Protein 2FFI (pdb70)

Nearest PDB structures (foldseek):
  2ffi-assembly2_B  TM=1.004E+00  e=1.409E-56  Pseudomonas putida KT2440
  4i6k-assembly1_A  TM=9.325E-01  e=8.563E-26  Acinetobacter baumannii AB0057
  4d8l-assembly1_A  TM=8.115E-01  e=1.414E-17  Sphingomonas paucimobilis
  4mup-assembly3_C  TM=8.128E-01  e=5.860E-13  Agrobacterium fabrum str. C58
  4mup-assembly1_A  TM=8.116E-01  e=2.477E-12  Agrobacterium fabrum str. C58

B-factor: mean 25.35, std 12.21, range [1.0, 67.34]

Secondary structure (DSSP, 8-state):
-----EEB----B-HHHHHHTT--SS--S-B-HHHHHHHHHHTS--EE-PBPPGGGTT--HHHHHHHHHSTTTB--B---SS--HHHHH---SS--EEE--------TTSTTTHHHHHHHHHHT-EEEE-S-TTTHHHHHHHHTTTT--EEESGGGS--TTS-TT-TTHHHHTT----S-EEE--B-GGGSSS-HHHHHHHHHHHHHHHHHHT-GGG--B--TT-TT-TTT--HHHHHHHHHHH---HHHHHIIIIIHHHHHTT----/-----EEBS---B-TTHHHHTT--SS--S-B-HHHHHHHHHHTS--EE-PBPPGGGTT--HHHHHHHHHSTTTB--B---SS--HHHHH---SS--EEE--------TTSSSSHHHHHHHHHHT-EEEE-S-TTTHHHHHHHHTTTT--EEESGGGS--TTS-TT-TTHHHHTT----S-EEE--B-GGGSSS-HHHHHHHHHHHHHHHHHHT-GGG--B--TT-TT-TTT--HHHHHHHHHHH---HHHHHIIIIIHHHHHTT-TT-

Organism: Pseudomonas putida (strain ATCC 47054 / DSM 6125 / CFBP 8728 / NCIMB 11950 / KT2440) (NCBI:txid160488)

Sequence (536 aa):
LHLTAIDSHAHVFSRGLNLASQRRYAPNYDAPLGDYLGQLRAHGFSHGVLVQPSFLGTDNRYLLSALQTVPGQLRGVVLERDVEQATLAEARLGVRGVRLNLGQDPDLTGAQWRPLLERIGEQGWHVELHRQVADIPVLVRALQPYGLDIVIDHFGRPDARRGLGQPGFAELLTLSGRGKVWVKVSGIYRLQGSPEENLAFARQALCALEAHYGAERLWGSDWPHTQHESEVSFGSAVEQFEALGCSAQLRQALLLDTARALFGFELELHLTAIDSHAHVFSRGLNLASQRRYAPNYDAPLGDYLGQLRAHGFSHGVLVQPSFLGTDNRYLLSALQTVPGQLRGVVLERDVEQATLAEARLGVRGVRLNLGQDPDLTGAQWRPLLERIGEQGWHVELHRQVADIPVLVRALQPYGLDIVIDHFGRPDARRGLGQPGFAELLTLSGRGKVWVKVSGIYRLQGSPEENLAFARQALCALEAHYGAERLWGSDWPHTQHESEVSFGSAVEQFEALGCSAQLRQALLLDTARALFGFELE

Foldseek 3Di:
DDQFWEAEAAEFDALVCCVVVPFDDQRDHGGHPVVVCVLQVVVGHQAYAHEYDPSCAQPCPRVLVSLQVDPLRYAYAGHDQADDLVVVVCVCSRHQAYEPEAVHDDQLLDDSRVNPLLSSVVVQHEYEYEDELLCVLVVCVSSVVSPHAYEYEALNLYALPPDCCPNRNVCVLVPDDPLSYAYEHEDLVRNPDDPVSSLVSSLVSVVSNCVRNNLLRYYHHNPVVGPCVVPDHSVVRVVSVVVSVDDPVSCCSHTGNNVCVSSVSPDD/DDQFWEAEAAEFDALVCCVVVPFDDQRDHGGHPVVVCVLQVVVGHQAYAHEYDPSCAQPCPRVLVSLQVDPLRYAYAGHDQADDLVVVVCVCSRHQAYEPEAVHDDQLLDDSRVNPLLSSLVVQHAYEYEDELLCVLVVCVSSVVSPHAYEYEALNLYALPPDCCPNRNVCVLVPDDPLSYAYEHFDLVRNPDDPVSSLVSSLVSVVSNCVRNNLLRYYHHNPPVGPCVVPDHSVVRVVSVVVSVDDPVSCCSHTGNNVCVSSVSPDD

CATH classification: 3.20.20.140

Solvent-accessible surface area: 22593 Å² total

InterPro domains:
  IPR006680 Amidohydrolase-related [PF04909] (15-279)
  IPR032466 Metal-dependent hydrolase [SSF51556] (13-279)
  IPR052358 Aromatic Compound Degradation Hydrolases [PTHR35563] (10-279)

Radius of gyration: 26.21 Å; Cα contacts (8 Å, |Δi|>4): 954; chains: 2; bounding box: 62×63×66 Å

Structure (mmCIF, N/CA/C/O backbone):
data_2FFI
#
_entry.id   2FFI
#
_cell.length_a   43.392
_cell.length_b   46.289
_cell.length_c   64.078
_cell.angle_alpha   80.86
_cell.angle_beta   76.86
_cell.angle_gamma   80.61
#
_symmetry.space_group_name_H-M   'P 1'
#
loop_
_entity.id
_entity.type
_entity.pdbx_description
1 polymer '2-pyrone-4,6-dicarboxylic acid hydrolase, putative'
2 non-polymer 'PHOSPHATE ION'
3 water water
#
loop_
_atom_site.group_PDB
_atom_site.id
_atom_site.type_symbol
_atom_site.label_atom_id
_atom_site.label_alt_id
_atom_site.label_comp_id
_atom_site.label_asym_id
_atom_site.label_entity_id
_atom_site.label_seq_id
_atom_site.pdbx_PDB_ins_code
_atom_site.Cartn_x
_atom_site.Cartn_y
_atom_site.Cartn_z
_atom_site.occupancy
_atom_site.B_iso_or_equiv
_atom_site.auth_seq_id
_atom_site.auth_comp_id
_atom_site.auth_asym_id
_atom_site.auth_atom_id
_atom_site.pdbx_PDB_model_num
ATOM 1 N N . LEU A 1 10 ? 28.647 28.189 1.695 1.00 32.19 10 LEU A N 1
ATOM 2 C CA . LEU A 1 10 ? 29.877 28.066 0.853 1.00 31.48 10 LEU A CA 1
ATOM 3 C C . LEU A 1 10 ? 30.953 29.009 1.392 1.00 31.12 10 LEU A C 1
ATOM 4 O O . LEU A 1 10 ? 31.690 28.644 2.308 1.00 31.09 10 LEU A O 1
ATOM 9 N N . HIS A 1 11 ? 31.030 30.219 0.835 1.00 29.89 11 HIS A N 1
ATOM 10 C CA . HIS A 1 11 ? 32.020 31.218 1.251 1.00 28.45 11 HIS A CA 1
ATOM 11 C C . HIS A 1 11 ? 32.082 31.461 2.769 1.00 26.70 11 HIS A C 1
ATOM 12 O O . HIS A 1 11 ? 31.112 31.907 3.376 1.00 25.47 11 HIS A O 1
ATOM 19 N N . LEU A 1 12 ? 33.243 31.177 3.359 1.00 25.08 12 LEU A N 1
ATOM 20 C CA . LEU A 1 12 ? 33.476 31.352 4.790 1.00 22.18 12 LEU A CA 1
ATOM 21 C C . LEU A 1 12 ? 33.540 32.836 5.111 1.00 21.37 12 LEU A C 1
ATOM 22 O O . LEU A 1 12 ? 34.621 33.434 5.149 1.00 22.12 12 LEU A O 1
ATOM 27 N N . THR A 1 13 ? 32.378 33.429 5.349 1.00 20.03 13 THR A N 1
ATOM 28 C CA . THR A 1 13 ? 32.297 34.852 5.653 1.00 18.70 13 THR A CA 1
ATOM 29 C C . THR A 1 13 ? 32.319 35.128 7.174 1.00 17.76 13 THR A C 1
ATOM 30 O O . THR A 1 13 ? 32.999 36.053 7.626 1.00 17.28 13 THR A O 1
ATOM 34 N N . ALA A 1 14 ? 31.579 34.336 7.956 1.00 15.56 14 ALA A N 1
ATOM 35 C CA . ALA A 1 14 ? 31.565 34.476 9.418 1.00 13.58 14 ALA A CA 1
ATOM 36 C C . ALA A 1 14 ? 31.010 33.212 10.063 1.00 12.78 14 ALA A C 1
ATOM 37 O O . ALA A 1 14 ? 30.132 32.561 9.494 1.00 12.98 14 ALA A O 1
ATOM 39 N N . ILE A 1 15 ? 31.516 32.880 11.255 1.00 12.17 15 ILE A N 1
ATOM 40 C CA . ILE A 1 15 ? 31.105 31.667 11.975 1.00 11.49 15 ILE A CA 1
ATOM 41 C C . ILE A 1 15 ? 30.416 31.851 13.324 1.00 11.04 15 ILE A C 1
ATOM 42 O O . ILE A 1 15 ? 30.979 32.431 14.249 1.00 11.38 15 ILE A O 1
ATOM 47 N N . ASP A 1 16 ? 29.198 31.321 13.425 1.00 10.46 16 ASP A N 1
ATOM 48 C CA . ASP A 1 16 ? 28.399 31.371 14.659 1.00 9.87 16 ASP A CA 1
ATOM 49 C C . ASP A 1 16 ? 28.721 30.152 15.520 1.00 9.43 16 ASP A C 1
ATOM 50 O O . ASP A 1 16 ? 28.429 29.036 15.122 1.00 9.43 16 ASP A O 1
ATOM 55 N N . SER A 1 17 ? 29.316 30.346 16.690 1.00 11.00 17 SER A N 1
ATOM 56 C CA . SER A 1 17 ? 29.597 29.199 17.548 1.00 13.45 17 SER A CA 1
ATOM 57 C C . SER A 1 17 ? 28.452 29.112 18.554 1.00 14.31 17 SER A C 1
ATOM 58 O O . SER A 1 17 ? 27.927 30.126 18.983 1.00 16.51 17 SER A O 1
ATOM 61 N N . HIS A 1 18 ? 28.033 27.907 18.900 1.00 15.39 18 HIS A N 1
ATOM 62 C CA . HIS A 1 18 ? 26.936 27.726 19.861 1.00 16.14 18 HIS A CA 1
ATOM 63 C C . HIS A 1 18 ? 25.529 28.069 19.338 1.00 14.66 18 HIS A C 1
ATOM 64 O O . HIS A 1 18 ? 25.180 29.226 19.141 1.00 13.62 18 HIS A O 1
ATOM 71 N N . ALA A 1 19 ? 24.721 27.037 19.144 1.00 13.75 19 ALA A N 1
ATOM 72 C CA . ALA A 1 19 ? 23.353 27.184 18.662 1.00 12.91 19 ALA A CA 1
ATOM 73 C C . ALA A 1 19 ? 22.661 25.813 18.757 1.00 11.44 19 ALA A C 1
ATOM 74 O O . ALA A 1 19 ? 23.327 24.781 18.742 1.00 11.24 19 ALA A O 1
ATOM 76 N N . HIS A 1 20 ? 21.335 25.803 18.838 1.00 9.65 20 HIS A N 1
ATOM 77 C CA . HIS A 1 20 ? 20.587 24.559 18.955 1.00 10.02 20 HIS A CA 1
ATOM 78 C C . HIS A 1 20 ? 19.527 24.397 17.868 1.00 11.04 20 HIS A C 1
ATOM 79 O O . HIS A 1 20 ? 19.006 25.384 17.361 1.00 12.38 20 HIS A O 1
ATOM 86 N N . VAL A 1 21 ? 19.218 23.152 17.515 1.00 9.72 21 VAL A N 1
ATOM 87 C CA . VAL A 1 21 ? 18.169 22.866 16.546 1.00 10.72 21 VAL A CA 1
ATOM 88 C C . VAL A 1 21 ? 17.427 21.633 17.054 1.00 13.14 21 VAL A C 1
ATOM 89 O O . VAL A 1 21 ? 18.024 20.761 17.679 1.00 12.49 21 VAL A O 1
ATOM 93 N N . PHE A 1 22 ? 16.119 21.585 16.819 1.00 15.24 22 PHE A N 1
ATOM 94 C CA . PHE A 1 22 ? 15.291 20.452 17.243 1.00 18.35 22 PHE A CA 1
ATOM 95 C C . PHE A 1 22 ? 13.905 20.634 16.661 1.00 20.36 22 PHE A C 1
ATOM 96 O O . PHE A 1 22 ? 13.424 21.745 16.588 1.00 19.75 22 PHE A O 1
ATOM 104 N N . SER A 1 23 ? 13.279 19.542 16.230 1.00 26.28 23 SER A N 1
ATOM 105 C CA . SER A 1 23 ? 11.955 19.605 15.621 1.00 31.00 23 SER A CA 1
ATOM 106 C C . SER A 1 23 ? 10.806 19.384 16.607 1.00 34.14 23 SER A C 1
ATOM 107 O O . SER A 1 23 ? 10.846 18.469 17.427 1.00 34.31 23 SER A O 1
ATOM 110 N N . ARG A 1 24 ? 9.787 20.237 16.518 1.00 37.48 24 ARG A N 1
ATOM 111 C CA . ARG A 1 24 ? 8.612 20.160 17.385 1.00 41.14 24 ARG A CA 1
ATOM 112 C C . ARG A 1 24 ? 7.859 18.855 17.125 1.00 42.17 24 ARG A C 1
ATOM 113 O O . ARG A 1 24 ? 7.267 18.268 18.038 1.00 42.03 24 ARG A O 1
ATOM 121 N N . GLY A 1 25 ? 7.885 18.406 15.875 1.00 43.84 25 GLY A N 1
ATOM 122 C CA . GLY A 1 25 ? 7.226 17.158 15.531 1.00 46.96 25 GLY A CA 1
ATOM 123 C C . GLY A 1 25 ? 7.966 15.984 16.158 1.00 47.75 25 GLY A C 1
ATOM 124 O O . GLY A 1 25 ? 7.353 14.973 16.517 1.00 48.27 25 GLY A O 1
ATOM 125 N N . LEU A 1 26 ? 9.286 16.122 16.283 1.00 47.92 26 LEU A N 1
ATOM 126 C CA . LEU A 1 26 ? 10.129 15.094 16.888 1.00 48.67 26 LEU A CA 1
ATOM 127 C C . LEU A 1 26 ? 10.029 15.163 18.412 1.00 48.30 26 LEU A C 1
ATOM 128 O O . LEU A 1 26 ? 10.089 14.142 19.090 1.00 47.94 26 LEU A O 1
ATOM 133 N N . ASN A 1 27 ? 9.877 16.374 18.939 1.00 48.61 27 ASN A N 1
ATOM 134 C CA . ASN A 1 27 ? 9.754 16.578 20.377 1.00 48.87 27 ASN A CA 1
ATOM 135 C C . ASN A 1 27 ? 8.356 16.138 20.832 1.00 49.14 27 ASN A C 1
ATOM 136 O O . ASN A 1 27 ? 8.093 16.050 22.029 1.00 50.17 27 ASN A O 1
ATOM 141 N N . LEU A 1 28 ? 7.471 15.874 19.869 1.00 48.00 28 LEU A N 1
ATOM 142 C CA . LEU A 1 28 ? 6.102 15.428 20.146 1.00 47.75 28 LEU A CA 1
ATOM 143 C C . LEU A 1 28 ? 5.941 13.953 19.775 1.00 47.98 28 LEU A C 1
ATOM 144 O O . LEU A 1 28 ? 5.169 13.224 20.402 1.00 49.00 28 LEU A O 1
ATOM 149 N N . ALA A 1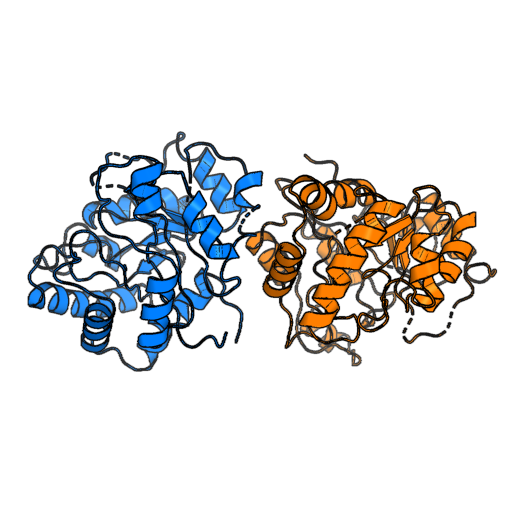 29 ? 6.667 13.515 18.752 1.00 47.55 29 ALA A N 1
ATOM 150 C CA . ALA A 1 29 ? 6.612 12.123 18.326 1.00 47.44 29 ALA A CA 1
ATOM 151 C C . ALA A 1 29 ? 7.417 11.236 19.281 1.00 47.19 29 ALA A C 1
ATOM 152 O O . ALA A 1 29 ? 7.013 10.114 19.569 1.00 47.96 29 ALA A O 1
ATOM 154 N N . SER A 1 30 ? 8.551 11.737 19.771 1.00 47.62 30 SER A N 1
ATOM 155 C CA . SER A 1 30 ? 9.385 10.967 20.698 1.00 47.61 30 SER A CA 1
ATOM 156 C C . SER A 1 30 ? 8.993 11.243 22.160 1.00 47.61 30 SER A C 1
ATOM 157 O O . SER A 1 30 ? 9.512 10.612 23.087 1.00 48.61 30 SER A O 1
ATOM 160 N N . GLN A 1 31 ? 8.063 12.179 22.346 1.00 46.83 31 GLN A N 1
ATOM 161 C CA . GLN A 1 31 ? 7.553 12.561 23.661 1.00 45.93 31 GLN A CA 1
ATOM 162 C C . GLN A 1 31 ? 8.576 13.057 24.683 1.00 45.89 31 GLN A C 1
ATOM 163 O O . GLN A 1 31 ? 9.232 12.272 25.374 1.00 45.54 31 GLN A O 1
ATOM 169 N N . ARG A 1 32 ? 8.696 14.380 24.757 1.00 46.11 32 ARG A N 1
ATOM 170 C CA . ARG A 1 32 ? 9.591 15.060 25.690 1.00 46.99 32 ARG A CA 1
ATOM 171 C C . ARG A 1 32 ? 8.718 16.110 26.387 1.00 48.40 32 ARG A C 1
ATOM 172 O O . ARG A 1 32 ? 7.657 16.489 25.869 1.00 48.76 32 ARG A O 1
ATOM 180 N N . ARG A 1 33 ? 9.156 16.598 27.545 1.00 49.07 33 ARG A N 1
ATOM 181 C CA . ARG A 1 33 ? 8.343 17.569 28.250 1.00 49.39 33 ARG A CA 1
ATOM 182 C C . ARG A 1 33 ? 9.060 18.742 28.905 1.00 49.44 33 ARG A C 1
ATOM 183 O O . ARG A 1 33 ? 8.424 19.761 29.174 1.00 50.06 33 ARG A O 1
ATOM 191 N N . TYR A 1 34 ? 10.366 18.628 29.143 1.00 49.27 34 TYR A N 1
ATOM 192 C CA . TYR A 1 34 ? 11.106 19.716 29.793 1.00 49.20 34 TYR A CA 1
ATOM 193 C C . TYR A 1 34 ? 10.954 21.093 29.140 1.00 48.78 34 TYR A C 1
ATOM 194 O O . TYR A 1 34 ? 10.085 21.865 29.541 1.00 48.79 34 TYR A O 1
ATOM 203 N N . ALA A 1 35 ? 11.788 21.421 28.155 1.00 48.67 35 ALA A N 1
ATOM 204 C CA . ALA A 1 35 ? 11.674 22.727 27.492 1.00 48.30 35 ALA A CA 1
ATOM 205 C C . ALA A 1 35 ? 11.377 22.614 25.986 1.00 47.38 35 ALA A C 1
ATOM 206 O O . ALA A 1 35 ? 11.962 23.330 25.165 1.00 47.71 35 ALA A O 1
ATOM 208 N N . PRO A 1 36 ? 10.458 21.713 25.605 1.00 46.49 36 PRO A N 1
ATOM 209 C CA . PRO A 1 36 ? 10.165 21.585 24.183 1.00 45.85 36 PRO A CA 1
ATOM 210 C C . PRO A 1 36 ? 8.760 22.045 23.812 1.00 45.38 36 PRO A C 1
ATOM 211 O O . PRO A 1 36 ? 7.762 21.441 24.226 1.00 46.92 36 PRO A O 1
ATOM 215 N N . ASN A 1 37 ? 8.669 23.104 23.020 1.00 41.69 37 ASN A N 1
ATOM 216 C CA . ASN A 1 37 ? 7.354 23.579 22.616 1.00 40.52 37 ASN A CA 1
ATOM 217 C C . ASN A 1 37 ? 7.321 24.072 21.176 1.00 39.91 37 ASN A C 1
ATOM 218 O O . ASN A 1 37 ? 6.474 23.646 20.382 1.00 38.93 37 ASN A O 1
ATOM 223 N N . TYR A 1 38 ? 8.230 24.984 20.851 1.00 40.48 38 TYR A N 1
ATOM 224 C CA . TYR A 1 38 ? 8.307 25.511 19.501 1.00 39.71 38 TYR A CA 1
ATOM 225 C C . TYR A 1 38 ? 9.267 24.646 18.698 1.00 39.33 38 TYR A C 1
ATOM 226 O O . TYR A 1 38 ? 9.906 23.733 19.231 1.00 38.58 38 TYR A O 1
ATOM 235 N N . ASP A 1 39 ? 9.367 24.943 17.410 1.00 39.39 39 ASP A N 1
ATOM 236 C CA . ASP A 1 39 ? 10.214 24.174 16.518 1.00 39.15 39 ASP A CA 1
ATOM 237 C C . ASP A 1 39 ? 11.419 24.980 16.053 1.00 37.39 39 ASP A C 1
ATOM 238 O O . ASP A 1 39 ? 11.282 26.131 15.639 1.00 38.76 39 ASP A O 1
ATOM 243 N N . ALA A 1 40 ? 12.600 24.370 16.126 1.00 34.47 40 ALA A N 1
ATOM 244 C CA . ALA A 1 40 ? 13.846 25.026 15.716 1.00 32.16 40 ALA A CA 1
ATOM 245 C C . ALA A 1 40 ? 14.532 24.196 14.638 1.00 29.59 40 ALA A C 1
ATOM 246 O O . ALA A 1 40 ? 15.658 23.738 14.812 1.00 29.67 40 ALA A O 1
ATOM 248 N N . PRO A 1 41 ? 13.859 24.004 13.494 1.00 27.67 41 PRO A N 1
ATOM 249 C CA . PRO A 1 41 ? 14.433 23.214 12.401 1.00 26.06 41 PRO A CA 1
ATOM 250 C C . PRO A 1 41 ? 15.717 23.812 11.811 1.00 23.61 41 PRO A C 1
ATOM 251 O O . PRO A 1 41 ? 15.982 25.008 11.936 1.00 23.85 41 PRO A O 1
ATOM 255 N N . LEU A 1 42 ? 16.506 22.967 11.163 1.00 21.57 42 LEU A N 1
ATOM 256 C CA . LEU A 1 42 ? 17.755 23.409 10.575 1.00 20.74 42 LEU A CA 1
ATOM 257 C C . LEU A 1 42 ? 17.468 24.589 9.641 1.00 19.25 42 LEU A C 1
ATOM 258 O O . LEU A 1 42 ? 18.133 25.621 9.694 1.00 18.05 42 LEU A O 1
ATOM 263 N N . GLY A 1 43 ? 16.460 24.434 8.798 1.00 18.31 43 GLY A N 1
ATOM 264 C CA . GLY A 1 43 ? 16.120 25.491 7.866 1.00 18.98 43 GLY A CA 1
ATOM 265 C C . GLY A 1 43 ? 15.991 26.861 8.511 1.00 20.30 43 GLY A C 1
ATOM 266 O O . GLY A 1 43 ? 16.532 27.860 8.015 1.00 21.12 43 GLY A O 1
ATOM 267 N N . ASP A 1 44 ? 15.270 26.937 9.621 1.00 19.95 44 ASP A N 1
ATOM 268 C CA . ASP A 1 44 ? 15.106 28.234 10.251 1.00 20.40 44 ASP A CA 1
ATOM 269 C C . ASP A 1 44 ? 16.444 28.817 10.659 1.00 20.21 44 ASP A C 1
ATOM 270 O O . ASP A 1 44 ? 16.731 29.980 10.382 1.00 23.52 44 ASP A O 1
ATOM 275 N N . TYR A 1 45 ? 17.263 28.011 11.323 1.00 19.19 45 TYR A N 1
ATOM 276 C CA . TYR A 1 45 ? 18.575 28.459 11.774 1.00 16.80 45 TYR A CA 1
ATOM 277 C C . TYR A 1 45 ? 19.446 28.906 10.608 1.00 15.57 45 TYR A C 1
ATOM 278 O O . TYR A 1 45 ? 20.092 29.951 10.667 1.00 16.83 45 TYR A O 1
ATOM 287 N N . LEU A 1 46 ? 19.465 28.096 9.556 1.00 13.89 46 LEU A N 1
ATOM 288 C CA . LEU A 1 46 ? 20.239 28.408 8.378 1.00 12.40 46 LEU A CA 1
ATOM 289 C C . LEU A 1 46 ? 19.751 29.726 7.804 1.00 13.31 46 LEU A C 1
ATOM 290 O O . LEU A 1 46 ? 20.545 30.536 7.334 1.00 15.05 46 LEU A O 1
ATOM 295 N N . GLY A 1 47 ? 18.443 29.951 7.858 1.00 13.49 47 GLY A N 1
ATOM 296 C CA . GLY A 1 47 ? 17.890 31.194 7.338 1.00 14.19 47 GLY A CA 1
ATOM 297 C C . GLY A 1 47 ? 18.340 32.394 8.154 1.00 14.42 47 GLY A C 1
ATOM 298 O O . GLY A 1 47 ? 18.823 33.390 7.618 1.00 16.41 47 GLY A O 1
ATOM 299 N N . GLN A 1 48 ? 18.163 32.295 9.463 1.00 13.68 48 GLN A N 1
ATOM 300 C CA . GLN A 1 48 ? 18.571 33.331 10.375 1.00 13.12 48 GLN A CA 1
ATOM 301 C C . GLN A 1 48 ? 20.051 33.620 10.229 1.00 13.48 48 GLN A C 1
ATOM 302 O O . GLN A 1 48 ? 20.476 34.747 10.449 1.00 14.84 48 GLN A O 1
ATOM 308 N N . LEU A 1 49 ? 20.842 32.597 9.885 1.00 14.01 49 LEU A N 1
ATOM 309 C CA . LEU A 1 49 ? 22.290 32.776 9.708 1.00 12.97 49 LEU A CA 1
ATOM 310 C C . LEU A 1 49 ? 22.595 33.655 8.492 1.00 13.66 49 LEU A C 1
ATOM 311 O O . LEU A 1 49 ? 23.237 34.693 8.633 1.00 13.75 49 LEU A O 1
ATOM 316 N N . ARG A 1 50 ? 22.137 33.251 7.304 1.00 15.26 50 ARG A N 1
ATOM 317 C CA . ARG A 1 50 ? 22.439 34.022 6.104 1.00 18.42 50 ARG A CA 1
ATOM 318 C C . ARG A 1 50 ? 21.838 35.389 6.167 1.00 18.36 50 ARG A C 1
ATOM 319 O O . ARG A 1 50 ? 22.392 36.343 5.616 1.00 20.08 50 ARG A O 1
ATOM 327 N N . ALA A 1 51 ? 20.718 35.487 6.868 1.00 17.21 51 ALA A N 1
ATOM 328 C CA . ALA A 1 51 ? 20.026 36.745 6.994 1.00 16.31 51 ALA A CA 1
ATOM 329 C C . ALA A 1 51 ? 20.830 37.750 7.788 1.00 15.27 51 ALA A C 1
ATOM 330 O O . ALA A 1 51 ? 20.599 38.950 7.669 1.00 15.45 51 ALA A O 1
ATOM 332 N N . HIS A 1 52 ? 21.780 37.279 8.593 1.00 14.13 52 HIS A N 1
ATOM 333 C CA . HIS A 1 52 ? 22.587 38.212 9.388 1.00 13.88 52 HIS A CA 1
ATOM 334 C C . HIS A 1 52 ? 24.080 38.183 9.085 1.00 13.38 52 HIS A C 1
ATOM 335 O O . HIS A 1 52 ? 24.889 38.689 9.860 1.00 14.74 52 HIS A O 1
ATOM 342 N N . GLY A 1 53 ? 24.445 37.616 7.947 1.00 13.31 53 GLY A N 1
ATOM 343 C CA . GLY A 1 53 ? 25.849 37.539 7.614 1.00 13.47 53 GLY A CA 1
ATOM 344 C C . GLY A 1 53 ? 26.356 36.119 7.752 1.00 14.04 53 GLY A C 1
ATOM 345 O O . GLY A 1 53 ? 26.424 35.387 6.773 1.00 18.42 53 GLY A O 1
ATOM 346 N N . PHE A 1 54 ? 26.698 35.723 8.972 1.00 12.76 54 PHE A N 1
ATOM 347 C CA . PHE A 1 54 ? 27.220 34.381 9.265 1.00 9.13 54 PHE A CA 1
ATOM 348 C C . PHE A 1 54 ? 26.887 33.317 8.229 1.00 9.18 54 PHE A C 1
ATOM 349 O O . PHE A 1 54 ? 25.746 33.175 7.819 1.00 10.42 54 PHE A O 1
ATOM 357 N N . SER A 1 55 ? 27.896 32.547 7.842 1.00 10.43 55 SER A N 1
ATOM 358 C CA . SER A 1 55 ? 27.757 31.506 6.829 1.00 10.53 55 SER A CA 1
ATOM 359 C C . SER A 1 55 ? 27.944 30.090 7.375 1.00 13.13 55 SER A C 1
ATOM 360 O O . SER A 1 55 ? 27.471 29.117 6.786 1.00 14.18 55 SER A O 1
ATOM 363 N N . HIS A 1 56 ? 28.646 29.978 8.495 1.00 13.99 56 HIS A N 1
ATOM 364 C CA . HIS A 1 56 ? 28.918 28.688 9.100 1.00 14.61 56 HIS A CA 1
ATOM 365 C C . HIS A 1 56 ? 28.480 28.760 10.547 1.00 16.47 56 HIS A C 1
ATOM 366 O O . HIS A 1 56 ? 28.451 29.848 11.137 1.00 19.14 56 HIS A O 1
ATOM 373 N N . GLY A 1 57 ? 28.136 27.614 11.124 1.00 16.59 57 GLY A N 1
ATOM 374 C CA . GLY A 1 57 ? 27.688 27.599 12.505 1.00 14.83 57 GLY A CA 1
ATOM 375 C C . GLY A 1 57 ? 28.020 26.299 13.206 1.00 14.69 57 GLY A C 1
ATOM 376 O O . GLY A 1 57 ? 28.384 25.320 12.563 1.00 14.42 57 GLY A O 1
ATOM 377 N N . VAL A 1 58 ? 27.894 26.307 14.530 1.00 14.00 58 VAL A N 1
ATOM 378 C CA . VAL A 1 58 ? 28.166 25.159 15.375 1.00 10.60 58 VAL A CA 1
ATOM 379 C C . VAL A 1 58 ? 26.897 24.720 16.105 1.00 10.19 58 VAL A C 1
ATOM 380 O O . VAL A 1 58 ? 26.347 25.462 16.925 1.00 10.90 58 VAL A O 1
ATOM 384 N N . LEU A 1 59 ? 26.424 23.516 15.810 1.00 7.65 59 LEU A N 1
ATOM 385 C CA . LEU A 1 59 ? 25.227 22.999 16.470 1.00 6.28 59 LEU A CA 1
ATOM 386 C C . LEU A 1 59 ? 25.626 22.375 17.795 1.00 7.05 59 LEU A C 1
ATOM 387 O O . LEU A 1 59 ? 26.394 21.437 17.839 1.00 7.34 59 LEU A O 1
ATOM 392 N N . VAL A 1 60 ? 25.127 22.902 18.892 1.00 9.26 60 VAL A N 1
ATOM 393 C CA . VAL A 1 60 ? 25.462 22.296 20.156 1.00 9.20 60 VAL A CA 1
ATOM 394 C C . VAL A 1 60 ? 24.266 21.458 20.562 1.00 9.70 60 VAL A C 1
ATOM 395 O O . VAL A 1 60 ? 23.117 21.798 20.262 1.00 9.96 60 VAL A O 1
ATOM 399 N N . GLN A 1 61 ? 24.539 20.335 21.203 1.00 11.29 61 GLN A N 1
ATOM 400 C CA . GLN A 1 61 ? 23.470 19.457 21.651 1.00 12.57 61 GLN A CA 1
ATOM 401 C C . GLN A 1 61 ? 22.612 20.190 22.690 1.00 11.82 61 GLN A C 1
ATOM 402 O O . GLN A 1 61 ? 23.136 20.758 23.654 1.00 12.29 61 GLN A O 1
ATOM 408 N N . PRO A 1 62 ? 21.285 20.214 22.488 1.00 10.85 62 PRO A N 1
ATOM 409 C CA . PRO A 1 62 ? 20.403 20.891 23.443 1.00 12.27 62 PRO A CA 1
ATOM 410 C C . PRO A 1 62 ? 20.212 19.995 24.681 1.00 13.77 62 PRO A C 1
ATOM 411 O O . PRO A 1 62 ? 19.960 18.799 24.546 1.00 14.20 62 PRO A O 1
ATOM 415 N N . SER A 1 63 ? 20.332 20.562 25.879 1.00 15.07 63 SER A N 1
ATOM 416 C CA . SER A 1 63 ? 20.191 19.783 27.115 1.00 16.72 63 SER A CA 1
ATOM 417 C C . SER A 1 63 ? 19.021 18.812 27.187 1.00 17.10 63 SER A C 1
ATOM 418 O O . SER A 1 63 ? 19.207 17.645 27.537 1.00 18.26 63 SER A O 1
ATOM 421 N N . PHE A 1 64 ? 17.817 19.273 26.865 1.00 17.21 64 PHE A N 1
ATOM 422 C CA . PHE A 1 64 ? 16.643 18.399 26.954 1.00 18.35 64 PHE A CA 1
ATOM 423 C C . PHE A 1 64 ? 16.657 17.144 26.076 1.00 17.84 64 PHE A C 1
ATOM 424 O O . PHE A 1 64 ? 15.697 16.392 26.074 1.00 18.01 64 PHE A O 1
ATOM 432 N N . LEU A 1 65 ? 17.738 16.928 25.335 1.00 17.65 65 LEU A N 1
ATOM 433 C CA . LEU A 1 65 ? 17.842 15.772 24.461 1.00 17.44 65 LEU A CA 1
ATOM 434 C C . LEU A 1 65 ? 18.855 14.767 25.019 1.00 18.19 65 LEU A C 1
ATOM 435 O O . LEU A 1 65 ? 18.932 13.621 24.567 1.00 18.94 65 LEU A O 1
ATOM 440 N N . GLY A 1 66 ? 19.622 15.210 26.011 1.00 18.84 66 GLY A N 1
ATOM 441 C CA . GLY A 1 66 ? 20.610 14.357 26.636 1.00 19.95 66 GLY A CA 1
ATOM 442 C C . GLY A 1 66 ? 21.606 13.782 25.659 1.00 21.49 66 GLY A C 1
ATOM 443 O O . GLY A 1 66 ? 22.156 14.503 24.836 1.00 23.07 66 GLY A O 1
ATOM 444 N N . THR A 1 67 ? 21.826 12.473 25.735 1.00 22.80 67 THR A N 1
ATOM 445 C CA . THR A 1 67 ? 22.792 11.813 24.864 1.00 24.00 67 THR A CA 1
ATOM 446 C C . THR A 1 67 ? 22.306 11.507 23.451 1.00 24.07 67 THR A C 1
ATOM 447 O O . THR A 1 67 ? 23.099 11.134 22.590 1.00 25.65 67 THR A O 1
ATOM 451 N N . ASP A 1 68 ? 21.011 11.662 23.198 1.00 23.30 68 ASP A N 1
ATOM 452 C CA . ASP A 1 68 ? 20.499 11.404 21.861 1.00 20.92 68 ASP A CA 1
ATOM 453 C C . ASP A 1 68 ? 20.930 12.548 20.941 1.00 19.76 68 ASP A C 1
ATOM 454 O O . ASP A 1 68 ? 20.311 13.615 20.932 1.00 18.40 68 ASP A O 1
ATOM 459 N N . ASN A 1 69 ? 21.999 12.327 20.182 1.00 17.57 69 ASN A N 1
ATOM 460 C CA . ASN A 1 69 ? 22.512 13.337 19.260 1.00 16.00 69 ASN A CA 1
ATOM 461 C C . ASN A 1 69 ? 22.089 13.061 17.817 1.00 15.72 69 ASN A C 1
ATOM 462 O O . ASN A 1 69 ? 22.747 13.513 16.885 1.00 15.80 69 ASN A O 1
ATOM 467 N N . ARG A 1 70 ? 21.005 12.312 17.638 1.00 16.99 70 ARG A N 1
ATOM 468 C CA . ARG A 1 70 ? 20.510 11.956 16.306 1.00 18.34 70 ARG A CA 1
ATOM 469 C C . ARG A 1 70 ? 20.092 13.140 15.418 1.00 18.74 70 ARG A C 1
ATOM 470 O O . ARG A 1 70 ? 20.382 13.149 14.213 1.00 18.39 70 ARG A O 1
ATOM 478 N N . TYR A 1 71 ? 19.403 14.127 15.991 1.00 16.99 71 TYR A N 1
ATOM 479 C CA . TYR A 1 71 ? 18.972 15.262 15.199 1.00 15.93 71 TYR A CA 1
ATOM 480 C C . TYR A 1 71 ? 20.185 16.099 14.813 1.00 16.34 71 TYR A C 1
ATOM 481 O O . TYR A 1 71 ? 20.333 16.498 13.660 1.00 17.06 71 TYR A O 1
ATOM 490 N N . LEU A 1 72 ? 21.061 16.360 15.775 1.00 16.45 72 LEU A N 1
ATOM 491 C CA . LEU A 1 72 ? 22.258 17.138 15.501 1.00 15.59 72 LEU A CA 1
ATOM 492 C C . LEU A 1 72 ? 23.069 16.432 14.409 1.00 18.00 72 LEU A C 1
ATOM 493 O O . LEU A 1 72 ? 23.469 17.058 13.416 1.00 17.77 72 LEU A O 1
ATOM 498 N N . LEU A 1 73 ? 23.298 15.128 14.576 1.00 17.93 73 LEU A N 1
ATOM 499 C CA . LEU A 1 73 ? 24.047 14.361 13.587 1.00 17.90 73 LEU A CA 1
ATOM 500 C C . LEU A 1 73 ? 23.404 14.387 12.199 1.00 19.26 73 LEU A C 1
ATOM 501 O O . LEU A 1 73 ? 24.107 14.491 11.194 1.00 19.39 73 LEU A O 1
ATOM 506 N N . SER A 1 74 ? 22.073 14.296 12.158 1.00 20.72 74 SER A N 1
ATOM 507 C CA . SER A 1 74 ? 21.288 14.302 10.919 1.00 19.57 74 SER A CA 1
ATOM 508 C C . SER A 1 74 ? 21.342 15.677 10.216 1.00 20.67 74 SER A C 1
ATOM 509 O O . SER A 1 74 ? 21.268 15.776 8.984 1.00 19.46 74 SER A O 1
ATOM 512 N N . ALA A 1 75 ? 21.487 16.738 11.002 1.00 21.10 75 ALA A N 1
ATOM 513 C CA . ALA A 1 75 ? 21.539 18.082 10.442 1.00 22.67 75 ALA A CA 1
ATOM 514 C C . ALA A 1 75 ? 22.943 18.418 9.947 1.00 23.61 75 ALA A C 1
ATOM 515 O O . ALA A 1 75 ? 23.112 19.279 9.082 1.00 24.14 75 ALA A O 1
ATOM 517 N N . LEU A 1 76 ? 23.947 17.756 10.518 1.00 23.07 76 LEU A N 1
ATOM 518 C CA . LEU A 1 76 ? 25.328 17.987 10.121 1.00 22.41 76 LEU A CA 1
ATOM 519 C C . LEU A 1 76 ? 25.537 17.462 8.700 1.00 23.90 76 LEU A C 1
ATOM 520 O O . LEU A 1 76 ? 26.161 18.121 7.864 1.00 23.26 76 LEU A O 1
ATOM 525 N N . GLN A 1 77 ? 24.994 16.280 8.426 1.00 24.95 77 GLN A N 1
ATOM 526 C CA . GLN A 1 77 ? 25.124 15.666 7.111 1.00 25.94 77 GLN A CA 1
ATOM 527 C C . GLN A 1 77 ? 24.258 16.399 6.075 1.00 26.59 77 GLN A C 1
ATOM 528 O O . GLN A 1 77 ? 24.594 16.429 4.883 1.00 25.62 77 GLN A O 1
ATOM 534 N N . THR A 1 78 ? 23.149 16.977 6.540 1.00 26.67 78 THR A N 1
ATOM 535 C CA . THR A 1 78 ? 22.215 17.707 5.686 1.00 27.08 78 THR A CA 1
ATOM 536 C C . THR A 1 78 ? 22.912 18.879 4.992 1.00 27.64 78 THR A C 1
ATOM 537 O O . THR A 1 78 ? 22.692 19.144 3.812 1.00 26.93 78 THR A O 1
ATOM 541 N N . VAL A 1 79 ? 23.764 19.570 5.731 1.00 28.33 79 VAL A N 1
ATOM 542 C CA . VAL A 1 79 ? 24.514 20.679 5.177 1.00 28.84 79 VAL A CA 1
ATOM 543 C C . VAL A 1 79 ? 25.973 20.423 5.503 1.00 29.89 79 VAL A C 1
ATOM 544 O O . VAL A 1 79 ? 26.529 20.988 6.454 1.00 30.15 79 VAL A O 1
ATOM 548 N N . PRO A 1 80 ? 26.614 19.548 4.713 1.00 30.16 80 PRO A N 1
ATOM 549 C CA . PRO A 1 80 ? 28.026 19.200 4.912 1.00 29.02 80 PRO A CA 1
ATOM 550 C C . PRO A 1 80 ? 29.005 20.378 4.822 1.00 27.61 80 PRO A C 1
ATOM 551 O O . PRO A 1 80 ? 28.901 21.223 3.937 1.00 26.76 80 PRO A O 1
ATOM 555 N N . GLY A 1 81 ? 29.955 20.414 5.751 1.00 25.97 81 GLY A N 1
ATOM 556 C CA . GLY A 1 81 ? 30.945 21.467 5.761 1.00 23.02 81 GLY A CA 1
ATOM 557 C C . GLY A 1 81 ? 30.468 22.738 6.424 1.00 21.64 81 GLY A C 1
ATOM 558 O O . GLY A 1 81 ? 31.227 23.385 7.146 1.00 23.14 81 GLY A O 1
ATOM 559 N N . GLN A 1 82 ? 29.205 23.089 6.206 1.00 19.65 82 GLN A N 1
ATOM 560 C CA . GLN A 1 82 ? 28.639 24.318 6.770 1.00 17.31 82 GLN A CA 1
ATOM 561 C C . GLN A 1 82 ? 28.541 24.371 8.293 1.00 15.59 82 GLN A C 1
ATOM 562 O O . GLN A 1 82 ? 28.579 25.447 8.879 1.00 15.75 82 GLN A O 1
ATOM 568 N N . LEU A 1 83 ? 28.444 23.216 8.937 1.00 13.33 83 LEU A N 1
ATOM 569 C CA . LEU A 1 83 ? 28.313 23.191 10.381 1.00 13.30 83 LEU A CA 1
ATOM 570 C C . LEU A 1 83 ? 29.265 22.220 11.038 1.00 14.26 83 LEU A C 1
ATOM 571 O O . LEU A 1 83 ? 29.808 21.340 10.373 1.00 14.09 83 LEU A O 1
ATOM 576 N N . ARG A 1 84 ? 29.460 22.371 12.347 1.00 14.24 84 ARG A N 1
ATOM 577 C CA . ARG A 1 84 ? 30.323 21.451 13.076 1.00 18.15 84 ARG A CA 1
ATOM 578 C C . ARG A 1 84 ? 29.581 20.859 14.260 1.00 19.83 84 ARG A C 1
ATOM 579 O O . ARG A 1 84 ? 29.412 19.645 14.359 1.00 20.39 84 ARG A O 1
ATOM 587 N N . GLY A 1 85 ? 29.124 21.708 15.163 1.00 21.00 85 GLY A N 1
ATOM 588 C CA . GLY A 1 85 ? 28.394 21.189 16.305 1.00 22.32 85 GLY A CA 1
ATOM 589 C C . GLY A 1 85 ? 29.104 20.266 17.294 1.00 21.97 85 GLY A C 1
ATOM 590 O O . GLY A 1 85 ? 29.972 19.468 16.928 1.00 19.08 85 GLY A O 1
ATOM 591 N N . VAL A 1 86 ? 28.698 20.388 18.562 1.00 22.55 86 VAL A N 1
ATOM 592 C CA . VAL A 1 86 ? 29.230 19.612 19.674 1.00 21.76 86 VAL A CA 1
ATOM 593 C C . VAL A 1 86 ? 28.114 18.730 20.233 1.00 21.93 86 VAL A C 1
ATOM 594 O O . VAL A 1 86 ? 26.938 19.088 20.141 1.00 21.19 86 VAL A O 1
ATOM 598 N N . VAL A 1 87 ? 28.477 17.579 20.796 1.00 22.26 87 VAL A N 1
ATOM 599 C CA . VAL A 1 87 ? 27.483 16.658 21.347 1.00 23.56 87 VAL A CA 1
ATOM 600 C C . VAL A 1 87 ? 27.626 16.388 22.856 1.00 24.25 87 VAL A C 1
ATOM 601 O O . VAL A 1 87 ? 28.493 16.957 23.531 1.00 22.95 87 VAL A O 1
ATOM 613 N N . LEU A 1 89 ? 27.903 13.088 25.417 1.00 27.57 89 LEU A N 1
ATOM 614 C CA . LEU A 1 89 ? 28.132 11.650 25.436 1.00 28.89 89 LEU A CA 1
ATOM 615 C C . LEU A 1 89 ? 27.857 10.987 26.776 1.00 30.02 89 LEU A C 1
ATOM 616 O O . LEU A 1 89 ? 28.036 11.586 27.837 1.00 29.86 89 LEU A O 1
ATOM 621 N N . GLU A 1 90 ? 27.437 9.729 26.719 1.00 31.65 90 GLU A N 1
ATOM 622 C CA . GLU A 1 90 ? 27.147 8.980 27.932 1.00 33.96 90 GLU A CA 1
ATOM 623 C C . GLU A 1 90 ? 28.476 8.706 28.639 1.00 34.48 90 GLU A C 1
ATOM 624 O O . GLU A 1 90 ? 29.538 8.785 28.026 1.00 34.12 90 GLU A O 1
ATOM 630 N N . ARG A 1 91 ? 28.412 8.392 29.928 1.00 35.67 91 ARG A N 1
ATOM 631 C CA . ARG A 1 91 ? 29.609 8.133 30.722 1.00 37.59 91 ARG A CA 1
ATOM 632 C C . ARG A 1 91 ? 30.690 7.368 29.960 1.00 37.36 91 ARG A C 1
ATOM 633 O O . ARG A 1 91 ? 31.714 7.934 29.616 1.00 38.14 91 ARG A O 1
ATOM 641 N N . ASP A 1 92 ? 30.469 6.083 29.703 1.00 37.46 92 ASP A N 1
ATOM 642 C CA . ASP A 1 92 ? 31.453 5.281 28.986 1.00 37.17 92 ASP A CA 1
ATOM 643 C C . ASP A 1 92 ? 31.102 5.062 27.512 1.00 36.37 92 ASP A C 1
ATOM 644 O O . ASP A 1 92 ? 30.136 4.375 27.175 1.00 35.34 92 ASP A O 1
ATOM 649 N N . VAL A 1 93 ? 31.903 5.658 26.634 1.00 35.32 93 VAL A N 1
ATOM 650 C CA . VAL A 1 93 ? 31.685 5.555 25.196 1.00 33.97 93 VAL A CA 1
ATOM 651 C C . VAL A 1 93 ? 32.962 5.105 24.501 1.00 31.81 93 VAL A C 1
ATOM 652 O O . VAL A 1 93 ? 34.060 5.501 24.889 1.00 32.19 93 VAL A O 1
ATOM 656 N N . GLU A 1 94 ? 32.820 4.300 23.457 1.00 29.38 94 GLU A N 1
ATOM 657 C CA . GLU A 1 94 ? 33.990 3.801 22.753 1.00 28.89 94 GLU A CA 1
ATOM 658 C C . GLU A 1 94 ? 34.506 4.713 21.636 1.00 26.37 94 GLU A C 1
ATOM 659 O O . GLU A 1 94 ? 33.730 5.405 20.980 1.00 25.73 94 GLU A O 1
ATOM 665 N N . GLN A 1 95 ? 35.823 4.716 21.431 1.00 23.85 95 GLN A N 1
ATOM 666 C CA . GLN A 1 95 ? 36.430 5.545 20.393 1.00 22.04 95 GLN A CA 1
ATOM 667 C C . GLN A 1 95 ? 35.749 5.367 19.045 1.00 20.82 95 GLN A C 1
ATOM 668 O O . GLN A 1 95 ? 35.637 6.313 18.264 1.00 19.76 95 GLN A O 1
ATOM 674 N N . ALA A 1 96 ? 35.302 4.153 18.761 1.00 19.25 96 ALA A N 1
ATOM 675 C CA . ALA A 1 96 ? 34.641 3.914 17.494 1.00 19.36 96 ALA A CA 1
ATOM 676 C C . ALA A 1 96 ? 33.561 4.963 17.202 1.00 19.64 96 ALA A C 1
ATOM 677 O O . ALA A 1 96 ? 33.570 5.568 16.135 1.00 19.51 96 ALA A O 1
ATOM 679 N N . THR A 1 97 ? 32.640 5.201 18.134 1.00 19.89 97 THR A N 1
ATOM 680 C CA . THR A 1 97 ? 31.596 6.169 17.840 1.00 20.96 97 THR A CA 1
ATOM 681 C C . THR A 1 97 ? 32.106 7.608 17.799 1.00 21.83 97 THR A C 1
ATOM 682 O O . THR A 1 97 ? 31.563 8.420 17.051 1.00 22.62 97 THR A O 1
ATOM 686 N N . LEU A 1 98 ? 33.141 7.929 18.582 1.00 21.00 98 LEU A N 1
ATOM 687 C CA . LEU A 1 98 ? 33.687 9.288 18.580 1.00 21.35 98 LEU A CA 1
ATOM 688 C C . LEU A 1 98 ? 34.314 9.622 17.222 1.00 21.55 98 LEU A C 1
ATOM 689 O O . LEU A 1 98 ? 34.177 10.735 16.716 1.00 22.97 98 LEU A O 1
ATOM 694 N N . ALA A 1 99 ? 34.996 8.649 16.632 1.00 21.20 99 ALA A N 1
ATOM 695 C CA . ALA A 1 99 ? 35.629 8.845 15.345 1.00 19.28 99 ALA A CA 1
ATOM 696 C C . ALA A 1 99 ? 34.562 9.088 14.313 1.00 19.48 99 ALA A C 1
ATOM 697 O O . ALA A 1 99 ? 34.636 10.058 13.566 1.00 20.14 99 ALA A O 1
ATOM 699 N N . GLU A 1 100 ? 33.566 8.206 14.277 1.00 21.10 100 GLU A N 1
ATOM 700 C CA . GLU A 1 100 ? 32.466 8.326 13.321 1.00 22.93 100 GLU A CA 1
ATOM 701 C C . GLU A 1 100 ? 31.715 9.645 13.484 1.00 23.27 100 GLU A C 1
ATOM 702 O O . GLU A 1 100 ? 31.095 10.117 12.537 1.00 24.09 100 GLU A O 1
ATOM 716 N N . ALA A 1 102 ? 33.288 12.557 14.633 1.00 22.10 102 ALA A N 1
ATOM 717 C CA . ALA A 1 102 ? 34.225 13.572 14.156 1.00 20.49 102 ALA A CA 1
ATOM 718 C C . ALA A 1 102 ? 34.208 13.529 12.648 1.00 19.83 102 ALA A C 1
ATOM 719 O O . ALA A 1 102 ? 34.433 14.529 11.970 1.00 21.25 102 ALA A O 1
ATOM 721 N N . ARG A 1 103 ? 33.934 12.355 12.119 1.00 18.20 103 ARG A N 1
ATOM 722 C CA . ARG A 1 103 ? 33.887 12.225 10.690 1.00 17.22 103 ARG A CA 1
ATOM 723 C C . ARG A 1 103 ? 32.634 12.945 10.202 1.00 15.52 103 ARG A C 1
ATOM 724 O O . ARG A 1 103 ? 32.563 13.375 9.048 1.00 17.27 103 ARG A O 1
ATOM 732 N N . LEU A 1 104 ? 31.650 13.094 11.084 1.00 12.97 104 LEU A N 1
ATOM 733 C CA . LEU A 1 104 ? 30.402 13.765 10.718 1.00 9.71 104 LEU A CA 1
ATOM 734 C C . LEU A 1 104 ? 30.496 15.261 10.901 1.00 7.08 104 LEU A C 1
ATOM 735 O O . LEU A 1 104 ? 29.705 16.008 10.330 1.00 8.40 104 LEU A O 1
ATOM 740 N N . GLY A 1 105 ? 31.455 15.696 11.705 1.00 4.79 105 GLY A N 1
ATOM 741 C CA . GLY A 1 105 ? 31.607 17.114 11.927 1.00 4.59 105 GLY A CA 1
ATOM 742 C C . GLY A 1 105 ? 31.597 17.583 13.370 1.00 5.32 105 GLY A C 1
ATOM 743 O O . GLY A 1 105 ? 31.774 18.782 13.620 1.00 6.31 105 GLY A O 1
ATOM 744 N N . VAL A 1 106 ? 31.401 16.681 14.332 1.00 6.42 106 VAL A N 1
ATOM 745 C CA . VAL A 1 106 ? 31.417 17.131 15.723 1.00 6.45 106 VAL A CA 1
ATOM 746 C C . VAL A 1 106 ? 32.851 17.234 16.225 1.00 7.04 106 VAL A C 1
ATOM 747 O O . VAL A 1 106 ? 33.666 16.313 16.045 1.00 8.94 106 VAL A O 1
ATOM 751 N N . ARG A 1 107 ? 33.156 18.381 16.822 1.00 3.80 107 ARG A N 1
ATOM 752 C CA . ARG A 1 107 ? 34.500 18.647 17.299 1.00 5.15 107 ARG A CA 1
ATOM 753 C C . ARG A 1 107 ? 34.662 18.866 18.808 1.00 5.81 107 ARG A C 1
ATOM 754 O O . ARG A 1 107 ? 35.708 19.330 19.273 1.00 3.52 107 ARG A O 1
ATOM 762 N N . GLY A 1 108 ? 33.633 18.542 19.579 1.00 7.81 108 GLY A N 1
ATOM 763 C CA . GLY A 1 108 ? 33.732 18.740 21.012 1.00 8.93 108 GLY A CA 1
ATOM 764 C C . GLY A 1 108 ? 32.626 18.040 21.753 1.00 9.64 108 GLY A C 1
ATOM 765 O O . GLY A 1 108 ? 31.722 17.485 21.126 1.00 10.78 108 GLY A O 1
ATOM 766 N N . VAL A 1 109 ? 32.720 18.031 23.081 1.00 9.47 109 VAL A N 1
ATOM 767 C CA . VAL A 1 109 ? 31.695 17.420 23.925 1.00 10.72 109 VAL A CA 1
ATOM 768 C C . VAL A 1 109 ? 31.339 18.444 24.977 1.00 10.76 109 VAL A C 1
ATOM 769 O O . VAL A 1 109 ? 32.213 19.162 25.472 1.00 10.92 109 VAL A O 1
ATOM 773 N N . ARG A 1 110 ? 30.053 18.515 25.306 1.00 11.55 110 ARG A N 1
ATOM 774 C CA . ARG A 1 110 ? 29.556 19.451 26.305 1.00 12.15 110 ARG A CA 1
ATOM 775 C C . ARG A 1 110 ? 29.010 18.651 27.472 1.00 13.56 110 ARG A C 1
ATOM 776 O O . ARG A 1 110 ? 28.138 17.805 27.306 1.00 14.89 110 ARG A O 1
ATOM 784 N N . LEU A 1 111 ? 29.534 18.911 28.656 1.00 16.59 111 LEU A N 1
ATOM 785 C CA . LEU A 1 111 ? 29.075 18.221 29.851 1.00 19.92 111 LEU A CA 1
ATOM 786 C C . LEU A 1 111 ? 27.722 18.834 30.221 1.00 23.53 111 LEU A C 1
ATOM 787 O O . LEU A 1 111 ? 26.758 18.111 30.536 1.00 22.63 111 LEU A O 1
ATOM 792 N N . ASN A 1 112 ? 27.679 20.173 30.170 1.00 25.47 112 ASN A N 1
ATOM 793 C CA . ASN A 1 112 ? 26.493 20.987 30.475 1.00 27.95 112 ASN A CA 1
ATOM 794 C C . ASN A 1 112 ? 25.840 20.677 31.823 1.00 29.72 112 ASN A C 1
ATOM 795 O O . ASN A 1 112 ? 24.888 19.902 31.893 1.00 30.21 112 ASN A O 1
ATOM 800 N N . LEU A 1 113 ? 26.346 21.293 32.890 1.00 31.14 113 LEU A N 1
ATOM 801 C CA . LEU A 1 113 ? 25.808 21.060 34.230 1.00 32.78 113 LEU A CA 1
ATOM 802 C C . LEU A 1 113 ? 24.641 22.010 34.535 1.00 33.96 113 LEU A C 1
ATOM 803 O O . LEU A 1 113 ? 23.489 21.578 34.619 1.00 35.17 113 LEU A O 1
ATOM 816 N N . GLY A 1 115 ? 22.509 23.857 36.832 1.00 38.79 115 GLY A N 1
ATOM 817 C CA . GLY A 1 115 ? 21.282 23.375 37.444 1.00 40.50 115 GLY A CA 1
ATOM 818 C C . GLY A 1 115 ? 21.348 21.873 37.670 1.00 41.71 115 GLY A C 1
ATOM 819 O O . GLY A 1 115 ? 20.334 21.223 37.913 1.00 40.54 115 GLY A O 1
ATOM 820 N N . GLN A 1 116 ? 22.560 21.333 37.572 1.00 43.74 116 GLN A N 1
ATOM 821 C CA . GLN A 1 116 ? 22.821 19.916 37.776 1.00 45.72 116 GLN A CA 1
ATOM 822 C C . GLN A 1 116 ? 23.807 19.760 38.924 1.00 46.43 116 GLN A C 1
ATOM 823 O O . GLN A 1 116 ? 24.448 20.728 39.345 1.00 45.38 116 GLN A O 1
ATOM 829 N N . ASP A 1 117 ? 23.929 18.532 39.414 1.00 48.02 117 ASP A N 1
ATOM 830 C CA . ASP A 1 117 ? 24.835 18.234 40.510 1.00 49.96 117 ASP A CA 1
ATOM 831 C C . ASP A 1 117 ? 26.300 18.303 40.087 1.00 50.20 117 ASP A C 1
ATOM 832 O O . ASP A 1 117 ? 26.691 17.754 39.057 1.00 50.97 117 ASP A O 1
ATOM 845 N N . PRO A 1 119 ? 29.802 17.628 39.212 1.00 49.26 119 PRO A N 1
ATOM 846 C CA . PRO A 1 119 ? 30.542 16.402 38.914 1.00 47.70 119 PRO A CA 1
ATOM 847 C C . PRO A 1 119 ? 32.010 16.538 39.321 1.00 46.67 119 PRO A C 1
ATOM 848 O O . PRO A 1 119 ? 32.565 17.636 39.335 1.00 45.85 119 PRO A O 1
ATOM 852 N N . ASP A 1 120 ? 32.640 15.422 39.662 1.00 46.68 120 ASP A N 1
ATOM 853 C CA . ASP A 1 120 ? 34.046 15.457 40.039 1.00 47.06 120 ASP A CA 1
ATOM 854 C C . ASP A 1 120 ? 34.880 14.997 38.850 1.00 45.93 120 ASP A C 1
ATOM 855 O O . ASP A 1 120 ? 35.218 13.827 38.750 1.00 46.34 120 ASP A O 1
ATOM 860 N N . LEU A 1 121 ? 35.211 15.923 37.955 1.00 45.30 121 LEU A N 1
ATOM 861 C CA . LEU A 1 121 ? 35.987 15.587 36.766 1.00 44.87 121 LEU A CA 1
ATOM 862 C C . LEU A 1 121 ? 37.340 14.936 37.063 1.00 44.83 121 LEU A C 1
ATOM 863 O O . LEU A 1 121 ? 37.801 14.081 36.314 1.00 44.75 121 LEU A O 1
ATOM 868 N N . THR A 1 122 ? 37.973 15.330 38.159 1.00 45.24 122 THR A N 1
ATOM 869 C CA . THR A 1 122 ? 39.265 14.769 38.506 1.00 45.39 122 THR A CA 1
ATOM 870 C C . THR A 1 122 ? 39.056 13.346 39.030 1.00 44.62 122 THR A C 1
ATOM 871 O O . THR A 1 122 ? 40.009 12.595 39.229 1.00 43.57 122 THR A O 1
ATOM 875 N N . GLY A 1 123 ? 37.792 12.986 39.231 1.00 44.48 123 GLY A N 1
ATOM 876 C CA . GLY A 1 123 ? 37.455 11.662 39.728 1.00 44.63 123 GLY A CA 1
ATOM 877 C C . GLY A 1 123 ? 37.787 10.552 38.750 1.00 44.70 123 GLY A C 1
ATOM 878 O O . GLY A 1 123 ? 38.400 10.811 37.716 1.00 46.10 123 GLY A O 1
ATOM 879 N N . ALA A 1 124 ? 37.383 9.322 39.061 1.00 43.47 124 ALA A N 1
ATOM 880 C CA . ALA A 1 124 ? 37.674 8.191 38.190 1.00 42.69 124 ALA A CA 1
ATOM 881 C C . ALA A 1 124 ? 36.452 7.743 37.418 1.00 42.79 124 ALA A C 1
ATOM 882 O O . ALA A 1 124 ? 36.544 6.887 36.535 1.00 42.40 124 ALA A O 1
ATOM 884 N N . GLN A 1 125 ? 35.300 8.318 37.745 1.00 43.18 125 GLN A N 1
ATOM 885 C CA . GLN A 1 125 ? 34.068 7.954 37.049 1.00 42.77 125 GLN A CA 1
ATOM 886 C C . GLN A 1 125 ? 33.864 8.813 35.802 1.00 41.41 125 GLN A C 1
ATOM 887 O O . GLN A 1 125 ? 32.875 8.665 35.096 1.00 41.75 125 GLN A O 1
ATOM 893 N N . TRP A 1 126 ? 34.811 9.706 35.537 1.00 39.86 126 TRP A N 1
ATOM 894 C CA . TRP A 1 126 ? 34.741 10.575 34.377 1.00 38.05 126 TRP A CA 1
ATOM 895 C C . TRP A 1 126 ? 35.963 10.414 33.469 1.00 37.79 126 TRP A C 1
ATOM 896 O O . TRP A 1 126 ? 35.877 10.642 32.261 1.00 37.76 126 TRP A O 1
ATOM 907 N N . ARG A 1 127 ? 37.095 10.028 34.054 1.00 37.12 127 ARG A N 1
ATOM 908 C CA . ARG A 1 127 ? 38.339 9.836 33.308 1.00 36.75 127 ARG A CA 1
ATOM 909 C C . ARG A 1 127 ? 38.161 8.960 32.066 1.00 35.70 127 ARG A C 1
ATOM 910 O O . ARG A 1 127 ? 38.684 9.280 30.998 1.00 35.20 127 ARG A O 1
ATOM 918 N N . PRO A 1 128 ? 37.426 7.840 32.189 1.00 34.48 128 PRO A N 1
ATOM 919 C CA . PRO A 1 128 ? 37.204 6.945 31.049 1.00 33.87 128 PRO A CA 1
ATOM 920 C C . PRO A 1 128 ? 36.744 7.674 29.782 1.00 32.63 128 PRO A C 1
ATOM 921 O O . PRO A 1 128 ? 37.119 7.289 28.672 1.00 31.28 128 PRO A O 1
ATOM 925 N N . LEU A 1 129 ? 35.939 8.723 29.972 1.00 31.10 129 LEU A N 1
ATOM 926 C CA . LEU A 1 129 ? 35.400 9.534 28.884 1.00 30.18 129 LEU A CA 1
ATOM 927 C C . LEU A 1 129 ? 36.345 10.669 28.518 1.00 30.82 129 LEU A C 1
ATOM 928 O O . LEU A 1 129 ? 36.556 10.964 27.338 1.00 31.57 129 LEU A O 1
ATOM 933 N N . LEU A 1 130 ? 36.916 11.307 29.531 1.00 31.29 130 LEU A N 1
ATOM 934 C CA . LEU A 1 130 ? 37.853 12.403 29.309 1.00 31.81 130 LEU A CA 1
ATOM 935 C C . LEU A 1 130 ? 39.050 11.948 28.472 1.00 33.01 130 LEU A C 1
ATOM 936 O O . LEU A 1 130 ? 39.605 12.733 27.704 1.00 32.79 130 LEU A O 1
ATOM 941 N N . GLU A 1 131 ? 39.456 10.690 28.627 1.00 34.32 131 GLU A N 1
ATOM 942 C CA . GLU A 1 131 ? 40.572 10.177 27.843 1.00 35.09 131 GLU A CA 1
ATOM 943 C C . GLU A 1 131 ? 40.099 9.936 26.411 1.00 34.14 131 GLU A C 1
ATOM 944 O O . GLU A 1 131 ? 40.822 10.227 25.464 1.00 33.89 131 GLU A O 1
ATOM 950 N N . ARG A 1 132 ? 38.888 9.404 26.256 1.00 32.86 132 ARG A N 1
ATOM 951 C CA . ARG A 1 132 ? 38.348 9.136 24.924 1.00 31.94 132 ARG A CA 1
ATOM 952 C C . ARG A 1 132 ? 38.320 10.401 24.070 1.00 31.59 132 ARG A C 1
ATOM 953 O O . ARG A 1 132 ? 38.747 10.368 22.910 1.00 30.83 132 ARG A O 1
ATOM 961 N N . ILE A 1 133 ? 37.830 11.516 24.628 1.00 30.17 133 ILE A N 1
ATOM 962 C CA . ILE A 1 133 ? 37.756 12.757 23.850 1.00 28.65 133 ILE A CA 1
ATOM 963 C C . ILE A 1 133 ? 39.123 13.365 23.619 1.00 27.53 133 ILE A C 1
ATOM 964 O O . ILE A 1 133 ? 39.320 14.084 22.651 1.00 28.45 133 ILE A O 1
ATOM 969 N N . GLY A 1 134 ? 40.061 13.082 24.517 1.00 27.03 134 GLY A N 1
ATOM 970 C CA . GLY A 1 134 ? 41.405 13.606 24.369 1.00 24.86 134 GLY A CA 1
ATOM 971 C C . GLY A 1 134 ? 42.113 13.005 23.167 1.00 23.77 134 GLY A C 1
ATOM 972 O O . GLY A 1 134 ? 42.742 13.730 22.398 1.00 22.26 134 GLY A O 1
ATOM 973 N N . GLU A 1 135 ? 42.005 11.683 23.008 1.00 23.76 135 GLU A N 1
ATOM 974 C CA . GLU A 1 135 ? 42.643 10.960 21.910 1.00 23.75 135 GLU A CA 1
ATOM 975 C C . GLU A 1 135 ? 42.022 11.374 20.583 1.00 23.37 135 GLU A C 1
ATOM 976 O O . GLU A 1 135 ? 42.619 11.160 19.527 1.00 22.80 135 GLU A O 1
ATOM 982 N N . GLN A 1 136 ? 40.829 11.969 20.632 1.00 22.93 136 GLN A N 1
ATOM 983 C CA . GLN A 1 136 ? 40.163 12.428 19.409 1.00 20.35 136 GLN A CA 1
ATOM 984 C C . GLN A 1 136 ? 40.489 13.896 19.158 1.00 17.72 136 GLN A C 1
ATOM 985 O O . GLN A 1 136 ? 40.262 14.410 18.068 1.00 17.80 136 GLN A O 1
ATOM 991 N N . GLY A 1 137 ? 41.019 14.564 20.174 1.00 16.33 137 GLY A N 1
ATOM 992 C CA . GLY A 1 137 ? 41.383 15.959 20.023 1.00 15.54 137 GLY A CA 1
ATOM 993 C C . GLY A 1 137 ? 40.241 16.907 20.294 1.00 14.33 137 GLY A C 1
ATOM 994 O O . GLY A 1 137 ? 40.419 18.113 20.217 1.00 15.38 137 GLY A O 1
ATOM 995 N N . TRP A 1 138 ? 39.073 16.351 20.610 1.00 13.85 138 TRP A N 1
ATOM 996 C CA . TRP A 1 138 ? 37.862 17.120 20.903 1.00 10.52 138 TRP A CA 1
ATOM 997 C C . TRP A 1 138 ? 38.006 17.996 22.136 1.00 11.16 138 TRP A C 1
ATOM 998 O O . TRP A 1 138 ? 38.689 17.637 23.086 1.00 12.59 138 TRP A O 1
ATOM 1009 N N . HIS A 1 139 ? 37.356 19.150 22.129 1.00 11.14 139 HIS A N 1
ATOM 1010 C CA . HIS A 1 139 ? 37.436 20.018 23.291 1.00 11.17 139 HIS A CA 1
ATOM 1011 C C . HIS A 1 139 ? 36.253 19.733 24.200 1.00 10.89 139 HIS A C 1
ATOM 1012 O O . HIS A 1 139 ? 35.315 19.035 23.803 1.00 11.41 139 HIS A O 1
ATOM 1019 N N . VAL A 1 140 ? 36.310 20.259 25.420 1.00 11.04 140 VAL A N 1
ATOM 1020 C CA . VAL A 1 140 ? 35.242 20.069 26.398 1.00 12.34 140 VAL A CA 1
ATOM 1021 C C . VAL A 1 140 ? 34.584 21.402 26.7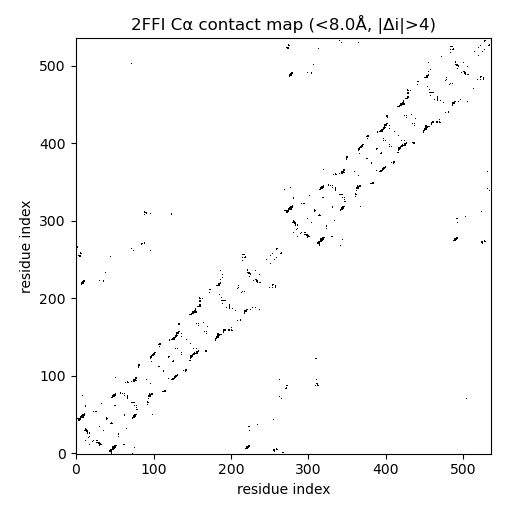30 1.00 13.07 140 VAL A C 1
ATOM 1022 O O . VAL A 1 140 ? 35.241 22.337 27.202 1.00 11.03 140 VAL A O 1
ATOM 1026 N N . GLU A 1 141 ? 33.278 21.477 26.472 1.00 13.74 141 GLU A N 1
ATOM 1027 C CA . GLU A 1 141 ? 32.504 22.693 26.724 1.00 15.75 141 GLU A CA 1
ATOM 1028 C C . GLU A 1 141 ? 31.902 22.719 28.115 1.00 14.63 141 GLU A C 1
ATOM 1029 O O . GLU A 1 141 ? 31.279 21.753 28.549 1.00 14.86 141 GLU A O 1
ATOM 1035 N N . LEU A 1 142 ? 32.083 23.837 28.801 1.00 14.59 142 LEU A N 1
ATOM 1036 C CA . LEU A 1 142 ? 31.552 23.999 30.144 1.00 15.14 142 LEU A CA 1
ATOM 1037 C C . LEU A 1 142 ? 30.417 25.018 30.176 1.00 17.04 142 LEU A C 1
ATOM 1038 O O . LEU A 1 142 ? 30.384 25.960 29.387 1.00 18.41 142 LEU A O 1
ATOM 1043 N N . HIS A 1 143 ? 29.480 24.805 31.088 1.00 17.79 143 HIS A N 1
ATOM 1044 C CA . HIS A 1 143 ? 28.353 25.692 31.247 1.00 16.90 143 HIS A CA 1
ATOM 1045 C C . HIS A 1 143 ? 27.885 25.633 32.700 1.00 18.24 143 HIS A C 1
ATOM 1046 O O . HIS A 1 143 ? 27.169 24.713 33.083 1.00 17.18 143 HIS A O 1
ATOM 1053 N N . ARG A 1 144 ? 28.309 26.599 33.511 1.00 19.25 144 ARG A N 1
ATOM 1054 C CA . ARG A 1 144 ? 27.914 26.628 34.915 1.00 22.39 144 ARG A CA 1
ATOM 1055 C C . ARG A 1 144 ? 28.264 27.972 35.549 1.00 22.52 144 ARG A C 1
ATOM 1056 O O . ARG A 1 144 ? 28.999 28.753 34.950 1.00 23.06 144 ARG A O 1
ATOM 1064 N N . GLN A 1 145 ? 27.751 28.251 36.750 1.00 22.47 145 GLN A N 1
ATOM 1065 C CA . GLN A 1 145 ? 28.037 29.541 37.394 1.00 24.10 145 GLN A CA 1
ATOM 1066 C C . GLN A 1 145 ? 29.526 29.805 37.382 1.00 23.28 145 GLN A C 1
ATOM 1067 O O . GLN A 1 145 ? 30.303 28.887 37.617 1.00 23.86 145 GLN A O 1
ATOM 1073 N N 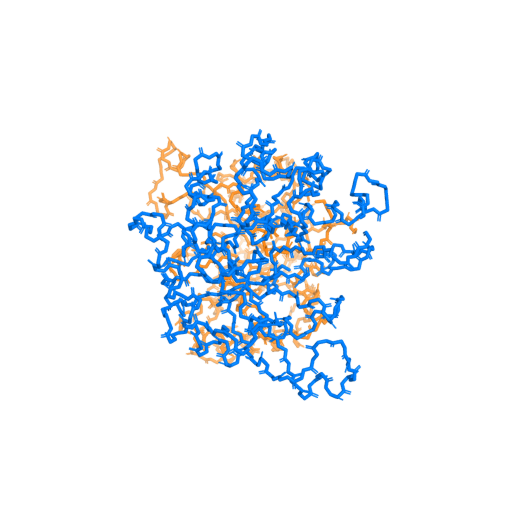. VAL A 1 146 ? 29.927 31.053 37.161 1.00 22.78 146 VAL A N 1
ATOM 1074 C CA . VAL A 1 146 ? 31.351 31.368 37.131 1.00 22.55 146 VAL A CA 1
ATOM 1075 C C . VAL A 1 146 ? 32.043 30.875 38.386 1.00 22.60 146 VAL A C 1
ATOM 1076 O O . VAL A 1 146 ? 33.231 30.558 38.354 1.00 20.88 146 VAL A O 1
ATOM 1080 N N . ALA A 1 147 ? 31.292 30.811 39.485 1.00 23.13 147 ALA A N 1
ATOM 1081 C CA . ALA A 1 147 ? 31.833 30.381 40.769 1.00 22.21 147 ALA A CA 1
ATOM 1082 C C . ALA A 1 147 ? 32.461 28.999 40.707 1.00 22.04 147 ALA A C 1
ATOM 1083 O O . ALA A 1 147 ? 33.465 28.749 41.374 1.00 21.02 147 ALA A O 1
ATOM 1085 N N . ASP A 1 148 ? 31.892 28.117 39.888 1.00 21.77 148 ASP A N 1
ATOM 1086 C CA . ASP A 1 148 ? 32.399 26.752 39.758 1.00 21.83 148 ASP A CA 1
ATOM 1087 C C . ASP A 1 148 ? 33.322 26.506 38.558 1.00 22.78 148 ASP A C 1
ATOM 1088 O O . ASP A 1 148 ? 33.991 25.467 38.478 1.00 22.80 148 ASP A O 1
ATOM 1093 N N . ILE A 1 149 ? 33.380 27.465 37.639 1.00 22.07 149 ILE A N 1
ATOM 1094 C CA . ILE A 1 149 ? 34.220 27.329 36.458 1.00 20.69 149 ILE A CA 1
ATOM 1095 C C . ILE A 1 149 ? 35.689 27.037 36.765 1.00 20.60 149 ILE A C 1
ATOM 1096 O O . ILE A 1 149 ? 36.213 26.014 36.336 1.00 20.10 149 ILE A O 1
ATOM 1101 N N . PRO A 1 150 ? 36.373 27.921 37.513 1.00 21.11 150 PRO A N 1
ATOM 1102 C CA . PRO A 1 150 ? 37.787 27.659 37.819 1.00 22.96 150 PRO A CA 1
ATOM 1103 C C . PRO A 1 150 ? 38.088 26.282 38.429 1.00 24.69 150 PRO A C 1
ATOM 1104 O O . PRO A 1 150 ? 39.213 25.790 38.327 1.00 24.79 150 PRO A O 1
ATOM 1108 N N . VAL A 1 151 ? 37.094 25.663 39.064 1.00 26.58 151 VAL A N 1
ATOM 1109 C CA . VAL A 1 151 ? 37.295 24.349 39.674 1.00 26.41 151 VAL A CA 1
ATOM 1110 C C . VAL A 1 151 ? 37.164 23.260 38.626 1.00 26.14 151 VAL A C 1
ATOM 1111 O O . VAL A 1 151 ? 37.903 22.289 38.656 1.00 28.14 151 VAL A O 1
ATOM 1115 N N . LEU A 1 152 ? 36.225 23.436 37.702 1.00 26.41 152 LEU A N 1
ATOM 1116 C CA . LEU A 1 152 ? 36.002 22.477 36.628 1.00 26.08 152 LEU A CA 1
ATOM 1117 C C . LEU A 1 152 ? 37.133 22.573 35.603 1.00 25.92 152 LEU A C 1
ATOM 1118 O O . LEU A 1 152 ? 37.535 21.570 35.020 1.00 26.04 152 LEU A O 1
ATOM 1120 N N . VAL A 1 153 ? 37.646 23.784 35.396 1.00 26.94 153 VAL A N 1
ATOM 1121 C CA . VAL A 1 153 ? 38.736 24.019 34.449 1.00 28.03 153 VAL A CA 1
ATOM 1122 C C . VAL A 1 153 ? 40.036 23.396 34.941 1.00 29.36 153 VAL A C 1
ATOM 1123 O O . VAL A 1 153 ? 40.766 22.786 34.161 1.00 30.14 153 VAL A O 1
ATOM 1127 N N . ARG A 1 154 ? 40.314 23.564 36.235 1.00 30.53 154 ARG A N 1
ATOM 1128 C CA . ARG A 1 154 ? 41.523 23.030 36.854 1.00 32.18 154 ARG A CA 1
ATOM 1129 C C . ARG A 1 154 ? 41.485 21.515 36.991 1.00 31.44 154 ARG A C 1
ATOM 1130 O O . ARG A 1 154 ? 42.519 20.866 37.172 1.00 31.33 154 ARG A O 1
ATOM 1138 N N . ALA A 1 155 ? 40.287 20.955 36.898 1.00 30.92 155 ALA A N 1
ATOM 1139 C CA . ALA A 1 155 ? 40.113 19.514 36.993 1.00 31.06 155 ALA A CA 1
ATOM 1140 C C . ALA A 1 155 ? 40.398 18.892 35.625 1.00 31.34 155 ALA A C 1
ATOM 1141 O O . ALA A 1 155 ? 40.985 17.818 35.536 1.00 30.57 155 ALA A O 1
ATOM 1143 N N . LEU A 1 156 ? 39.985 19.575 34.562 1.00 31.80 156 LEU A N 1
ATOM 1144 C CA . LEU A 1 156 ? 40.205 19.089 33.201 1.00 33.88 156 LEU A CA 1
ATOM 1145 C C . LEU A 1 156 ? 41.568 19.542 32.693 1.00 34.93 156 LEU A C 1
ATOM 1146 O O . LEU A 1 156 ? 42.020 19.126 31.625 1.00 36.15 156 LEU A O 1
ATOM 1151 N N . GLN A 1 157 ? 42.203 20.410 33.470 1.00 35.40 157 GLN A N 1
ATOM 1152 C CA . GLN A 1 157 ? 43.504 20.972 33.152 1.00 35.61 157 GLN A CA 1
ATOM 1153 C C . GLN A 1 157 ? 44.565 19.892 32.866 1.00 35.08 157 GLN A C 1
ATOM 1154 O O . GLN A 1 157 ? 45.227 19.925 31.831 1.00 36.02 157 GLN A O 1
ATOM 1160 N N . PRO A 1 158 ? 44.722 18.907 33.768 1.00 34.28 158 PRO A N 1
ATOM 1161 C CA . PRO A 1 158 ? 45.712 17.838 33.592 1.00 33.05 158 PRO A CA 1
ATOM 1162 C C . PRO A 1 158 ? 45.571 17.020 32.322 1.00 31.87 158 PRO A C 1
ATOM 1163 O O . PRO A 1 158 ? 46.572 16.639 31.711 1.00 32.38 158 PRO A O 1
ATOM 1167 N N . TYR A 1 159 ? 44.329 16.750 31.929 1.00 30.76 159 TYR A N 1
ATOM 1168 C CA . TYR A 1 159 ? 44.037 15.954 30.736 1.00 29.30 159 TYR A CA 1
ATOM 1169 C C . TYR A 1 159 ? 44.581 16.563 29.454 1.00 28.75 159 TYR A C 1
ATOM 1170 O O . TYR A 1 159 ? 44.511 15.942 28.388 1.00 28.33 159 TYR A O 1
ATOM 1179 N N . GLY A 1 160 ? 45.109 17.782 29.570 1.00 28.22 160 GLY A N 1
ATOM 1180 C CA . GLY A 1 160 ? 45.701 18.481 28.435 1.00 26.76 160 GLY A CA 1
ATOM 1181 C C . GLY A 1 160 ? 44.812 18.651 27.220 1.00 26.20 160 GLY A C 1
ATOM 1182 O O . GLY A 1 160 ? 45.189 18.302 26.095 1.00 27.22 160 GLY A O 1
ATOM 1183 N N . LEU A 1 161 ? 43.626 19.195 27.433 1.00 23.90 161 LEU A N 1
ATOM 1184 C CA . LEU A 1 161 ? 42.727 19.389 26.326 1.00 23.33 161 LEU A CA 1
ATOM 1185 C C . LEU A 1 161 ? 42.121 20.784 26.341 1.00 23.17 161 LEU A C 1
ATOM 1186 O O . LEU A 1 161 ? 42.196 21.505 27.343 1.00 23.86 161 LEU A O 1
ATOM 1191 N N . ASP A 1 162 ? 41.548 21.167 25.207 1.00 21.15 162 ASP A N 1
ATOM 1192 C CA . ASP A 1 162 ? 40.925 22.465 25.061 1.00 19.12 162 ASP A CA 1
ATOM 1193 C C . ASP A 1 162 ? 39.680 22.550 25.929 1.00 18.77 162 ASP A C 1
ATOM 1194 O O . ASP A 1 162 ? 38.879 21.612 26.001 1.00 18.64 162 ASP A O 1
ATOM 1199 N N . ILE A 1 163 ? 39.531 23.685 26.599 1.00 17.68 163 ILE A N 1
ATOM 1200 C CA . ILE A 1 163 ? 38.392 23.911 27.461 1.00 16.42 163 ILE A CA 1
ATOM 1201 C C . ILE A 1 163 ? 37.670 25.180 26.999 1.00 15.89 163 ILE A C 1
ATOM 1202 O O . ILE A 1 163 ? 38.250 26.280 27.008 1.00 14.32 163 ILE A O 1
ATOM 1207 N N . VAL A 1 164 ? 36.409 25.005 26.600 1.00 14.08 164 VAL A N 1
ATOM 1208 C CA . VAL A 1 164 ? 35.549 26.089 26.150 1.00 13.20 164 VAL A CA 1
ATOM 1209 C C . VAL A 1 164 ? 34.514 26.452 27.213 1.00 13.33 164 VAL A C 1
ATOM 1210 O O . VAL A 1 164 ? 33.689 25.612 27.575 1.00 12.53 164 VAL A O 1
ATOM 1214 N N . ILE A 1 165 ? 34.551 27.704 27.680 1.00 12.82 165 ILE A N 1
ATOM 1215 C CA . ILE A 1 165 ? 33.631 28.206 28.702 1.00 14.23 165 ILE A CA 1
ATOM 1216 C C . ILE A 1 165 ? 32.457 28.960 28.076 1.00 14.72 165 ILE A C 1
ATOM 1217 O O . ILE A 1 165 ? 32.663 29.885 27.296 1.00 15.15 165 ILE A O 1
ATOM 1222 N N . ASP A 1 166 ? 31.231 28.565 28.432 1.00 15.33 166 ASP A N 1
ATOM 1223 C CA . ASP A 1 166 ? 30.013 29.173 27.885 1.00 15.71 166 ASP A CA 1
ATOM 1224 C C . ASP A 1 166 ? 29.545 30.471 28.527 1.00 16.68 166 ASP A C 1
ATOM 1225 O O . ASP A 1 166 ? 29.625 30.645 29.740 1.00 18.71 166 ASP A O 1
ATOM 1230 N N . HIS A 1 167 ? 29.036 31.368 27.687 1.00 16.40 167 HIS A N 1
ATOM 1231 C CA . HIS A 1 167 ? 28.500 32.656 28.103 1.00 13.55 167 HIS A CA 1
ATOM 1232 C C . HIS A 1 167 ? 29.306 33.408 29.138 1.00 12.89 167 HIS A C 1
ATOM 1233 O O . HIS A 1 167 ? 28.875 33.547 30.273 1.00 14.36 167 HIS A O 1
ATOM 1240 N N . PHE A 1 168 ? 30.472 33.899 28.755 1.00 12.39 168 PHE A N 1
ATOM 1241 C CA . PHE A 1 168 ? 31.292 34.681 29.679 1.00 11.73 168 PHE A CA 1
ATOM 1242 C C . PHE A 1 168 ? 31.598 33.939 30.973 1.00 12.12 168 PHE A C 1
ATOM 1243 O O . PHE A 1 168 ? 32.196 34.494 31.900 1.00 10.95 168 PHE A O 1
ATOM 1251 N N . GLY A 1 169 ? 31.204 32.680 31.040 1.00 11.31 169 GLY A N 1
ATOM 1252 C CA . GLY A 1 169 ? 31.447 31.939 32.254 1.00 14.61 169 GLY A CA 1
ATOM 1253 C C . GLY A 1 169 ? 30.211 32.009 33.124 1.00 16.86 169 GLY A C 1
ATOM 1254 O O . GLY A 1 169 ? 30.227 31.576 34.277 1.00 17.72 169 GLY A O 1
ATOM 1255 N N . ARG A 1 170 ? 29.135 32.554 32.561 1.00 18.66 170 ARG A N 1
ATOM 1256 C CA . ARG A 1 170 ? 27.867 32.677 33.265 1.00 19.99 170 ARG A CA 1
ATOM 1257 C C . ARG A 1 170 ? 28.064 33.375 34.608 1.00 21.24 170 ARG A C 1
ATOM 1258 O O . ARG A 1 170 ? 27.713 32.845 35.656 1.00 22.30 170 ARG A O 1
ATOM 1266 N N . PRO A 1 171 ? 28.663 34.568 34.597 1.00 22.27 171 PRO A N 1
ATOM 1267 C CA . PRO A 1 171 ? 28.881 35.304 35.839 1.00 23.83 171 PRO A CA 1
ATOM 1268 C C . PRO A 1 171 ? 27.609 36.092 36.136 1.00 25.46 171 PRO A C 1
ATOM 1269 O O . PRO A 1 171 ? 26.610 35.960 35.418 1.00 24.94 171 PRO A O 1
ATOM 1273 N N . ASP A 1 172 ? 27.661 36.917 37.176 1.00 27.45 172 ASP A N 1
ATOM 1274 C CA . ASP A 1 172 ? 26.529 37.745 37.600 1.00 30.42 172 ASP A CA 1
ATOM 1275 C C . ASP A 1 172 ? 26.732 39.189 37.124 1.00 31.46 172 ASP A C 1
ATOM 1276 O O . ASP A 1 172 ? 27.548 39.912 37.693 1.00 31.89 172 ASP A O 1
ATOM 1281 N N . ALA A 1 173 ? 25.987 39.614 36.105 1.00 31.97 173 ALA A N 1
ATOM 1282 C CA . ALA A 1 173 ? 26.110 40.977 35.571 1.00 32.53 173 ALA A CA 1
ATOM 1283 C C . ALA A 1 173 ? 26.034 42.058 36.648 1.00 33.57 173 ALA A C 1
ATOM 1284 O O . ALA A 1 173 ? 26.667 43.111 36.529 1.00 33.82 173 ALA A O 1
ATOM 1286 N N . ARG A 1 174 ? 25.250 41.811 37.690 1.00 33.46 174 ARG A N 1
ATOM 1287 C CA . ARG A 1 174 ? 25.129 42.783 38.767 1.00 34.12 174 ARG A CA 1
ATOM 1288 C C . ARG A 1 174 ? 25.995 42.357 39.949 1.00 34.97 174 ARG A C 1
ATOM 1289 O O . ARG A 1 174 ? 25.485 42.122 41.043 1.00 35.90 174 ARG A O 1
ATOM 1297 N N . ARG A 1 175 ? 27.304 42.259 39.724 1.00 35.17 175 ARG A N 1
ATOM 1298 C CA . ARG A 1 175 ? 28.232 41.831 40.770 1.00 35.19 175 ARG A CA 1
ATOM 1299 C C . ARG A 1 175 ? 29.662 42.312 40.554 1.00 34.04 175 ARG A C 1
ATOM 1300 O O . ARG A 1 175 ? 30.474 42.312 41.480 1.00 33.00 175 ARG A O 1
ATOM 1308 N N . GLY A 1 176 ? 29.971 42.715 39.326 1.00 33.83 176 GLY A N 1
ATOM 1309 C CA . GLY A 1 176 ? 31.309 43.199 39.035 1.00 32.79 176 GLY A CA 1
ATOM 1310 C C . GLY A 1 176 ? 32.253 42.138 38.501 1.00 31.28 176 GLY A C 1
ATOM 1311 O O . GLY A 1 176 ? 31.884 40.974 38.359 1.00 30.53 176 GLY A O 1
ATOM 1312 N N . LEU A 1 177 ? 33.480 42.553 38.210 1.00 30.64 177 LEU A N 1
ATOM 1313 C CA . LEU A 1 177 ? 34.498 41.666 37.675 1.00 30.74 177 LEU A CA 1
ATOM 1314 C C . LEU A 1 177 ? 35.236 40.925 38.779 1.00 30.69 177 LEU A C 1
ATOM 1315 O O . LEU A 1 177 ? 35.893 39.927 38.521 1.00 31.20 177 LEU A O 1
ATOM 1320 N N . GLY A 1 178 ? 35.127 41.417 40.007 1.00 30.93 178 GLY A N 1
ATOM 1321 C CA . GLY A 1 178 ? 35.792 40.778 41.125 1.00 29.88 178 GLY A CA 1
ATOM 1322 C C . GLY A 1 178 ? 34.934 39.695 41.735 1.00 31.06 178 GLY A C 1
ATOM 1323 O O . GLY A 1 178 ? 35.228 39.214 42.827 1.00 31.06 178 GLY A O 1
ATOM 1324 N N . GLN A 1 179 ? 33.865 39.322 41.035 1.00 31.31 179 GLN A N 1
ATOM 1325 C CA . GLN A 1 179 ? 32.965 38.271 41.495 1.00 32.59 179 GLN A CA 1
ATOM 1326 C C . GLN A 1 179 ? 33.765 37.097 42.015 1.00 34.82 179 GLN A C 1
ATOM 1327 O O . GLN A 1 179 ? 34.931 36.922 41.659 1.00 36.07 179 GLN A O 1
ATOM 1333 N N . PRO A 1 180 ? 33.135 36.255 42.843 1.00 35.79 180 PRO A N 1
ATOM 1334 C CA . PRO A 1 180 ? 33.801 35.086 43.411 1.00 36.24 180 PRO A CA 1
ATOM 1335 C C . PRO A 1 180 ? 34.372 34.121 42.374 1.00 35.88 180 PRO A C 1
ATOM 1336 O O . PRO A 1 180 ? 35.379 33.461 42.626 1.00 37.67 180 PRO A O 1
ATOM 1340 N N . GLY A 1 181 ? 33.746 34.023 41.209 1.00 34.53 181 GLY A N 1
ATOM 1341 C CA . GLY A 1 181 ? 34.275 33.108 40.209 1.00 34.24 181 GLY A CA 1
ATOM 1342 C C . GLY A 1 181 ? 34.973 33.774 39.029 1.00 33.99 181 GLY A C 1
ATOM 1343 O O . GLY A 1 181 ? 35.943 33.255 38.468 1.00 31.76 181 GLY A O 1
ATOM 1344 N N . PHE A 1 182 ? 34.474 34.940 38.646 1.00 33.76 182 PHE A N 1
ATOM 1345 C CA . PHE A 1 182 ? 35.037 35.656 37.522 1.00 33.35 182 PHE A CA 1
ATOM 1346 C C . PHE A 1 182 ? 36.431 36.179 37.793 1.00 33.37 182 PHE A C 1
ATOM 1347 O O . PHE A 1 182 ? 37.236 36.328 36.878 1.00 32.37 182 PHE A O 1
ATOM 1355 N N . ALA A 1 183 ? 36.704 36.487 39.052 1.00 34.50 183 ALA A N 1
ATOM 1356 C CA . ALA A 1 183 ? 38.008 36.996 39.430 1.00 35.66 183 ALA A CA 1
ATOM 1357 C C . ALA A 1 183 ? 39.070 35.956 39.122 1.00 36.59 183 ALA A C 1
ATOM 1358 O O . ALA A 1 183 ? 40.051 36.248 38.437 1.00 36.80 183 ALA A O 1
ATOM 1360 N N . GLU A 1 184 ? 38.878 34.741 39.627 1.00 38.15 184 GLU A N 1
ATOM 1361 C CA . GLU A 1 184 ? 39.839 33.659 39.392 1.00 39.07 184 GLU A CA 1
ATOM 1362 C C . GLU A 1 184 ? 39.985 33.410 37.898 1.00 38.10 184 GLU A C 1
ATOM 1363 O O . GLU A 1 184 ? 41.027 32.976 37.435 1.00 37.63 184 GLU A O 1
ATOM 1369 N N . LEU A 1 185 ? 38.925 33.694 37.152 1.00 38.81 185 LEU A N 1
ATOM 1370 C CA . LEU A 1 185 ? 38.921 33.502 35.710 1.00 39.48 185 LEU A CA 1
ATOM 1371 C C . LEU A 1 185 ? 39.899 34.467 35.009 1.00 40.13 185 LEU A C 1
ATOM 1372 O O . LEU A 1 185 ? 40.624 34.061 34.098 1.00 41.06 185 LEU A O 1
ATOM 1377 N N . LEU A 1 186 ? 39.936 35.727 35.447 1.00 39.42 186 LEU A N 1
ATOM 1378 C CA . LEU A 1 186 ? 40.824 36.727 34.850 1.00 38.82 186 LEU A CA 1
ATOM 1379 C C . LEU A 1 186 ? 42.248 36.559 35.329 1.00 39.31 186 LEU A C 1
ATOM 1380 O O . LEU A 1 186 ? 43.118 37.357 34.993 1.00 38.62 186 LEU A O 1
ATOM 1385 N N . THR A 1 187 ? 42.479 35.524 36.123 1.00 40.97 187 THR A N 1
ATOM 1386 C CA . THR A 1 187 ? 43.800 35.274 36.673 1.00 42.91 187 THR A CA 1
ATOM 1387 C C . THR A 1 187 ? 44.129 33.801 36.531 1.00 43.56 187 THR A C 1
ATOM 1388 O O . THR A 1 187 ? 45.195 33.353 36.943 1.00 43.94 187 THR A O 1
ATOM 1392 N N . LEU A 1 188 ? 43.211 33.047 35.938 1.00 44.69 188 LEU A N 1
ATOM 1393 C CA . LEU A 1 188 ? 43.404 31.608 35.770 1.00 45.72 188 LEU A CA 1
ATOM 1394 C C . LEU A 1 188 ? 44.720 31.257 35.085 1.00 46.04 188 LEU A C 1
ATOM 1395 O O . LEU A 1 188 ? 45.315 32.080 34.392 1.00 45.82 188 LEU A O 1
ATOM 1400 N N . SER A 1 189 ? 45.169 30.024 35.299 1.00 46.69 189 SER A N 1
ATOM 1401 C CA . SER A 1 189 ? 46.404 29.528 34.710 1.00 46.52 189 SER A CA 1
ATOM 1402 C C . SER A 1 189 ? 46.073 28.644 33.511 1.00 46.23 189 SER A C 1
ATOM 1403 O O . SER A 1 189 ? 46.155 27.418 33.589 1.00 46.97 189 SER A O 1
ATOM 1406 N N . GLY A 1 190 ? 45.685 29.273 32.406 1.00 45.98 190 GLY A N 1
ATOM 1407 C CA . GLY A 1 190 ? 45.345 28.529 31.203 1.00 44.83 190 GLY A CA 1
ATOM 1408 C C . GLY A 1 190 ? 46.444 28.617 30.163 1.00 43.73 190 GLY A C 1
ATOM 1409 O O . GLY A 1 190 ? 46.692 29.688 29.609 1.00 45.03 190 GLY A O 1
ATOM 1410 N N . ARG A 1 191 ? 47.099 27.493 29.896 1.00 41.83 191 ARG A N 1
ATOM 1411 C CA . ARG A 1 191 ? 48.184 27.448 28.924 1.00 39.98 191 ARG A CA 1
ATOM 1412 C C . ARG A 1 191 ? 47.649 27.544 27.501 1.00 37.13 191 ARG A C 1
ATOM 1413 O O . ARG A 1 191 ? 47.907 26.666 26.671 1.00 35.93 191 ARG A O 1
ATOM 1421 N N . GLY A 1 192 ? 46.896 28.609 27.238 1.00 34.12 192 GLY A N 1
ATOM 1422 C CA . GLY A 1 192 ? 46.326 28.839 25.923 1.00 30.10 192 GLY A CA 1
ATOM 1423 C C . GLY A 1 192 ? 45.364 27.760 25.481 1.00 27.88 192 GLY A C 1
ATOM 1424 O O . GLY A 1 192 ? 44.902 27.760 24.338 1.00 27.37 192 GLY A O 1
ATOM 1425 N N . LYS A 1 193 ? 45.064 26.835 26.386 1.00 25.87 193 LYS A N 1
ATOM 1426 C CA . LYS A 1 193 ? 44.160 25.742 26.078 1.00 23.22 193 LYS A CA 1
ATOM 1427 C C . LYS A 1 193 ? 42.751 26.072 26.581 1.00 22.53 193 LYS A C 1
ATOM 1428 O O . LYS A 1 193 ? 41.852 25.236 26.543 1.00 23.83 193 LYS A O 1
ATOM 1434 N N . VAL A 1 194 ? 42.550 27.304 27.033 1.00 21.64 194 VAL A N 1
ATOM 1435 C CA . VAL A 1 194 ? 41.235 27.707 27.516 1.00 21.00 194 VAL A CA 1
ATOM 1436 C C . VAL A 1 194 ? 40.544 28.769 26.655 1.00 21.96 194 VAL A C 1
ATOM 1437 O O . VAL A 1 194 ? 41.071 29.863 26.413 1.00 20.74 194 VAL A O 1
ATOM 1441 N N . TRP A 1 195 ? 39.352 28.408 26.186 1.00 22.21 195 TRP A N 1
ATOM 1442 C CA . TRP A 1 195 ? 38.535 29.270 25.346 1.00 20.54 195 TRP A CA 1
ATOM 1443 C C . TRP A 1 195 ? 37.333 29.727 26.132 1.00 20.37 195 TRP A C 1
ATOM 1444 O O . TRP A 1 195 ? 36.816 29.018 27.000 1.00 20.38 195 TRP A O 1
ATOM 1455 N N . VAL A 1 196 ? 36.880 30.925 25.811 1.00 18.13 196 VAL A N 1
ATOM 1456 C CA . VAL A 1 196 ? 35.727 31.475 26.468 1.00 17.05 196 VAL A CA 1
ATOM 1457 C C . VAL A 1 196 ? 34.793 32.050 25.412 1.00 16.47 196 VAL A C 1
ATOM 1458 O O . VAL A 1 196 ? 35.211 32.812 24.534 1.00 15.71 196 VAL A O 1
ATOM 1462 N N . LYS A 1 197 ? 33.526 31.659 25.495 1.00 14.80 197 LYS A N 1
ATOM 1463 C CA . LYS A 1 197 ? 32.516 32.123 24.557 1.00 13.71 197 LYS A CA 1
ATOM 1464 C C . LYS A 1 197 ? 31.777 33.350 25.063 1.00 13.87 197 LYS A C 1
ATOM 1465 O O . LYS A 1 197 ? 31.301 33.389 26.200 1.00 13.61 197 LYS A O 1
ATOM 1471 N N . VAL A 1 198 ? 31.710 34.362 24.206 1.00 14.23 198 VAL A N 1
ATOM 1472 C CA . VAL A 1 198 ? 31.004 35.594 24.515 1.00 13.12 198 VAL A CA 1
ATOM 1473 C C . VAL A 1 198 ? 29.655 35.475 23.788 1.00 11.90 198 VAL A C 1
ATOM 1474 O O . VAL A 1 198 ? 29.532 35.743 22.597 1.00 12.26 198 VAL A O 1
ATOM 1478 N N . SER A 1 199 ? 28.652 35.028 24.529 1.00 11.73 199 SER A N 1
ATOM 1479 C CA . SER A 1 199 ? 27.320 34.809 23.988 1.00 11.62 199 SER A CA 1
ATOM 1480 C C . SER A 1 199 ? 26.229 34.838 25.053 1.00 10.84 199 SER A C 1
ATOM 1481 O O . SER A 1 199 ? 26.486 34.680 26.249 1.00 9.87 199 SER A O 1
ATOM 1484 N N . GLY A 1 200 ? 25.001 35.026 24.593 1.00 11.93 200 GLY A N 1
ATOM 1485 C CA . GLY A 1 200 ? 23.867 35.065 25.494 1.00 12.80 200 GLY A CA 1
ATOM 1486 C C . GLY A 1 200 ? 24.067 35.989 26.663 1.00 12.49 200 GLY A C 1
ATOM 1487 O O . GLY A 1 200 ? 24.000 35.555 27.808 1.00 11.91 200 GLY A O 1
ATOM 1488 N N . ILE A 1 201 ? 24.305 37.267 26.402 1.00 13.47 201 ILE A N 1
ATOM 1489 C CA . ILE A 1 201 ? 24.495 38.156 27.536 1.00 14.30 201 ILE A CA 1
ATOM 1490 C C . ILE A 1 201 ? 23.167 38.238 28.291 1.00 13.99 201 ILE A C 1
ATOM 1491 O O . ILE A 1 201 ? 23.150 38.514 29.484 1.00 13.86 201 ILE A O 1
ATOM 1496 N N . TYR A 1 202 ? 22.061 37.979 27.601 1.00 14.76 202 TYR A N 1
ATOM 1497 C CA . TYR A 1 202 ? 20.752 38.047 28.245 1.00 15.55 202 TYR A CA 1
ATOM 1498 C C . TYR A 1 202 ? 20.560 36.984 29.323 1.00 17.28 202 TYR A C 1
ATOM 1499 O O . TYR A 1 202 ? 19.453 36.806 29.839 1.00 19.18 202 TYR A O 1
ATOM 1508 N N . ARG A 1 203 ? 21.638 36.287 29.671 1.00 17.15 203 ARG A N 1
ATOM 1509 C CA . ARG A 1 203 ? 21.590 35.246 30.695 1.00 15.99 203 ARG A CA 1
ATOM 1510 C C . ARG A 1 203 ? 22.295 35.669 31.982 1.00 17.04 203 ARG A C 1
ATOM 1511 O O . ARG A 1 203 ? 22.263 34.956 32.981 1.00 17.49 203 ARG A O 1
ATOM 1519 N N . LEU A 1 204 ? 22.921 36.839 31.957 1.00 17.59 204 LEU A N 1
ATOM 1520 C CA . LEU A 1 204 ? 23.649 37.334 33.112 1.00 19.01 204 LEU A CA 1
ATOM 1521 C C . LEU A 1 204 ? 22.835 37.758 34.332 1.00 20.14 204 LEU A C 1
ATOM 1522 O O . LEU A 1 204 ? 23.304 38.570 35.128 1.00 19.50 204 LEU A O 1
ATOM 1527 N N . GLN A 1 205 ? 21.632 37.202 34.486 1.00 21.85 205 GLN A N 1
ATOM 1528 C CA . GLN A 1 205 ? 20.770 37.501 35.637 1.00 24.29 205 GLN A CA 1
ATOM 1529 C C . GLN A 1 205 ? 20.514 38.975 35.874 1.00 24.97 205 GLN A C 1
ATOM 1530 O O . GLN A 1 205 ? 20.224 39.386 36.996 1.00 24.34 205 GLN A O 1
ATOM 1536 N N . GLY A 1 206 ? 20.618 39.779 34.833 1.00 25.98 206 GLY A N 1
ATOM 1537 C CA . GLY A 1 206 ? 20.390 41.194 35.027 1.00 27.28 206 GLY A CA 1
ATOM 1538 C C . GLY A 1 206 ? 19.453 41.800 34.012 1.00 28.43 206 GLY A C 1
ATOM 1539 O O . GLY A 1 206 ? 18.780 41.093 33.246 1.00 27.73 206 GLY A O 1
ATOM 1540 N N . SER A 1 207 ? 19.410 43.128 34.019 1.00 28.48 207 SER A N 1
ATOM 1541 C CA . SER A 1 207 ? 18.569 43.882 33.099 1.00 29.23 207 SER A CA 1
ATOM 1542 C C . SER A 1 207 ? 19.319 44.006 31.781 1.00 28.83 207 SER A C 1
ATOM 1543 O O . SER A 1 207 ? 20.541 44.136 31.772 1.00 28.15 207 SER A O 1
ATOM 1546 N N . PRO A 1 208 ? 18.597 43.991 30.653 1.00 28.77 208 PRO A N 1
ATOM 1547 C CA . PRO A 1 208 ? 19.255 44.101 29.348 1.00 28.93 208 PRO A CA 1
ATOM 1548 C C . PRO A 1 208 ? 20.304 45.203 29.232 1.00 29.29 208 PRO A C 1
ATOM 1549 O O . PRO A 1 208 ? 21.188 45.131 28.376 1.00 29.21 208 PRO A O 1
ATOM 1553 N N . GLU A 1 209 ? 20.207 46.202 30.107 1.00 29.46 209 GLU A N 1
ATOM 1554 C CA . GLU A 1 209 ? 21.129 47.336 30.119 1.00 30.42 209 GLU A CA 1
ATOM 1555 C C . GLU A 1 209 ? 22.298 47.103 31.072 1.00 30.35 209 GLU A C 1
ATOM 1556 O O . GLU A 1 209 ? 23.364 47.697 30.920 1.00 29.44 209 GLU A O 1
ATOM 1562 N N . GLU A 1 210 ? 22.090 46.246 32.064 1.00 30.84 210 GLU A N 1
ATOM 1563 C CA . GLU A 1 210 ? 23.138 45.942 33.028 1.00 30.50 210 GLU A CA 1
ATOM 1564 C C . GLU A 1 210 ? 24.052 44.852 32.494 1.00 30.44 210 GLU A C 1
ATOM 1565 O O . GLU A 1 210 ? 25.270 44.946 32.623 1.00 31.05 210 GLU A O 1
ATOM 1571 N N . ASN A 1 211 ? 23.456 43.821 31.896 1.00 29.54 211 ASN A N 1
ATOM 1572 C CA . ASN A 1 211 ? 24.210 42.711 31.334 1.00 27.77 211 ASN A CA 1
ATOM 1573 C C . ASN A 1 211 ? 25.088 43.264 30.233 1.00 28.35 211 ASN A C 1
ATOM 1574 O O . ASN A 1 211 ? 26.254 42.890 30.092 1.00 28.36 211 ASN A O 1
ATOM 1579 N N . LEU A 1 212 ? 24.509 44.168 29.452 1.00 28.36 212 LEU A N 1
ATOM 1580 C CA . LEU A 1 212 ? 25.211 44.772 28.339 1.00 26.90 212 LEU A CA 1
ATOM 1581 C C . LEU A 1 212 ? 26.383 45.599 28.842 1.00 25.83 212 LEU A C 1
ATOM 1582 O O . LEU A 1 212 ? 27.443 45.608 28.227 1.00 26.86 212 LEU A O 1
ATOM 1587 N N . ALA A 1 213 ? 26.213 46.288 29.963 1.00 24.24 213 ALA A N 1
ATOM 1588 C CA . ALA A 1 213 ? 27.313 47.090 30.498 1.00 23.04 213 ALA A CA 1
ATOM 1589 C C . ALA A 1 213 ? 28.414 46.162 31.007 1.00 23.80 213 ALA A C 1
ATOM 1590 O O . ALA A 1 213 ? 29.597 46.439 30.850 1.00 24.19 213 ALA A O 1
ATOM 1592 N N . PHE A 1 214 ? 28.011 45.051 31.617 1.00 24.02 214 PHE A N 1
ATOM 1593 C CA . PHE A 1 214 ? 28.956 44.090 32.158 1.00 23.72 214 PHE A CA 1
ATOM 1594 C C . PHE A 1 214 ? 29.586 43.251 31.057 1.00 22.40 214 PHE A C 1
ATOM 1595 O O . PHE A 1 214 ? 30.732 42.863 31.151 1.00 21.68 214 PHE A O 1
ATOM 1603 N N . ALA A 1 215 ? 28.820 42.963 30.019 1.00 22.76 215 ALA A N 1
ATOM 1604 C CA . ALA A 1 215 ? 29.340 42.195 28.905 1.00 24.44 215 ALA A CA 1
ATOM 1605 C C . ALA A 1 215 ? 30.483 42.993 28.283 1.00 24.89 215 ALA A C 1
ATOM 1606 O O . ALA A 1 215 ? 31.467 42.433 27.800 1.00 24.87 215 ALA A O 1
ATOM 1608 N N . ARG A 1 216 ? 30.350 44.313 28.316 1.00 26.94 216 ARG A N 1
ATOM 1609 C CA . ARG A 1 216 ? 31.353 45.218 27.763 1.00 28.95 216 ARG A CA 1
ATOM 1610 C C . ARG A 1 216 ? 32.649 45.170 28.556 1.00 27.68 216 ARG A C 1
ATOM 1611 O O . ARG A 1 216 ? 33.734 45.062 27.996 1.00 27.11 216 ARG A O 1
ATOM 1619 N N . GLN A 1 217 ? 32.522 45.262 29.869 1.00 27.75 217 GLN A N 1
ATOM 1620 C CA . GLN A 1 217 ? 33.675 45.222 30.754 1.00 27.53 217 GLN A CA 1
ATOM 1621 C C . GLN A 1 217 ? 34.324 43.839 30.702 1.00 25.96 217 GLN A C 1
ATOM 1622 O O . GLN A 1 217 ? 35.542 43.713 30.589 1.00 25.21 217 GLN A O 1
ATOM 1628 N N . ALA A 1 218 ? 33.487 42.809 30.781 1.00 24.89 218 ALA A N 1
ATOM 1629 C CA . ALA A 1 218 ? 33.932 41.419 30.760 1.00 24.30 218 ALA A CA 1
ATOM 1630 C C . ALA A 1 218 ? 34.796 41.105 29.547 1.00 24.28 218 ALA A C 1
ATOM 1631 O O . ALA A 1 218 ? 35.837 40.462 29.673 1.00 23.66 218 ALA A O 1
ATOM 1633 N N . LEU A 1 219 ? 34.359 41.565 28.377 1.00 24.41 219 LEU A N 1
ATOM 1634 C CA . LEU A 1 219 ? 35.091 41.340 27.140 1.00 23.84 219 LEU A CA 1
ATOM 1635 C C . LEU A 1 219 ? 36.481 41.930 27.242 1.00 24.09 219 LEU A C 1
ATOM 1636 O O . LEU A 1 219 ? 37.474 41.236 27.058 1.00 24.53 219 LEU A O 1
ATOM 1641 N N . CYS A 1 220 ? 36.561 43.219 27.531 1.00 24.19 220 CYS A N 1
ATOM 1642 C CA . CYS A 1 220 ? 37.860 43.852 27.635 1.00 25.92 220 CYS A CA 1
ATOM 1643 C C . CYS A 1 220 ? 38.774 43.145 28.621 1.00 26.12 220 CYS A C 1
ATOM 1644 O O . CYS A 1 220 ? 39.955 42.995 28.346 1.00 27.62 220 CYS A O 1
ATOM 1647 N N . ALA A 1 221 ? 38.245 42.702 29.758 1.00 26.13 221 ALA A N 1
ATOM 1648 C CA . ALA A 1 221 ? 39.083 42.023 30.755 1.00 27.38 221 ALA A CA 1
ATOM 1649 C C . ALA A 1 221 ? 39.453 40.615 30.293 1.00 27.26 221 ALA A C 1
ATOM 1650 O O . ALA A 1 221 ? 40.590 40.166 30.440 1.00 25.42 221 ALA A O 1
ATOM 1652 N N . LEU A 1 222 ? 38.465 39.923 29.742 1.00 28.49 222 LEU A N 1
ATOM 1653 C CA . LEU A 1 222 ? 38.657 38.578 29.237 1.00 29.18 222 LEU A CA 1
ATOM 1654 C C . LEU A 1 222 ? 39.748 38.561 28.168 1.00 30.29 222 LEU A C 1
ATOM 1655 O O . LEU A 1 222 ? 40.743 37.865 28.315 1.00 31.65 222 LEU A O 1
ATOM 1660 N N . GLU A 1 223 ? 39.576 39.335 27.102 1.00 31.91 223 GLU A N 1
ATOM 1661 C CA . GLU A 1 223 ? 40.571 39.361 26.032 1.00 33.03 223 GLU A CA 1
ATOM 1662 C C . GLU A 1 223 ? 41.939 39.787 26.512 1.00 32.93 223 GLU A C 1
ATOM 1663 O O . GLU A 1 223 ? 42.951 39.413 25.931 1.00 33.89 223 GLU A O 1
ATOM 1669 N N . ALA A 1 224 ? 41.972 40.589 27.566 1.00 33.50 224 ALA A N 1
ATOM 1670 C CA . ALA A 1 224 ? 43.242 41.074 28.100 1.00 33.70 224 ALA A CA 1
ATOM 1671 C C . ALA A 1 224 ? 44.047 39.947 28.753 1.00 33.44 224 ALA A C 1
ATOM 1672 O O . ALA A 1 224 ? 45.271 40.026 28.832 1.00 34.11 224 ALA A O 1
ATOM 1674 N N . HIS A 1 225 ? 43.354 38.903 29.206 1.00 33.34 225 HIS A N 1
ATOM 1675 C CA . HIS A 1 225 ? 43.992 37.772 29.864 1.00 32.39 225 HIS A CA 1
ATOM 1676 C C . HIS A 1 225 ? 44.083 36.535 28.980 1.00 31.47 225 HIS A C 1
ATOM 1677 O O . HIS A 1 225 ? 45.008 35.739 29.103 1.00 30.02 225 HIS A O 1
ATOM 1684 N N . TYR A 1 226 ? 43.116 36.361 28.092 1.00 31.46 226 TYR A N 1
ATOM 1685 C CA . TYR A 1 226 ? 43.130 35.203 27.211 1.00 32.07 226 TYR A CA 1
ATOM 1686 C C . TYR A 1 226 ? 43.551 35.542 25.791 1.00 32.19 226 TYR A C 1
ATOM 1687 O O . TYR A 1 226 ? 44.265 34.764 25.151 1.00 33.13 226 TYR A O 1
ATOM 1696 N N . GLY A 1 227 ? 43.102 36.700 25.307 1.00 30.72 227 GLY A N 1
ATOM 1697 C CA . GLY A 1 227 ? 43.437 37.133 23.963 1.00 29.25 227 GLY A CA 1
ATOM 1698 C C . GLY A 1 227 ? 42.298 36.916 22.987 1.00 29.09 227 GLY A C 1
ATOM 1699 O O . GLY A 1 227 ? 41.434 36.072 23.217 1.00 28.26 227 GLY A O 1
ATOM 1700 N N . ALA A 1 228 ? 42.301 37.678 21.896 1.00 29.62 228 ALA A N 1
ATOM 1701 C CA . ALA A 1 228 ? 41.270 37.585 20.862 1.00 29.73 228 ALA A CA 1
ATOM 1702 C C . ALA A 1 228 ? 41.189 36.195 20.232 1.00 30.32 228 ALA A C 1
ATOM 1703 O O . ALA A 1 228 ? 40.109 35.745 19.833 1.00 29.71 228 ALA A O 1
ATOM 1705 N N . GLU A 1 229 ? 42.336 35.521 20.135 1.00 31.16 229 GLU A N 1
ATOM 1706 C CA . GLU A 1 229 ? 42.395 34.179 19.551 1.00 31.50 229 GLU A CA 1
ATOM 1707 C C . GLU A 1 229 ? 41.773 33.129 20.473 1.00 29.19 229 GLU A C 1
ATOM 1708 O O . GLU A 1 229 ? 41.859 31.930 20.214 1.00 29.22 229 GLU A O 1
ATOM 1714 N N . ARG A 1 230 ? 41.138 33.588 21.546 1.00 26.97 230 ARG A N 1
ATOM 1715 C CA . ARG A 1 230 ? 40.521 32.681 22.495 1.00 24.94 230 ARG A CA 1
ATOM 1716 C C . ARG A 1 230 ? 39.093 33.050 22.828 1.00 23.66 230 ARG A C 1
ATOM 1717 O O . ARG A 1 230 ? 38.454 32.381 23.632 1.00 23.57 230 ARG A O 1
ATOM 1725 N N . LEU A 1 231 ? 38.592 34.111 22.206 1.00 22.35 231 LEU A N 1
ATOM 1726 C CA . LEU A 1 231 ? 37.221 34.541 22.425 1.00 19.49 231 LEU A CA 1
ATOM 1727 C C . LEU A 1 231 ? 36.419 34.443 21.127 1.00 20.06 231 LEU A C 1
ATOM 1728 O O . LEU A 1 231 ? 36.871 34.894 20.076 1.00 20.38 231 LEU A O 1
ATOM 1741 N N . TRP A 1 233 ? 32.239 34.603 19.361 1.00 15.09 233 TRP A N 1
ATOM 1742 C CA . TRP A 1 233 ? 30.841 34.971 19.555 1.00 13.29 233 TRP A CA 1
ATOM 1743 C C . TRP A 1 233 ? 29.841 33.875 19.233 1.00 10.81 233 TRP A C 1
ATOM 1744 O O . TRP A 1 233 ? 29.991 33.148 18.254 1.00 10.92 233 TRP A O 1
ATOM 1755 N N . GLY A 1 234 ? 28.803 33.784 20.055 1.00 9.78 234 GLY A N 1
ATOM 1756 C CA . GLY A 1 234 ? 27.753 32.807 19.823 1.00 9.77 234 GLY A CA 1
ATOM 1757 C C . GLY A 1 234 ? 26.385 33.472 19.791 1.00 9.64 234 GLY A C 1
ATOM 1758 O O . GLY A 1 234 ? 26.191 34.499 20.420 1.00 10.89 234 GLY A O 1
ATOM 1759 N N . SER A 1 235 ? 25.434 32.922 19.052 1.00 10.07 235 SER A N 1
ATOM 1760 C CA . SER A 1 235 ? 24.120 33.535 19.021 1.00 12.87 235 SER A CA 1
ATOM 1761 C C . SER A 1 235 ? 23.268 32.905 20.124 1.00 14.65 235 SER A C 1
ATOM 1762 O O . SER A 1 235 ? 22.430 33.569 20.746 1.00 16.46 235 SER A O 1
ATOM 1765 N N . ASP A 1 236 ? 23.482 31.614 20.354 1.00 13.67 236 ASP A N 1
ATOM 1766 C CA . ASP A 1 236 ? 22.747 30.874 21.372 1.00 13.62 236 ASP A CA 1
ATOM 1767 C C . ASP A 1 236 ? 21.306 30.627 20.960 1.00 12.27 236 ASP A C 1
ATOM 1768 O O . ASP A 1 236 ? 20.454 30.313 21.790 1.00 13.31 236 ASP A O 1
ATOM 1773 N N . TRP A 1 237 ? 21.046 30.795 19.670 1.00 11.87 237 TRP A N 1
ATOM 1774 C CA . TRP A 1 237 ? 19.721 30.608 19.093 1.00 10.45 237 TRP A CA 1
ATOM 1775 C C . TRP A 1 237 ? 19.279 29.171 19.392 1.00 11.39 237 TRP A C 1
ATOM 1776 O O . TRP A 1 237 ? 20.113 28.272 19.485 1.00 10.71 237 TRP A O 1
ATOM 1787 N N . PRO A 1 238 ? 17.965 28.929 19.534 1.00 11.04 238 PRO A N 1
ATOM 1788 C CA . PRO A 1 238 ? 16.880 29.902 19.417 1.00 11.62 238 PRO A CA 1
ATOM 1789 C C . PRO A 1 238 ? 16.671 30.721 20.691 1.00 12.72 238 PRO A C 1
ATOM 1790 O O . PRO A 1 238 ? 15.616 31.330 20.880 1.00 11.56 238 PRO A O 1
ATOM 1794 N N . HIS A 1 239 ? 17.694 30.743 21.542 1.00 13.90 239 HIS A N 1
ATOM 1795 C CA . HIS A 1 239 ? 17.645 31.466 22.807 1.00 15.39 239 HIS A CA 1
ATOM 1796 C C . HIS A 1 239 ? 16.538 30.851 23.668 1.00 16.00 239 HIS A C 1
ATOM 1797 O O . HIS A 1 239 ? 15.441 31.394 23.752 1.00 16.95 239 HIS A O 1
ATOM 1804 N N . THR A 1 240 ? 16.823 29.715 24.301 1.00 16.93 240 THR A N 1
ATOM 1805 C CA . THR A 1 240 ? 15.823 29.047 25.139 1.00 18.21 240 THR A CA 1
ATOM 1806 C C . THR A 1 240 ? 15.590 29.795 26.455 1.00 18.71 240 THR A C 1
ATOM 1807 O O . THR A 1 240 ? 16.534 30.302 27.058 1.00 19.50 240 THR A O 1
ATOM 1811 N N . GLN A 1 241 ? 14.322 29.862 26.872 1.00 19.70 241 GLN A N 1
ATOM 1812 C CA . GLN A 1 241 ? 13.881 30.553 28.099 1.00 20.41 241 GLN A CA 1
ATOM 1813 C C . GLN A 1 241 ? 13.931 32.074 27.948 1.00 19.27 241 GLN A C 1
ATOM 1814 O O . GLN A 1 241 ? 13.776 32.820 28.910 1.00 17.47 241 GLN A O 1
ATOM 1820 N N . HIS A 1 242 ? 14.133 32.518 26.715 1.00 20.64 242 HIS A N 1
ATOM 1821 C CA . HIS A 1 242 ? 14.222 33.937 26.398 1.00 21.12 242 HIS A CA 1
ATOM 1822 C C . HIS A 1 242 ? 13.756 34.151 24.962 1.00 21.62 242 HIS A C 1
ATOM 1823 O O . HIS A 1 242 ? 14.178 35.094 24.316 1.00 24.16 242 HIS A O 1
ATOM 1830 N N . GLU A 1 243 ? 12.884 33.280 24.468 1.00 21.74 243 GLU A N 1
ATOM 1831 C CA . GLU A 1 243 ? 12.395 33.389 23.100 1.00 22.45 243 GLU A CA 1
ATOM 1832 C C . GLU A 1 243 ? 11.611 34.675 22.896 1.00 24.79 243 GLU A C 1
ATOM 1833 O O . GLU A 1 243 ? 11.689 35.323 21.837 1.00 25.78 243 GLU A O 1
ATOM 1839 N N . SER A 1 244 ? 10.864 35.047 23.927 1.00 25.48 244 SER A N 1
ATOM 1840 C CA . SER A 1 244 ? 10.018 36.234 23.888 1.00 25.97 244 SER A CA 1
ATOM 1841 C C . SER A 1 244 ? 10.794 37.533 23.828 1.00 26.16 244 SER A C 1
ATOM 1842 O O . SER A 1 244 ? 10.343 38.511 23.239 1.00 26.22 244 SER A O 1
ATOM 1845 N N . GLU A 1 245 ? 11.968 37.531 24.442 1.00 26.28 245 GLU A N 1
ATOM 1846 C CA . GLU A 1 245 ? 12.791 38.727 24.505 1.00 26.70 245 GLU A CA 1
ATOM 1847 C C . GLU A 1 245 ? 13.921 38.812 23.466 1.00 25.80 245 GLU A C 1
ATOM 1848 O O . GLU A 1 245 ? 14.278 39.913 23.020 1.00 25.52 245 GLU A O 1
ATOM 1854 N N . VAL A 1 246 ? 14.464 37.653 23.087 1.00 22.60 246 VAL A N 1
ATOM 1855 C CA . VAL A 1 246 ? 15.585 37.583 22.163 1.00 19.01 246 VAL A CA 1
ATOM 1856 C C . VAL A 1 246 ? 15.357 36.869 20.847 1.00 17.19 246 VAL A C 1
ATOM 1857 O O . VAL A 1 246 ? 14.589 35.903 20.762 1.00 19.29 246 VAL A O 1
ATOM 1861 N N . SER A 1 247 ? 16.050 37.360 19.823 1.00 14.18 247 SER A N 1
ATOM 1862 C CA . SER A 1 247 ? 16.006 36.796 18.471 1.00 11.57 247 SER A CA 1
ATOM 1863 C C . SER A 1 247 ? 17.417 36.906 17.898 1.00 8.94 247 SER A C 1
ATOM 1864 O O . SER A 1 247 ? 18.257 37.635 18.422 1.00 4.87 247 SER A O 1
ATOM 1867 N N . PHE A 1 248 ? 17.681 36.175 16.825 1.00 8.01 248 PHE A N 1
ATOM 1868 C CA . PHE A 1 248 ? 18.997 36.219 16.209 1.00 7.58 248 PHE A CA 1
ATOM 1869 C C . PHE A 1 248 ? 19.409 37.676 15.977 1.00 7.30 248 PHE A C 1
ATOM 1870 O O . PHE A 1 248 ? 20.532 38.078 16.293 1.00 8.95 248 PHE A O 1
ATOM 1878 N N . GLY A 1 249 ? 18.501 38.473 15.431 1.00 6.46 249 GLY A N 1
ATOM 1879 C CA . GLY A 1 249 ? 18.818 39.872 15.212 1.00 7.27 249 GLY A CA 1
ATOM 1880 C C . GLY A 1 249 ? 19.114 40.658 16.479 1.00 9.06 249 GLY A C 1
ATOM 1881 O O . GLY A 1 249 ? 20.070 41.436 16.509 1.00 9.72 249 GLY A O 1
ATOM 1882 N N . SER A 1 250 ? 18.302 40.478 17.527 1.00 10.87 250 SER A N 1
ATOM 1883 C CA . SER A 1 250 ? 18.518 41.202 18.778 1.00 9.80 250 SER A CA 1
ATOM 1884 C C . SER A 1 250 ? 19.823 40.742 19.410 1.00 12.25 250 SER A C 1
ATOM 1885 O O . SER A 1 250 ? 20.428 41.472 20.190 1.00 14.78 250 SER A O 1
ATOM 1888 N N . ALA A 1 251 ? 20.273 39.537 19.065 1.00 12.20 251 ALA A N 1
ATOM 1889 C CA . ALA A 1 251 ? 21.523 39.031 19.601 1.00 11.18 251 ALA A CA 1
ATOM 1890 C C . ALA A 1 251 ? 22.701 39.706 18.884 1.00 12.69 251 ALA A C 1
ATOM 1891 O O . ALA A 1 251 ? 23.675 40.104 19.526 1.00 11.98 251 ALA A O 1
ATOM 1893 N N . VAL A 1 252 ? 22.613 39.838 17.558 1.00 13.30 252 VAL A N 1
ATOM 1894 C CA . VAL A 1 252 ? 23.679 40.483 16.767 1.00 13.15 252 VAL A CA 1
ATOM 1895 C C . VAL A 1 252 ? 23.795 41.966 17.170 1.00 13.95 252 VAL A C 1
ATOM 1896 O O . VAL A 1 252 ? 24.885 42.509 17.344 1.00 11.36 252 VAL A O 1
ATOM 1900 N N . GLU A 1 253 ? 22.638 42.603 17.315 1.00 15.98 253 GLU A N 1
ATOM 1901 C CA . GLU A 1 253 ? 22.537 43.997 17.725 1.00 18.12 253 GLU A CA 1
ATOM 1902 C C . GLU A 1 253 ? 23.258 44.232 19.051 1.00 18.71 253 GLU A C 1
ATOM 1903 O O . GLU A 1 253 ? 23.812 45.307 19.274 1.00 18.13 253 GLU A O 1
ATOM 1909 N N . GLN A 1 254 ? 23.235 43.233 19.934 1.00 19.70 254 GLN A N 1
ATOM 1910 C CA . GLN A 1 254 ? 23.929 43.338 21.213 1.00 20.31 254 GLN A CA 1
ATOM 1911 C C . GLN A 1 254 ? 25.416 43.162 20.960 1.00 21.86 254 GLN A C 1
ATOM 1912 O O . GLN A 1 254 ? 26.253 43.657 21.715 1.00 22.13 254 GLN A O 1
ATOM 1918 N N . PHE A 1 255 ? 25.754 42.416 19.919 1.00 23.35 255 PHE A N 1
ATOM 1919 C CA . PHE A 1 255 ? 27.161 42.218 19.609 1.00 24.50 255 PHE A CA 1
ATOM 1920 C C . PHE A 1 255 ? 27.691 43.547 19.106 1.00 25.05 255 PHE A C 1
ATOM 1921 O O . PHE A 1 255 ? 28.694 44.055 19.607 1.00 26.07 255 PHE A O 1
ATOM 1929 N N . GLU A 1 256 ? 26.987 44.119 18.135 1.00 25.28 256 GLU A N 1
ATOM 1930 C CA . GLU A 1 256 ? 27.364 45.403 17.562 1.00 25.50 256 GLU A CA 1
ATOM 1931 C C . GLU A 1 256 ? 27.484 46.437 18.683 1.00 25.39 256 GLU A C 1
ATOM 1932 O O . GLU A 1 256 ? 28.317 47.334 18.627 1.00 25.99 256 GLU A O 1
ATOM 1938 N N . ALA A 1 257 ? 26.656 46.293 19.709 1.00 24.78 257 ALA A N 1
ATOM 1939 C CA . ALA A 1 257 ? 26.669 47.232 20.824 1.00 25.93 257 ALA A CA 1
ATOM 1940 C C . ALA A 1 257 ? 27.939 47.184 21.665 1.00 26.69 257 ALA A C 1
ATOM 1941 O O . ALA A 1 257 ? 28.364 48.212 22.192 1.00 28.26 257 ALA A O 1
ATOM 1943 N N . LEU A 1 258 ? 28.533 46.003 21.813 1.00 26.29 258 LEU A N 1
ATOM 1944 C CA . LEU A 1 258 ? 29.752 45.865 22.602 1.00 26.02 258 LEU A CA 1
ATOM 1945 C C . LEU A 1 258 ? 30.773 46.896 22.159 1.00 26.58 258 LEU A C 1
ATOM 1946 O O . LEU A 1 258 ? 31.582 47.356 22.959 1.00 25.70 258 LEU A O 1
ATOM 1951 N N . GLY A 1 259 ? 30.731 47.250 20.876 1.00 27.58 259 GLY A N 1
ATOM 1952 C CA . GLY A 1 259 ? 31.658 48.231 20.347 1.00 28.78 259 GLY A CA 1
ATOM 1953 C C . GLY A 1 259 ? 33.055 47.684 20.197 1.00 30.12 259 GLY A C 1
ATOM 1954 O O . GLY A 1 259 ? 34.017 48.277 20.685 1.00 29.39 259 GLY A O 1
ATOM 1955 N N . CYS A 1 260 ? 33.157 46.545 19.518 1.00 31.81 260 CYS A N 1
ATOM 1956 C CA . CYS A 1 260 ? 34.438 45.888 19.292 1.00 33.75 260 CYS A CA 1
ATOM 1957 C C . CYS A 1 260 ? 35.095 46.430 18.037 1.00 34.13 260 CYS A C 1
ATOM 1958 O O . CYS A 1 260 ? 34.434 46.601 17.009 1.00 35.40 260 CYS A O 1
ATOM 1961 N N . SER A 1 261 ? 36.396 46.703 18.122 1.00 33.69 261 SER A N 1
ATOM 1962 C CA . SER A 1 261 ? 37.141 47.207 16.973 1.00 32.55 261 SER A CA 1
ATOM 1963 C C . SER A 1 261 ? 37.076 46.178 15.845 1.00 31.29 261 SER A C 1
ATOM 1964 O O . SER A 1 261 ? 36.845 44.999 16.088 1.00 30.13 261 SER A O 1
ATOM 1967 N N . ALA A 1 262 ? 37.285 46.621 14.613 1.00 31.80 262 ALA A N 1
ATOM 1968 C CA . ALA A 1 262 ? 37.231 45.708 13.478 1.00 32.09 262 ALA A CA 1
ATOM 1969 C C . ALA A 1 262 ? 38.074 44.439 13.677 1.00 31.34 262 ALA A C 1
ATOM 1970 O O . ALA A 1 262 ? 37.677 43.358 13.236 1.00 31.59 262 ALA A O 1
ATOM 1972 N N . GLN A 1 263 ? 39.220 44.562 14.347 1.00 30.28 263 GLN A N 1
ATOM 1973 C CA . GLN A 1 263 ? 40.096 43.409 14.594 1.00 29.52 263 GLN A CA 1
ATOM 1974 C C . GLN A 1 263 ? 39.452 42.307 15.425 1.00 28.89 263 GLN A C 1
ATOM 1975 O O . GLN A 1 263 ? 39.421 41.146 15.016 1.00 28.56 263 GLN A O 1
ATOM 1981 N N . LEU A 1 264 ? 38.962 42.684 16.603 1.00 27.79 264 LEU A N 1
ATOM 1982 C CA . LEU A 1 264 ? 38.327 41.753 17.527 1.00 25.84 264 LEU A CA 1
ATOM 1983 C C . LEU A 1 264 ? 37.112 41.088 16.908 1.00 26.21 264 LEU A C 1
ATOM 1984 O O . LEU A 1 264 ? 36.893 39.885 17.091 1.00 26.82 264 LEU A O 1
ATOM 1989 N N . ARG A 1 265 ? 36.321 41.868 16.176 1.00 25.41 265 ARG A N 1
ATOM 1990 C CA . ARG A 1 265 ? 35.125 41.339 15.527 1.00 25.48 265 ARG A CA 1
ATOM 1991 C C . ARG A 1 265 ? 35.468 40.213 14.563 1.00 23.69 265 ARG A C 1
ATOM 1992 O O . ARG A 1 265 ? 34.703 39.266 14.418 1.00 23.19 265 ARG A O 1
ATOM 2000 N N . GLN A 1 266 ? 36.611 40.325 13.896 1.00 22.73 266 GLN A N 1
ATOM 2001 C CA . GLN A 1 266 ? 37.019 39.293 12.960 1.00 23.65 266 GLN A CA 1
ATOM 2002 C C . GLN A 1 266 ? 37.452 38.058 13.726 1.00 20.93 266 GLN A C 1
ATOM 2003 O O . GLN A 1 266 ? 37.346 36.939 13.230 1.00 21.79 266 GLN A O 1
ATOM 2009 N N . ALA A 1 267 ? 37.926 38.266 14.948 1.00 18.30 267 ALA A N 1
ATOM 2010 C CA . ALA A 1 267 ? 38.342 37.162 15.800 1.00 17.17 267 ALA A CA 1
ATOM 2011 C C . ALA A 1 267 ? 37.099 36.507 16.408 1.00 16.22 267 ALA A C 1
ATOM 2012 O O . ALA A 1 267 ? 36.960 35.293 16.389 1.00 16.66 267 ALA A O 1
ATOM 2014 N N . LEU A 1 268 ? 36.187 37.321 16.928 1.00 13.82 268 LEU A N 1
ATOM 2015 C CA . LEU A 1 268 ? 34.998 36.791 17.553 1.00 11.34 268 LEU A CA 1
ATOM 2016 C C . LEU A 1 268 ? 33.995 36.210 16.579 1.00 10.80 268 LEU A C 1
ATOM 2017 O O . LEU A 1 268 ? 33.189 35.342 16.956 1.00 11.26 268 LEU A O 1
ATOM 2022 N N . LEU A 1 269 ? 34.031 36.660 15.329 1.00 7.89 269 LEU A N 1
ATOM 2023 C CA . LEU A 1 269 ? 33.061 36.177 14.359 1.00 6.18 269 LEU A CA 1
ATOM 2024 C C . LEU A 1 269 ? 33.616 35.205 13.339 1.00 7.36 269 LEU A C 1
ATOM 2025 O O . LEU A 1 269 ? 32.862 34.610 12.578 1.00 9.20 269 LEU A O 1
ATOM 2030 N N . LEU A 1 270 ? 34.926 35.009 13.337 1.00 8.02 270 LEU A N 1
ATOM 2031 C CA . LEU A 1 270 ? 35.504 34.103 12.371 1.00 8.82 270 LEU A CA 1
ATOM 2032 C C . LEU A 1 270 ? 36.807 33.408 12.787 1.00 10.67 270 LEU A C 1
ATOM 2033 O O . LEU A 1 270 ? 36.820 32.209 13.064 1.00 12.50 270 LEU A O 1
ATOM 2038 N N . ASP A 1 271 ? 37.902 34.166 12.800 1.00 11.30 271 ASP A N 1
ATOM 2039 C CA . ASP A 1 271 ? 39.224 33.644 13.133 1.00 11.63 271 ASP A CA 1
ATOM 2040 C C . ASP A 1 271 ? 39.254 32.614 14.244 1.00 10.11 271 ASP A C 1
ATOM 2041 O O . ASP A 1 271 ? 39.577 31.456 13.991 1.00 9.93 271 ASP A O 1
ATOM 2046 N N . THR A 1 272 ? 38.922 33.024 15.462 1.00 7.20 272 THR A N 1
ATOM 2047 C CA . THR A 1 272 ? 38.908 32.094 16.577 1.00 7.06 272 THR A CA 1
ATOM 2048 C C . THR A 1 272 ? 38.070 30.847 16.323 1.00 7.92 272 THR A C 1
ATOM 2049 O O . THR A 1 272 ? 38.598 29.746 16.299 1.00 7.91 272 THR A O 1
ATOM 2053 N N . ALA A 1 273 ? 36.769 30.999 16.130 1.00 8.42 273 ALA A N 1
ATOM 2054 C CA . ALA A 1 273 ? 35.956 29.819 15.915 1.00 10.14 273 ALA A CA 1
ATOM 2055 C C . ALA A 1 273 ? 36.478 28.983 14.760 1.00 12.51 273 ALA A C 1
ATOM 2056 O O . ALA A 1 273 ? 36.388 27.757 14.793 1.00 14.24 273 ALA A O 1
ATOM 2058 N N . ARG A 1 274 ? 37.028 29.633 13.736 1.00 14.56 274 ARG A N 1
ATOM 2059 C CA . ARG A 1 274 ? 37.556 28.912 12.568 1.00 15.20 274 ARG A CA 1
ATOM 2060 C C . ARG A 1 274 ? 38.719 27.977 12.913 1.00 15.01 274 ARG A C 1
ATOM 2061 O O . ARG A 1 274 ? 38.932 26.964 12.252 1.00 15.99 274 ARG A O 1
ATOM 2069 N N . ALA A 1 275 ? 39.477 28.327 13.943 1.00 14.30 275 ALA A N 1
ATOM 2070 C CA . ALA A 1 275 ? 40.593 27.497 14.359 1.00 14.41 275 ALA A CA 1
ATOM 2071 C C . ALA A 1 275 ? 40.091 26.319 15.199 1.00 15.07 275 ALA A C 1
ATOM 2072 O O . ALA A 1 275 ? 40.259 25.163 14.814 1.00 17.24 275 ALA A O 1
ATOM 2074 N N . LEU A 1 276 ? 39.457 26.617 16.330 1.00 14.44 276 LEU A N 1
ATOM 2075 C CA . LEU A 1 276 ? 38.941 25.587 17.233 1.00 13.66 276 LEU A CA 1
ATOM 2076 C C . LEU A 1 276 ? 38.088 24.522 16.555 1.00 14.00 276 LEU A C 1
ATOM 2077 O O . LEU A 1 276 ? 38.185 23.340 16.881 1.00 15.64 276 LEU A O 1
ATOM 2082 N N . PHE A 1 277 ? 37.241 24.934 15.621 1.00 15.46 277 PHE A N 1
ATOM 2083 C CA . PHE A 1 277 ? 36.374 23.976 14.938 1.00 18.19 277 PHE A CA 1
ATOM 2084 C C . PHE A 1 277 ? 36.901 23.582 13.578 1.00 18.72 277 PHE A C 1
ATOM 2085 O O . PHE A 1 277 ? 36.214 22.913 12.821 1.00 20.58 277 PHE A O 1
ATOM 2093 N N . GLY A 1 278 ? 38.118 23.997 13.266 1.00 20.04 278 GLY A N 1
ATOM 2094 C CA . GLY A 1 278 ? 38.679 23.648 11.977 1.00 23.76 278 GLY A CA 1
ATOM 2095 C C . GLY A 1 278 ? 37.766 23.895 10.784 1.00 25.31 278 GLY A C 1
ATOM 2096 O O . GLY A 1 278 ? 37.236 22.949 10.189 1.00 24.79 278 GLY A O 1
ATOM 2097 N N . PHE A 1 279 ? 37.576 25.166 10.439 1.00 26.38 279 PHE A N 1
ATOM 2098 C CA . PHE A 1 279 ? 36.754 25.535 9.301 1.00 28.80 279 PHE A CA 1
ATOM 2099 C C . PHE A 1 279 ? 37.665 25.881 8.136 1.00 32.63 279 PHE A C 1
ATOM 2100 O O . PHE A 1 279 ? 37.393 26.786 7.359 1.00 34.86 279 PHE A O 1
ATOM 2108 N N . GLU A 1 280 ? 38.751 25.131 8.027 1.00 37.43 280 GLU A N 1
ATOM 2109 C CA . GLU A 1 280 ? 39.743 25.309 6.973 1.00 41.53 280 GLU A CA 1
ATOM 2110 C C . GLU A 1 280 ? 39.137 25.351 5.571 1.00 42.82 280 GLU A C 1
ATOM 2111 O O . GLU A 1 280 ? 39.182 24.352 4.848 1.00 43.07 280 GLU A O 1
ATOM 2117 N N . LEU A 1 281 ? 38.566 26.495 5.193 1.00 44.09 281 LEU A N 1
ATOM 2118 C CA . LEU A 1 281 ? 37.985 26.641 3.855 1.00 46.90 281 LEU A CA 1
ATOM 2119 C C . LEU A 1 281 ? 38.712 27.716 3.049 1.00 48.39 281 LEU A C 1
ATOM 2120 O O . LEU A 1 281 ? 39.323 27.428 2.016 1.00 48.55 281 LEU A O 1
ATOM 2125 N N . GLU A 1 282 ? 38.646 28.954 3.527 1.00 49.17 282 GLU A N 1
ATOM 2126 C CA . GLU A 1 282 ? 39.298 30.056 2.848 1.00 49.15 282 GLU A CA 1
ATOM 2127 C C . GLU A 1 282 ? 38.757 30.187 1.423 1.00 49.16 282 GLU A C 1
ATOM 2128 O O . GLU A 1 282 ? 38.138 31.235 1.123 1.00 49.51 282 GLU A O 1
ATOM 2134 N N . LEU B 1 10 ? 46.654 5.331 18.546 1.00 31.54 10 LEU B N 1
ATOM 2135 C CA . LEU B 1 10 ? 46.527 4.132 19.425 1.00 30.95 10 LEU B CA 1
ATOM 2136 C C . LEU B 1 10 ? 45.332 3.305 18.948 1.00 30.85 10 LEU B C 1
ATOM 2137 O O . LEU B 1 10 ? 45.469 2.467 18.055 1.00 31.06 10 LEU B O 1
ATOM 2142 N N . HIS B 1 11 ? 44.157 3.558 19.524 1.00 30.05 11 HIS B N 1
ATOM 2143 C CA . HIS B 1 11 ? 42.933 2.831 19.159 1.00 28.89 11 HIS B CA 1
ATOM 2144 C C . HIS B 1 11 ? 42.637 2.789 17.652 1.00 26.67 11 HIS B C 1
ATOM 2145 O O . HIS B 1 11 ? 42.392 3.820 17.027 1.00 24.88 11 HIS B O 1
ATOM 2152 N N . LEU B 1 12 ? 42.644 1.583 17.088 1.00 25.14 12 LEU B N 1
ATOM 2153 C CA . LEU B 1 12 ? 42.369 1.360 15.667 1.00 23.40 12 LEU B CA 1
ATOM 2154 C C . LEU B 1 12 ? 40.899 1.652 15.374 1.00 22.02 12 LEU B C 1
ATOM 2155 O O . LEU B 1 12 ? 40.062 0.757 15.386 1.00 21.85 12 LEU B O 1
ATOM 2160 N N . THR B 1 13 ? 40.597 2.915 15.105 1.00 22.10 13 THR B N 1
ATOM 2161 C CA . THR B 1 13 ? 39.234 3.338 14.829 1.00 20.31 13 THR B CA 1
ATOM 2162 C C . THR B 1 13 ? 38.921 3.362 13.328 1.00 19.28 13 THR B C 1
ATOM 2163 O O . THR B 1 13 ? 37.837 2.941 12.911 1.00 20.01 13 THR B O 1
ATOM 2167 N N . ALA B 1 14 ? 39.856 3.859 12.517 1.00 17.47 14 ALA B N 1
ATOM 2168 C CA . ALA B 1 14 ? 39.687 3.876 11.058 1.00 15.72 14 ALA B CA 1
ATOM 2169 C C . ALA B 1 14 ? 41.037 4.083 10.360 1.00 15.22 14 ALA B C 1
ATOM 2170 O O . ALA B 1 14 ? 41.919 4.780 10.882 1.00 12.91 14 ALA B O 1
ATOM 2172 N N . ILE B 1 15 ? 41.193 3.466 9.184 1.00 13.92 15 ILE B N 1
ATOM 2173 C CA . ILE B 1 15 ? 42.441 3.562 8.419 1.00 13.69 15 ILE B CA 1
ATOM 2174 C C . ILE B 1 15 ? 42.384 4.260 7.050 1.00 13.40 15 ILE B C 1
ATOM 2175 O O . ILE B 1 15 ? 41.642 3.846 6.145 1.00 14.10 15 ILE B O 1
ATOM 2180 N N . ASP B 1 16 ? 43.195 5.307 6.905 1.00 13.05 16 ASP B N 1
ATOM 2181 C CA . ASP B 1 16 ? 43.314 6.071 5.647 1.00 12.21 16 ASP B CA 1
ATOM 2182 C C . ASP B 1 16 ? 44.398 5.441 4.767 1.00 11.04 16 ASP B C 1
ATOM 2183 O O . ASP B 1 16 ? 45.568 5.472 5.129 1.00 11.23 16 ASP B O 1
ATOM 2188 N N . SER B 1 17 ? 44.032 4.867 3.629 1.00 11.78 17 SER B N 1
ATOM 2189 C CA . SER B 1 17 ? 45.053 4.292 2.758 1.00 14.04 17 SER B CA 1
ATOM 2190 C C . SER B 1 17 ? 45.382 5.349 1.698 1.00 15.31 17 SER B C 1
ATOM 2191 O O . SER B 1 17 ? 44.509 6.079 1.251 1.00 17.48 17 SER B O 1
ATOM 2194 N N . HIS B 1 18 ? 46.648 5.469 1.330 1.00 16.18 18 HIS B N 1
ATOM 2195 C CA . HIS B 1 18 ? 47.070 6.457 0.327 1.00 16.92 18 HIS B CA 1
ATOM 2196 C C . HIS B 1 18 ? 47.106 7.904 0.819 1.00 16.24 18 HIS B C 1
ATOM 2197 O O . HIS B 1 18 ? 46.074 8.511 1.058 1.00 16.11 18 HIS B O 1
ATOM 2204 N N . ALA B 1 19 ? 48.311 8.447 0.947 1.00 14.89 19 ALA B N 1
ATOM 2205 C CA . ALA B 1 19 ? 48.518 9.813 1.407 1.00 14.16 19 ALA B CA 1
ATOM 2206 C C . ALA B 1 19 ? 50.010 10.143 1.277 1.00 13.40 19 ALA B C 1
ATOM 2207 O O . ALA B 1 19 ? 50.854 9.243 1.292 1.00 13.36 19 ALA B O 1
ATOM 2209 N N . HIS B 1 20 ? 50.336 11.427 1.175 1.00 12.01 20 HIS B N 1
ATOM 2210 C CA . HIS B 1 20 ? 51.724 11.833 1.019 1.00 13.05 20 HIS B CA 1
ATOM 2211 C C . HIS B 1 20 ? 52.171 12.833 2.079 1.00 13.06 20 HIS B C 1
ATOM 2212 O O . HIS B 1 20 ? 51.346 13.561 2.620 1.00 15.60 20 HIS B O 1
ATOM 2219 N N . VAL B 1 21 ? 53.470 12.857 2.377 1.00 12.19 21 VAL B N 1
ATOM 2220 C CA . VAL B 1 21 ? 54.046 13.826 3.308 1.00 11.93 21 VAL B CA 1
ATOM 2221 C C . VAL B 1 21 ? 55.420 14.215 2.738 1.00 14.49 21 VAL B C 1
ATOM 2222 O O . VAL B 1 21 ? 56.093 13.405 2.099 1.00 14.88 21 VAL B O 1
ATOM 2226 N N . PHE B 1 22 ? 55.813 15.466 2.933 1.00 16.53 22 PHE B N 1
ATOM 2227 C CA . PHE B 1 22 ? 57.086 15.979 2.440 1.00 19.12 22 PHE B CA 1
ATOM 2228 C C . PHE B 1 22 ? 57.270 17.394 2.966 1.00 22.85 22 PHE B C 1
ATOM 2229 O O . PHE B 1 22 ? 56.316 18.160 3.028 1.00 22.84 22 PHE B O 1
ATOM 2237 N N . SER B 1 23 ? 58.493 17.733 3.362 1.00 28.69 23 SER B N 1
ATOM 2238 C CA . SER B 1 23 ? 58.757 19.048 3.937 1.00 34.77 23 SER B CA 1
ATOM 2239 C C . SER B 1 23 ? 59.209 20.080 2.915 1.00 37.60 23 SER B C 1
ATOM 2240 O O . SER B 1 23 ? 60.042 19.788 2.054 1.00 37.71 23 SER B O 1
ATOM 2243 N N . ARG B 1 24 ? 58.644 21.285 3.015 1.00 41.46 24 ARG B N 1
ATOM 2244 C CA . ARG B 1 24 ? 58.984 22.391 2.112 1.00 45.41 24 ARG B CA 1
ATOM 2245 C C . ARG B 1 24 ? 60.445 22.817 2.316 1.00 47.16 24 ARG B C 1
ATOM 2246 O O . ARG B 1 24 ? 61.122 23.231 1.367 1.00 46.43 24 ARG B O 1
ATOM 2254 N N . GLY B 1 25 ? 60.912 22.719 3.562 1.00 48.83 25 GLY B N 1
ATOM 2255 C CA . GLY B 1 25 ? 62.285 23.057 3.873 1.00 50.11 25 GLY B CA 1
ATOM 2256 C C . GLY B 1 25 ? 63.201 22.022 3.231 1.00 51.89 25 GLY B C 1
ATOM 2257 O O . GLY B 1 25 ? 64.322 22.348 2.824 1.00 53.07 25 GLY B O 1
ATOM 2258 N N . LEU B 1 26 ? 62.727 20.776 3.134 1.00 51.91 26 LEU B N 1
ATOM 2259 C CA . LEU B 1 26 ? 63.505 19.684 2.530 1.00 52.28 26 LEU B CA 1
ATOM 2260 C C . LEU B 1 26 ? 63.432 19.766 1.019 1.00 51.62 26 LEU B C 1
ATOM 2261 O O . LEU B 1 26 ? 64.395 19.435 0.324 1.00 51.34 26 LEU B O 1
ATOM 2266 N N . ASN B 1 27 ? 62.280 20.204 0.517 1.00 51.11 27 ASN B N 1
ATOM 2267 C CA . ASN B 1 27 ? 62.074 20.342 -0.922 1.00 51.57 27 ASN B CA 1
ATOM 2268 C C . ASN B 1 27 ? 62.831 21.578 -1.426 1.00 52.20 27 ASN B C 1
ATOM 2269 O O . ASN B 1 27 ? 62.942 21.793 -2.638 1.00 53.34 27 ASN B O 1
ATOM 2274 N N . LEU B 1 28 ? 63.346 22.382 -0.490 1.00 51.45 28 LEU B N 1
ATOM 2275 C CA . LEU B 1 28 ? 64.112 23.594 -0.816 1.00 51.34 28 LEU B CA 1
ATOM 2276 C C . LEU B 1 28 ? 65.596 23.395 -0.486 1.00 50.66 28 LEU B C 1
ATOM 2277 O O . LEU B 1 28 ? 66.475 23.957 -1.149 1.00 50.44 28 LEU B O 1
ATOM 2282 N N . ALA B 1 29 ? 65.872 22.596 0.540 1.00 49.92 29 ALA B N 1
ATOM 2283 C CA . ALA B 1 29 ? 67.249 22.324 0.939 1.00 49.46 29 ALA B CA 1
ATOM 2284 C C . ALA B 1 29 ? 67.884 21.304 -0.006 1.00 49.34 29 ALA B C 1
ATOM 2285 O O . ALA B 1 29 ? 69.071 21.412 -0.329 1.00 49.40 29 ALA B O 1
ATOM 2287 N N . SER B 1 30 ? 67.100 20.316 -0.442 1.00 49.00 30 SER B N 1
ATOM 2288 C CA . SER B 1 30 ? 67.610 19.298 -1.361 1.00 49.17 30 SER B CA 1
ATOM 2289 C C . SER B 1 30 ? 67.403 19.714 -2.826 1.00 48.92 30 SER B C 1
ATOM 2290 O O . SER B 1 30 ? 67.872 19.039 -3.750 1.00 49.03 30 SER B O 1
ATOM 2293 N N . GLN B 1 31 ? 66.704 20.832 -3.020 1.00 48.75 31 GLN B N 1
ATOM 2294 C CA . GLN B 1 31 ? 66.430 21.393 -4.342 1.00 48.45 31 GLN B CA 1
ATOM 2295 C C . GLN B 1 31 ? 65.668 20.499 -5.330 1.00 48.78 31 GLN B C 1
ATOM 2296 O O . GLN B 1 31 ? 66.250 19.651 -6.025 1.00 48.50 31 GLN B O 1
ATOM 2302 N N . ARG B 1 32 ? 64.353 20.709 -5.375 1.00 48.97 32 ARG B N 1
ATOM 2303 C CA . ARG B 1 32 ? 63.446 19.989 -6.273 1.00 48.49 32 ARG B CA 1
ATOM 2304 C C . ARG B 1 32 ? 62.631 21.075 -6.971 1.00 48.93 32 ARG B C 1
ATOM 2305 O O . ARG B 1 32 ? 62.540 22.206 -6.475 1.00 49.50 32 ARG B O 1
ATOM 2313 N N . ARG B 1 33 ? 62.026 20.745 -8.107 1.00 49.37 33 ARG B N 1
ATOM 2314 C CA . ARG B 1 33 ? 61.266 21.756 -8.820 1.00 49.41 33 ARG B CA 1
ATOM 2315 C C . ARG B 1 33 ? 59.938 21.338 -9.442 1.00 49.38 33 ARG B C 1
ATOM 2316 O O . ARG B 1 33 ? 59.111 22.199 -9.727 1.00 49.80 33 ARG B O 1
ATOM 2324 N N . TYR B 1 34 ? 59.712 20.039 -9.638 1.00 50.13 34 TYR B N 1
ATOM 2325 C CA . TYR B 1 34 ? 58.447 19.574 -10.241 1.00 50.58 34 TYR B CA 1
ATOM 2326 C C . TYR B 1 34 ? 57.167 20.076 -9.554 1.00 50.29 34 TYR B C 1
ATOM 2327 O O . TYR B 1 34 ? 56.623 21.107 -9.959 1.00 51.24 34 TYR B O 1
ATOM 2336 N N . ALA B 1 35 ? 56.674 19.370 -8.538 1.00 49.40 35 ALA B N 1
ATOM 2337 C CA . ALA B 1 35 ? 55.461 19.826 -7.848 1.00 48.75 35 ALA B CA 1
ATOM 2338 C C . ALA B 1 35 ? 55.675 20.122 -6.355 1.00 47.11 35 ALA B C 1
ATOM 2339 O O . ALA B 1 35 ? 54.848 19.756 -5.511 1.00 47.12 35 ALA B O 1
ATOM 2341 N N . PRO B 1 36 ? 56.792 20.787 -6.012 1.00 46.80 36 PRO B N 1
ATOM 2342 C CA . PRO B 1 36 ? 57.032 21.083 -4.600 1.00 46.06 36 PRO B CA 1
ATOM 2343 C C . PRO B 1 36 ? 56.945 22.568 -4.266 1.00 44.99 36 PRO B C 1
ATOM 2344 O O . PRO B 1 36 ? 57.748 23.381 -4.746 1.00 46.32 36 PRO B O 1
ATOM 2348 N N . ASN B 1 37 ? 55.983 22.933 -3.435 1.00 40.86 37 ASN B N 1
ATOM 2349 C CA . ASN B 1 37 ? 55.859 24.331 -3.074 1.00 39.73 37 ASN B CA 1
ATOM 2350 C C . ASN B 1 37 ? 55.441 24.503 -1.627 1.00 39.45 37 ASN B C 1
ATOM 2351 O O . ASN B 1 37 ? 56.105 25.202 -0.863 1.00 38.02 37 ASN B O 1
ATOM 2356 N N . TYR B 1 38 ? 54.331 23.870 -1.260 1.00 40.96 38 TYR B N 1
ATOM 2357 C CA . TYR B 1 38 ? 53.838 23.950 0.098 1.00 39.68 38 TYR B CA 1
ATOM 2358 C C . TYR B 1 38 ? 54.471 22.829 0.899 1.00 39.80 38 TYR B C 1
ATOM 2359 O O . TYR B 1 38 ? 55.198 21.987 0.361 1.00 38.31 38 TYR B O 1
ATOM 2368 N N . ASP B 1 39 ? 54.191 22.828 2.194 1.00 40.58 39 ASP B N 1
ATOM 2369 C CA . ASP B 1 39 ? 54.749 21.840 3.095 1.00 38.82 39 ASP B CA 1
ATOM 2370 C C . ASP B 1 39 ? 53.671 20.890 3.626 1.00 36.37 39 ASP B C 1
ATOM 2371 O O . ASP B 1 39 ? 52.602 21.319 4.068 1.00 37.62 39 ASP B O 1
ATOM 2376 N N . ALA B 1 40 ? 53.960 19.594 3.564 1.00 33.35 40 ALA B N 1
ATOM 2377 C CA . ALA B 1 40 ? 53.035 18.558 4.029 1.00 30.67 40 ALA B CA 1
ATOM 2378 C C . ALA B 1 40 ? 53.698 17.718 5.113 1.00 27.95 40 ALA B C 1
ATOM 2379 O O . ALA B 1 40 ? 53.874 16.522 4.955 1.00 27.63 40 ALA B O 1
ATOM 2381 N N . PRO B 1 41 ? 54.061 18.341 6.240 1.00 26.32 41 PRO B N 1
ATOM 2382 C CA . PRO B 1 41 ? 54.712 17.610 7.327 1.00 25.73 41 PRO B CA 1
ATOM 2383 C C . PRO B 1 41 ? 53.840 16.523 7.962 1.00 24.00 41 PRO B C 1
ATOM 2384 O O . PRO B 1 41 ? 52.615 16.558 7.876 1.00 23.44 41 PRO B O 1
ATOM 2388 N N . LEU B 1 42 ? 54.487 15.551 8.590 1.00 22.18 42 LEU B N 1
ATOM 2389 C CA . LEU B 1 42 ? 53.766 14.468 9.238 1.00 20.67 42 LEU B CA 1
ATOM 2390 C C . LEU B 1 42 ? 52.729 15.060 10.186 1.00 18.89 42 LEU B C 1
ATOM 2391 O O . LEU B 1 42 ? 51.573 14.661 10.169 1.00 18.03 42 LEU B O 1
ATOM 2396 N N . GLY B 1 43 ? 53.150 16.008 11.017 1.00 17.62 43 GLY B N 1
ATOM 2397 C CA . GLY B 1 43 ? 52.231 16.630 11.955 1.00 18.67 43 GLY B CA 1
ATOM 2398 C C . GLY B 1 43 ? 50.919 17.095 11.342 1.00 18.52 43 GLY B C 1
ATOM 2399 O O . GLY B 1 43 ? 49.849 16.821 11.886 1.00 18.56 43 GLY B O 1
ATOM 2400 N N . ASP B 1 44 ? 50.979 17.793 10.214 1.00 18.37 44 ASP B N 1
ATOM 2401 C CA . ASP B 1 44 ? 49.750 18.255 9.604 1.00 18.64 44 ASP B CA 1
ATOM 2402 C C . ASP B 1 44 ? 48.848 17.095 9.239 1.00 17.22 44 ASP B C 1
ATOM 2403 O O . ASP B 1 44 ? 47.655 17.115 9.530 1.00 19.55 44 ASP B O 1
ATOM 2408 N N . TYR B 1 45 ? 49.419 16.082 8.608 1.00 15.36 45 TYR B N 1
ATOM 2409 C CA . TYR B 1 45 ? 48.649 14.915 8.201 1.00 13.93 45 TYR B CA 1
ATOM 2410 C C . TYR B 1 45 ? 48.022 14.208 9.393 1.00 12.70 45 TYR B C 1
ATOM 2411 O O . TYR B 1 45 ? 46.845 13.854 9.377 1.00 12.70 45 TYR B O 1
ATOM 2420 N N . LEU B 1 46 ? 48.827 14.005 10.423 1.00 11.85 46 LEU B N 1
ATOM 2421 C CA . LEU B 1 46 ? 48.365 13.362 11.628 1.00 10.61 46 LEU B CA 1
ATOM 2422 C C . LEU B 1 46 ? 47.233 14.169 12.228 1.00 11.53 46 LEU B C 1
ATOM 2423 O O . LEU B 1 46 ? 46.293 13.600 12.773 1.00 11.62 46 LEU B O 1
ATOM 2428 N N . GLY B 1 47 ? 47.328 15.498 12.125 1.00 12.23 47 GLY B N 1
ATOM 2429 C CA . GLY B 1 47 ? 46.289 16.367 12.656 1.00 11.27 47 GLY B CA 1
ATOM 2430 C C . GLY B 1 47 ? 44.988 16.189 11.889 1.00 12.49 47 GLY B C 1
ATOM 2431 O O . GLY B 1 47 ? 43.934 15.939 12.469 1.00 12.31 47 GLY B O 1
ATOM 2432 N N . GLN B 1 48 ? 45.075 16.329 10.571 1.00 12.97 48 GLN B N 1
ATOM 2433 C CA . GLN B 1 48 ? 43.937 16.161 9.699 1.00 12.80 48 GLN B CA 1
ATOM 2434 C C . GLN B 1 48 ? 43.314 14.784 9.907 1.00 14.21 48 GLN B C 1
ATOM 2435 O O . GLN B 1 48 ? 42.099 14.626 9.776 1.00 16.13 48 GLN B O 1
ATOM 2441 N N . LEU B 1 49 ? 44.137 13.779 10.219 1.00 13.70 49 LEU B N 1
ATOM 2442 C CA . LEU B 1 49 ? 43.614 12.427 10.459 1.00 12.89 49 LEU B CA 1
ATOM 2443 C C . LEU B 1 49 ? 42.720 12.376 11.703 1.00 13.20 49 LEU B C 1
ATOM 2444 O O . LEU B 1 49 ? 41.559 12.012 11.602 1.00 12.15 49 LEU B O 1
ATOM 2449 N N . ARG B 1 50 ? 43.257 12.727 12.869 1.00 14.68 50 ARG B N 1
ATOM 2450 C CA . ARG B 1 50 ? 42.451 12.669 14.079 1.00 18.43 50 ARG B CA 1
ATOM 2451 C C . ARG B 1 50 ? 41.260 13.588 14.013 1.00 18.50 50 ARG B C 1
ATOM 2452 O O . ARG B 1 50 ? 40.207 13.290 14.566 1.00 20.81 50 ARG B O 1
ATOM 2460 N N . ALA B 1 51 ? 41.427 14.707 13.326 1.00 17.87 51 ALA B N 1
ATOM 2461 C CA . ALA B 1 51 ? 40.362 15.677 13.199 1.00 15.79 51 ALA B CA 1
ATOM 2462 C C . ALA B 1 51 ? 39.169 15.117 12.443 1.00 14.89 51 ALA B C 1
ATOM 2463 O O . ALA B 1 51 ? 38.060 15.606 12.595 1.00 15.17 51 ALA B O 1
ATOM 2465 N N . HIS B 1 52 ? 39.375 14.086 11.634 1.00 14.57 52 HIS B N 1
ATOM 2466 C CA . HIS B 1 52 ? 38.250 13.511 10.891 1.00 14.57 52 HIS B CA 1
ATOM 2467 C C . HIS B 1 52 ? 37.938 12.056 11.230 1.00 14.68 52 HIS B C 1
ATOM 2468 O O . HIS B 1 52 ? 37.252 11.373 10.471 1.00 16.30 52 HIS B O 1
ATOM 2475 N N . GLY B 1 53 ? 38.418 11.583 12.371 1.00 13.62 53 GLY B N 1
ATOM 2476 C CA . GLY B 1 53 ? 38.159 10.201 12.727 1.00 14.85 53 GLY B CA 1
ATOM 2477 C C . GLY B 1 53 ? 39.401 9.338 12.589 1.00 14.74 53 GLY B C 1
ATOM 2478 O O . GLY B 1 53 ? 40.109 9.074 13.567 1.00 19.91 53 GLY B O 1
ATOM 2479 N N . PHE B 1 54 ? 39.677 8.909 11.373 1.00 12.03 54 PHE B N 1
ATOM 2480 C CA . PHE B 1 54 ? 40.829 8.078 11.085 1.00 8.95 54 PHE B CA 1
ATOM 2481 C C . PHE B 1 54 ? 41.966 8.158 12.097 1.00 9.28 54 PHE B C 1
ATOM 2482 O O . PHE B 1 54 ? 42.388 9.239 12.480 1.00 9.32 54 PHE B O 1
ATOM 2490 N N . SER B 1 55 ? 42.470 6.992 12.496 1.00 10.49 55 SER B N 1
ATOM 2491 C CA . SER B 1 55 ? 43.552 6.885 13.471 1.00 11.58 55 SER B CA 1
ATOM 2492 C C . SER B 1 55 ? 44.867 6.351 12.898 1.00 12.92 55 SER B C 1
ATOM 2493 O O . SER B 1 55 ? 45.942 6.617 13.430 1.00 14.58 55 SER B O 1
ATOM 2496 N N . HIS B 1 56 ? 44.770 5.581 11.822 1.00 14.03 56 HIS B N 1
ATOM 2497 C CA . HIS B 1 56 ? 45.934 4.997 11.167 1.00 14.12 56 HIS B CA 1
ATOM 2498 C C . HIS B 1 56 ? 45.933 5.402 9.697 1.00 14.73 56 HIS B C 1
ATOM 2499 O O . HIS B 1 56 ? 44.882 5.671 9.113 1.00 15.01 56 HIS B O 1
ATOM 2506 N N . GLY B 1 57 ? 47.113 5.458 9.099 1.00 15.49 57 GLY B N 1
ATOM 2507 C CA . GLY B 1 57 ? 47.203 5.848 7.705 1.00 14.46 57 GLY B CA 1
ATOM 2508 C C . GLY B 1 57 ? 48.373 5.218 6.989 1.00 13.93 57 GLY B C 1
ATOM 2509 O O . GLY B 1 57 ? 49.277 4.682 7.624 1.00 14.63 57 GLY B O 1
ATOM 2510 N N . VAL B 1 58 ? 48.346 5.299 5.660 1.00 13.01 58 VAL B N 1
ATOM 2511 C CA . VAL B 1 58 ? 49.378 4.740 4.799 1.00 10.46 58 VAL B CA 1
ATOM 2512 C C . VAL B 1 58 ? 50.079 5.840 4.025 1.00 9.41 58 VAL B C 1
ATOM 2513 O O . VAL B 1 58 ? 49.448 6.528 3.232 1.00 8.16 58 VAL B O 1
ATOM 2517 N N . LEU B 1 59 ? 51.377 6.005 4.263 1.00 6.99 59 LEU B N 1
ATOM 2518 C CA . LEU B 1 59 ? 52.157 7.023 3.577 1.00 4.42 59 LEU B CA 1
ATOM 2519 C C . LEU B 1 59 ? 52.635 6.458 2.248 1.00 6.85 59 LEU B C 1
ATOM 2520 O O . LEU B 1 59 ? 53.371 5.479 2.199 1.00 6.55 59 LEU B O 1
ATOM 2525 N N . VAL B 1 60 ? 52.208 7.049 1.150 1.00 8.62 60 VAL B N 1
ATOM 2526 C CA . VAL B 1 60 ? 52.684 6.545 -0.122 1.00 10.64 60 VAL B CA 1
ATOM 2527 C C . VAL B 1 60 ? 53.784 7.485 -0.587 1.00 12.44 60 VAL B C 1
ATOM 2528 O O . VAL B 1 60 ? 53.742 8.693 -0.331 1.00 13.09 60 VAL B O 1
ATOM 2532 N N . GLN B 1 61 ? 54.795 6.924 -1.232 1.00 12.69 61 GLN B N 1
ATOM 2533 C CA . GLN B 1 61 ? 55.898 7.730 -1.714 1.00 12.48 61 GLN B CA 1
ATOM 2534 C C . GLN B 1 61 ? 55.376 8.705 -2.767 1.00 11.49 61 GLN B C 1
ATOM 2535 O O . GLN B 1 61 ? 54.688 8.311 -3.706 1.00 10.67 61 GLN B O 1
ATOM 2541 N N . PRO B 1 62 ? 55.671 10.000 -2.606 1.00 10.81 62 PRO B N 1
ATOM 2542 C CA . PRO B 1 62 ? 55.219 11.008 -3.573 1.00 13.26 62 PRO B CA 1
ATOM 2543 C C . PRO B 1 62 ? 56.099 10.962 -4.832 1.00 14.33 62 PRO B C 1
ATOM 2544 O O . PRO B 1 62 ? 57.322 10.937 -4.729 1.00 15.18 62 PRO B O 1
ATOM 2548 N N . SER B 1 63 ? 55.482 10.943 -6.009 1.00 15.63 63 SER B N 1
ATOM 2549 C CA . SER B 1 63 ? 56.232 10.862 -7.262 1.00 16.99 63 SER B CA 1
ATOM 2550 C C . SER B 1 63 ? 57.464 11.746 -7.394 1.00 16.59 63 SER B C 1
ATOM 2551 O O . SER B 1 63 ? 58.533 11.273 -7.752 1.00 16.75 63 SER B O 1
ATOM 2554 N N . PHE B 1 64 ? 57.318 13.033 -7.114 1.00 17.70 64 PHE B N 1
ATOM 2555 C CA . PHE B 1 64 ? 58.440 13.963 -7.254 1.00 19.37 64 PHE B CA 1
ATOM 2556 C C . PHE B 1 64 ? 59.679 13.662 -6.393 1.00 19.71 64 PHE B C 1
ATOM 2557 O O . PHE B 1 64 ? 60.664 14.407 -6.434 1.00 19.88 64 PHE B O 1
ATOM 2565 N N . LEU B 1 65 ? 59.634 12.576 -5.624 1.00 19.86 65 LEU B N 1
ATOM 2566 C CA . LEU B 1 65 ? 60.759 12.197 -4.775 1.00 19.38 65 LEU B CA 1
ATOM 2567 C C . LEU B 1 65 ? 61.462 10.944 -5.317 1.00 18.65 65 LEU B C 1
ATOM 2568 O O . LEU B 1 65 ? 62.545 10.564 -4.861 1.00 18.01 65 LEU B O 1
ATOM 2573 N N . GLY B 1 66 ? 60.834 10.314 -6.299 1.00 18.00 66 GLY B N 1
ATOM 2574 C CA . GLY B 1 66 ? 61.406 9.129 -6.901 1.00 21.01 66 GLY B CA 1
ATOM 2575 C C . GLY B 1 66 ? 61.748 8.040 -5.909 1.00 22.22 66 GLY B C 1
ATOM 2576 O O . GLY B 1 66 ? 60.935 7.686 -5.053 1.00 23.41 66 GLY B O 1
ATOM 2577 N N . THR B 1 67 ? 62.962 7.514 -6.011 1.00 22.13 67 THR B N 1
ATOM 2578 C CA . THR B 1 67 ? 63.377 6.437 -5.129 1.00 23.55 67 THR B CA 1
ATOM 2579 C C . THR B 1 67 ? 63.836 6.864 -3.745 1.00 22.82 67 THR B C 1
ATOM 2580 O O . THR B 1 67 ? 64.037 6.025 -2.866 1.00 24.62 67 THR B O 1
ATOM 2584 N N . ASP B 1 68 ? 63.994 8.163 -3.534 1.00 22.02 68 ASP B N 1
ATOM 2585 C CA . ASP B 1 68 ? 64.410 8.623 -2.214 1.00 21.80 68 ASP B CA 1
ATOM 2586 C C . ASP B 1 68 ? 63.235 8.502 -1.242 1.00 21.68 68 ASP B C 1
ATOM 2587 O O . ASP B 1 68 ? 62.365 9.372 -1.207 1.00 23.04 68 ASP B O 1
ATOM 2592 N N . ASN B 1 69 ? 63.206 7.426 -0.460 1.00 20.14 69 ASN B N 1
ATOM 2593 C CA . ASN B 1 69 ? 62.123 7.195 0.503 1.00 18.58 69 ASN B CA 1
ATOM 2594 C C . ASN B 1 69 ? 62.527 7.573 1.930 1.00 18.17 69 ASN B C 1
ATOM 2595 O O . ASN B 1 69 ? 61.939 7.068 2.888 1.00 18.02 69 ASN B O 1
ATOM 2600 N N . ARG B 1 70 ? 63.533 8.436 2.063 1.00 18.34 70 ARG B N 1
ATOM 2601 C CA . ARG B 1 70 ? 64.030 8.877 3.373 1.00 20.01 70 ARG B CA 1
ATOM 2602 C C . ARG B 1 70 ? 63.007 9.599 4.271 1.00 20.03 70 ARG B C 1
ATOM 2603 O O . ARG B 1 70 ? 62.950 9.352 5.484 1.00 20.16 70 ARG B O 1
ATOM 2611 N N . TYR B 1 71 ? 62.215 10.500 3.694 1.00 18.89 71 TYR B N 1
ATOM 2612 C CA . TYR B 1 71 ? 61.240 11.222 4.495 1.00 18.16 71 TYR B CA 1
ATOM 2613 C C . TYR B 1 71 ? 60.144 10.256 4.930 1.00 17.40 71 TYR B C 1
ATOM 2614 O O . TYR B 1 71 ? 59.759 10.235 6.092 1.00 18.09 71 TYR B O 1
ATOM 2623 N N . LEU B 1 72 ? 59.658 9.443 4.002 1.00 16.74 72 LEU B N 1
ATOM 2624 C CA . LEU B 1 72 ? 58.628 8.473 4.327 1.00 16.07 72 LEU B CA 1
ATOM 2625 C C . LEU B 1 72 ? 59.137 7.553 5.422 1.00 16.21 72 LEU B C 1
ATOM 2626 O O . LEU B 1 72 ? 58.462 7.338 6.427 1.00 17.17 72 LEU B O 1
ATOM 2631 N N . LEU B 1 73 ? 60.339 7.027 5.244 1.00 16.02 73 LEU B N 1
ATOM 2632 C CA . LEU B 1 73 ? 60.908 6.120 6.239 1.00 17.67 73 LEU B CA 1
ATOM 2633 C C . LEU B 1 73 ? 61.080 6.770 7.611 1.00 17.94 73 LEU B C 1
ATOM 2634 O O . LEU B 1 73 ? 60.835 6.141 8.644 1.00 18.47 73 LEU B O 1
ATOM 2639 N N . SER B 1 74 ? 61.490 8.036 7.603 1.00 18.88 74 SER B N 1
ATOM 2640 C CA . SER B 1 74 ? 61.709 8.830 8.820 1.00 18.30 74 SER B CA 1
ATOM 2641 C C . SER B 1 74 ? 60.395 9.119 9.567 1.00 18.37 74 SER B C 1
ATOM 2642 O O . SER B 1 74 ? 60.371 9.234 10.784 1.00 16.48 74 SER B O 1
ATOM 2645 N N . ALA B 1 75 ? 59.304 9.227 8.818 1.00 19.69 75 ALA B N 1
ATOM 2646 C CA . ALA B 1 75 ? 58.006 9.518 9.399 1.00 21.41 75 ALA B CA 1
ATOM 2647 C C . ALA B 1 75 ? 57.363 8.256 9.948 1.00 23.04 75 ALA B C 1
ATOM 2648 O O . ALA B 1 75 ? 56.545 8.321 10.863 1.00 24.28 75 ALA B O 1
ATOM 2650 N N . LEU B 1 76 ? 57.722 7.110 9.378 1.00 23.41 76 LEU B N 1
ATOM 2651 C CA . LEU B 1 76 ? 57.181 5.835 9.821 1.00 22.22 76 LEU B CA 1
ATOM 2652 C C . LEU B 1 76 ? 57.675 5.531 11.225 1.00 23.28 76 LEU B C 1
ATOM 2653 O O . LEU B 1 76 ? 56.916 5.084 12.082 1.00 23.68 76 LEU B O 1
ATOM 2658 N N . GLN B 1 77 ? 58.953 5.794 11.462 1.00 24.47 77 GLN B N 1
ATOM 2659 C CA . GLN B 1 77 ? 59.553 5.540 12.767 1.00 25.90 77 GLN B CA 1
ATOM 2660 C C . GLN B 1 77 ? 59.090 6.575 13.787 1.00 25.49 77 GLN B C 1
ATOM 2661 O O . GLN B 1 77 ? 59.025 6.290 14.978 1.00 27.49 77 GLN B O 1
ATOM 2667 N N . THR B 1 78 ? 58.773 7.772 13.307 1.00 25.48 78 THR B N 1
ATOM 2668 C CA . THR B 1 78 ? 58.326 8.869 14.158 1.00 25.44 78 THR B CA 1
ATOM 2669 C C . THR B 1 78 ? 57.045 8.498 14.891 1.00 25.01 78 THR B C 1
ATOM 2670 O O . THR B 1 78 ? 56.873 8.812 16.064 1.00 23.85 78 THR B O 1
ATOM 2674 N N . VAL B 1 79 ? 56.147 7.822 14.194 1.00 25.22 79 VAL B N 1
ATOM 2675 C CA . VAL B 1 79 ? 54.901 7.384 14.796 1.00 27.29 79 VAL B CA 1
ATOM 2676 C C . VAL B 1 79 ? 54.775 5.903 14.498 1.00 28.54 79 VAL B C 1
ATOM 2677 O O . VAL B 1 79 ? 54.045 5.486 13.598 1.00 28.13 79 VAL B O 1
ATOM 2681 N N . PRO B 1 80 ? 55.506 5.081 15.260 1.00 29.71 80 PRO B N 1
ATOM 2682 C CA . PRO B 1 80 ? 55.497 3.629 15.093 1.00 28.54 80 PRO B CA 1
ATOM 2683 C C . PRO B 1 80 ? 54.123 2.982 15.247 1.00 28.43 80 PRO B C 1
ATOM 2684 O O . PRO B 1 80 ? 53.367 3.308 16.167 1.00 29.02 80 PRO B O 1
ATOM 2688 N N . GLY B 1 81 ? 53.813 2.063 14.336 1.00 27.36 81 GLY B N 1
ATOM 2689 C CA . GLY B 1 81 ? 52.548 1.356 14.383 1.00 24.82 81 GLY B CA 1
ATOM 2690 C C . GLY B 1 81 ? 51.389 2.105 13.763 1.00 23.06 81 GLY B C 1
ATOM 2691 O O . GLY B 1 81 ? 50.536 1.505 13.114 1.00 24.19 81 GLY B O 1
ATOM 2692 N N . GLN B 1 82 ? 51.351 3.416 13.959 1.00 21.38 82 GLN B N 1
ATOM 2693 C CA . GLN B 1 82 ? 50.277 4.245 13.419 1.00 18.97 82 GLN B CA 1
ATOM 2694 C C . GLN B 1 82 ? 50.224 4.321 11.896 1.00 17.14 82 GLN B C 1
ATOM 2695 O O . GLN B 1 82 ? 49.160 4.555 11.337 1.00 16.81 82 GLN B O 1
ATOM 2701 N N . LEU B 1 83 ? 51.356 4.125 11.225 1.00 16.41 83 LEU B N 1
ATOM 2702 C CA . LEU B 1 83 ? 51.391 4.213 9.768 1.00 15.96 83 LEU B CA 1
ATOM 2703 C C . LEU B 1 83 ? 52.091 3.032 9.124 1.00 17.08 83 LEU B C 1
ATOM 2704 O O . LEU B 1 83 ? 52.832 2.314 9.780 1.00 16.88 83 LEU B O 1
ATOM 2709 N N . ARG B 1 84 ? 51.847 2.833 7.832 1.00 19.09 84 ARG B N 1
ATOM 2710 C CA . ARG B 1 84 ? 52.507 1.767 7.088 1.00 20.03 84 ARG B CA 1
ATOM 2711 C C . ARG B 1 84 ? 53.234 2.321 5.870 1.00 20.49 84 ARG B C 1
ATOM 2712 O O . ARG B 1 84 ? 54.443 2.175 5.739 1.00 21.88 84 ARG B O 1
ATOM 2720 N N . GLY B 1 85 ? 52.505 2.960 4.974 1.00 20.51 85 GLY B N 1
ATOM 2721 C CA . GLY B 1 85 ? 53.153 3.511 3.802 1.00 22.39 85 GLY B CA 1
ATOM 2722 C C . GLY B 1 85 ? 53.847 2.576 2.809 1.00 22.89 85 GLY B C 1
ATOM 2723 O O . GLY B 1 85 ? 54.424 1.548 3.176 1.00 22.21 85 GLY B O 1
ATOM 2724 N N . VAL B 1 86 ? 53.785 2.968 1.534 1.00 22.69 86 VAL B N 1
ATOM 2725 C CA . VAL B 1 86 ? 54.382 2.235 0.425 1.00 21.87 86 VAL B CA 1
ATOM 2726 C C . VAL B 1 86 ? 55.495 3.089 -0.196 1.00 20.84 86 VAL B C 1
ATOM 2727 O O . VAL B 1 86 ? 55.438 4.318 -0.168 1.00 20.08 86 VAL B O 1
ATOM 2731 N N . VAL B 1 87 ? 56.508 2.441 -0.754 1.00 21.30 87 VAL B N 1
ATOM 2732 C CA . VAL B 1 87 ? 57.628 3.169 -1.364 1.00 22.86 87 VAL B CA 1
ATOM 2733 C C . VAL B 1 87 ? 57.811 2.924 -2.877 1.00 23.37 87 VAL B C 1
ATOM 2734 O O . VAL B 1 87 ? 57.040 2.207 -3.515 1.00 21.64 87 VAL B O 1
ATOM 2746 N N . LEU B 1 89 ? 60.870 1.770 -5.483 1.00 27.15 89 LEU B N 1
ATOM 2747 C CA . LEU B 1 89 ? 62.205 1.192 -5.523 1.00 28.26 89 LEU B CA 1
ATOM 2748 C C . LEU B 1 89 ? 62.869 1.270 -6.885 1.00 29.35 89 LEU B C 1
ATOM 2749 O O . LEU B 1 89 ? 62.201 1.232 -7.918 1.00 29.39 89 LEU B O 1
ATOM 2754 N N . GLU B 1 90 ? 64.192 1.368 -6.875 1.00 30.58 90 GLU B N 1
ATOM 2755 C CA . GLU B 1 90 ? 64.948 1.438 -8.112 1.00 32.46 90 GLU B CA 1
ATOM 2756 C C . GLU B 1 90 ? 64.863 0.071 -8.794 1.00 33.50 90 GLU B C 1
ATOM 2757 O O . GLU B 1 90 ? 64.521 -0.923 -8.156 1.00 32.71 90 GLU B O 1
ATOM 2763 N N . ARG B 1 91 ? 65.176 0.024 -10.085 1.00 35.14 91 ARG B N 1
ATOM 2764 C CA . ARG B 1 91 ? 65.115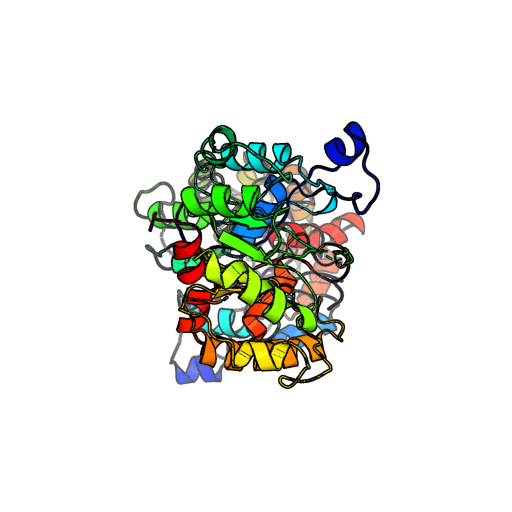 -1.219 -10.849 1.00 37.02 91 ARG B CA 1
ATOM 2765 C C . ARG B 1 91 ? 65.604 -2.440 -10.067 1.00 36.30 91 ARG B C 1
ATOM 2766 O O . ARG B 1 91 ? 64.806 -3.288 -9.684 1.00 36.02 91 ARG B O 1
ATOM 2774 N N . ASP B 1 92 ? 66.909 -2.530 -9.829 1.00 36.42 92 ASP B N 1
ATOM 2775 C CA . ASP B 1 92 ? 67.459 -3.670 -9.101 1.00 36.28 92 ASP B CA 1
ATOM 2776 C C . ASP B 1 92 ? 67.793 -3.360 -7.649 1.00 35.02 92 ASP B C 1
ATOM 2777 O O . ASP B 1 92 ? 68.705 -2.596 -7.361 1.00 35.24 92 ASP B O 1
ATOM 2782 N N . VAL B 1 93 ? 67.039 -3.966 -6.738 1.00 33.93 93 VAL B N 1
ATOM 2783 C CA . VAL B 1 93 ? 67.237 -3.757 -5.311 1.00 32.47 93 VAL B CA 1
ATOM 2784 C C . VAL B 1 93 ? 67.379 -5.084 -4.593 1.00 30.27 93 VAL B C 1
ATOM 2785 O O . VAL B 1 93 ? 66.725 -6.055 -4.940 1.00 29.99 93 VAL B O 1
ATOM 2789 N N . GLU B 1 94 ? 68.233 -5.125 -3.582 1.00 29.69 94 GLU B N 1
ATOM 2790 C CA . GLU B 1 94 ? 68.451 -6.361 -2.839 1.00 29.36 94 GLU B CA 1
ATOM 2791 C C . GLU B 1 94 ? 67.460 -6.612 -1.691 1.00 26.40 94 GLU B C 1
ATOM 2792 O O . GLU B 1 94 ? 66.966 -5.684 -1.057 1.00 25.89 94 GLU B O 1
ATOM 2798 N N . GLN B 1 95 ? 67.161 -7.879 -1.435 1.00 24.30 95 GLN B N 1
ATOM 2799 C CA . GLN B 1 95 ? 66.229 -8.221 -0.365 1.00 23.52 95 GLN B CA 1
ATOM 2800 C C . GLN B 1 95 ? 66.602 -7.558 0.949 1.00 21.91 95 GLN B C 1
ATOM 2801 O O . GLN B 1 95 ? 65.732 -7.181 1.725 1.00 20.86 95 GLN B O 1
ATOM 2807 N N . ALA B 1 96 ? 67.894 -7.409 1.199 1.00 19.61 96 ALA B N 1
ATOM 2808 C CA . ALA B 1 96 ? 68.320 -6.804 2.442 1.00 19.74 96 ALA B CA 1
ATOM 2809 C C . ALA B 1 96 ? 67.584 -5.511 2.723 1.00 20.40 96 ALA B C 1
ATOM 2810 O O . ALA B 1 96 ? 67.012 -5.339 3.800 1.00 21.61 96 ALA B O 1
ATOM 2812 N N . THR B 1 97 ? 67.565 -4.591 1.772 1.00 20.38 97 THR B N 1
ATOM 2813 C CA . THR B 1 97 ? 66.869 -3.340 2.052 1.00 20.90 97 THR B CA 1
ATOM 2814 C C . THR B 1 97 ? 65.342 -3.476 2.134 1.00 20.49 97 THR B C 1
ATOM 2815 O O . THR B 1 97 ? 64.710 -2.745 2.881 1.00 21.63 97 THR B O 1
ATOM 2819 N N . LEU B 1 98 ? 64.753 -4.403 1.382 1.00 19.64 98 LEU B N 1
ATOM 2820 C CA . LEU B 1 98 ? 63.305 -4.589 1.428 1.00 19.53 98 LEU B CA 1
ATOM 2821 C C . LEU B 1 98 ? 62.873 -5.081 2.809 1.00 20.27 98 LEU B C 1
ATOM 2822 O O . LEU B 1 98 ? 61.847 -4.652 3.332 1.00 21.47 98 LEU B O 1
ATOM 2827 N N . ALA B 1 99 ? 63.655 -5.979 3.398 1.00 19.82 99 ALA B N 1
ATOM 2828 C CA . ALA B 1 99 ? 63.344 -6.508 4.713 1.00 18.66 99 ALA B CA 1
ATOM 2829 C C . ALA B 1 99 ? 63.398 -5.376 5.721 1.00 19.77 99 ALA B C 1
ATOM 2830 O O . ALA B 1 99 ? 62.454 -5.174 6.480 1.00 20.07 99 ALA B O 1
ATOM 2832 N N . GLU B 1 100 ? 64.507 -4.639 5.725 1.00 20.77 100 GLU B N 1
ATOM 2833 C CA . GLU B 1 100 ? 64.679 -3.518 6.647 1.00 22.51 100 GLU B CA 1
ATOM 2834 C C . GLU B 1 100 ? 63.585 -2.480 6.476 1.00 22.79 100 GLU B C 1
ATOM 2835 O O . GLU B 1 100 ? 63.297 -1.718 7.394 1.00 23.25 100 GLU B O 1
ATOM 2849 N N . ALA B 1 102 ? 60.338 -3.319 5.418 1.00 21.71 102 ALA B N 1
ATOM 2850 C CA . ALA B 1 102 ? 59.149 -3.962 5.950 1.00 20.96 102 ALA B CA 1
ATOM 2851 C C . ALA B 1 102 ? 59.234 -3.936 7.459 1.00 20.27 102 ALA B C 1
ATOM 2852 O O . ALA B 1 102 ? 58.228 -3.937 8.158 1.00 21.62 102 ALA B O 1
ATOM 2854 N N . ARG B 1 103 ? 60.452 -3.926 7.964 1.00 18.86 103 ARG B N 1
ATOM 2855 C CA . ARG B 1 103 ? 60.632 -3.895 9.388 1.00 17.35 103 ARG B CA 1
ATOM 2856 C C . ARG B 1 103 ? 60.245 -2.497 9.851 1.00 16.00 103 ARG B C 1
ATOM 2857 O O . ARG B 1 103 ? 59.853 -2.301 11.003 1.00 17.47 103 ARG B O 1
ATOM 2865 N N . LEU B 1 104 ? 60.333 -1.523 8.950 1.00 13.06 104 LEU B N 1
ATOM 2866 C CA . LEU B 1 104 ? 59.991 -0.139 9.295 1.00 10.61 104 LEU B CA 1
ATOM 2867 C C . LEU B 1 104 ? 58.501 0.150 9.141 1.00 8.70 104 LEU B C 1
ATOM 2868 O O . LEU B 1 104 ? 57.982 1.125 9.696 1.00 8.22 104 LEU B O 1
ATOM 2873 N N . GLY B 1 105 ? 57.819 -0.693 8.373 1.00 6.52 105 GLY B N 1
ATOM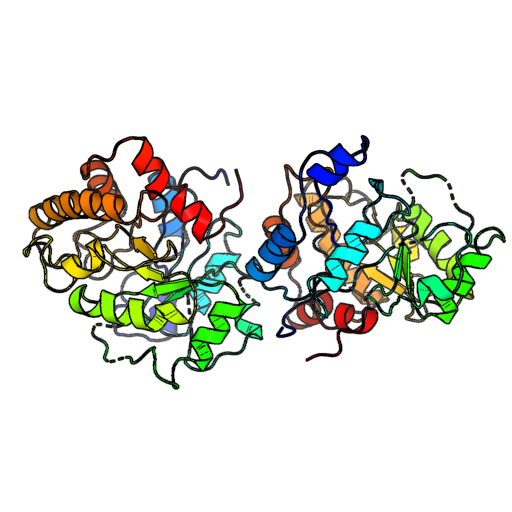 2874 C CA . GLY B 1 105 ? 56.408 -0.489 8.179 1.00 4.31 105 GLY B CA 1
ATOM 2875 C C . GLY B 1 105 ? 55.925 -0.433 6.741 1.00 5.73 105 GLY B C 1
ATOM 2876 O O . GLY B 1 105 ? 54.709 -0.347 6.515 1.00 6.51 105 GLY B O 1
ATOM 2877 N N . VAL B 1 106 ? 56.819 -0.476 5.756 1.00 5.84 106 VAL B N 1
ATOM 2878 C CA . VAL B 1 106 ? 56.337 -0.409 4.377 1.00 6.31 106 VAL B CA 1
ATOM 2879 C C . VAL B 1 106 ? 55.889 -1.784 3.920 1.00 6.94 106 VAL B C 1
ATOM 2880 O O . VAL B 1 106 ? 56.598 -2.782 4.075 1.00 8.67 106 VAL B O 1
ATOM 2884 N N . ARG B 1 107 ? 54.684 -1.828 3.371 1.00 6.99 107 ARG B N 1
ATOM 2885 C CA . ARG B 1 107 ? 54.084 -3.078 2.937 1.00 7.63 107 ARG B CA 1
ATOM 2886 C C . ARG B 1 107 ? 53.787 -3.194 1.442 1.00 8.20 107 ARG B C 1
ATOM 2887 O O . ARG B 1 107 ? 53.083 -4.107 1.021 1.00 8.07 107 ARG B O 1
ATOM 2895 N N . GLY B 1 108 ? 54.315 -2.281 0.635 1.00 8.89 108 GLY B N 1
ATOM 2896 C CA . GLY B 1 108 ? 54.071 -2.363 -0.792 1.00 9.03 108 GLY B CA 1
ATOM 2897 C C . GLY B 1 108 ? 55.003 -1.480 -1.580 1.00 9.59 108 GLY B C 1
ATOM 2898 O O . GLY B 1 108 ? 55.767 -0.708 -0.994 1.00 8.48 108 GLY B O 1
ATOM 2899 N N . VAL B 1 109 ? 54.963 -1.621 -2.905 1.00 10.43 109 VAL B N 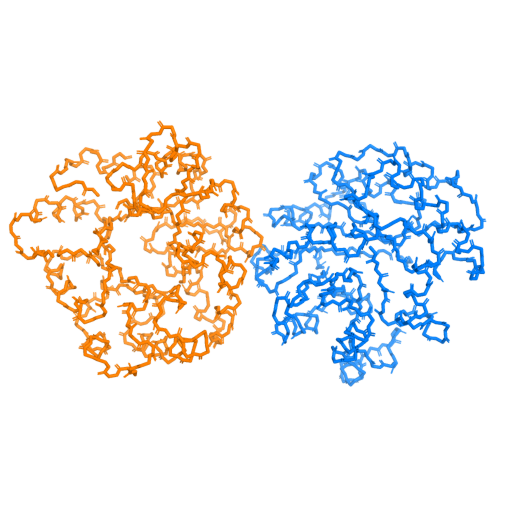1
ATOM 2900 C CA . VAL B 1 109 ? 55.786 -0.799 -3.802 1.00 10.42 109 VAL B CA 1
ATOM 2901 C C . VAL B 1 109 ? 54.843 -0.227 -4.839 1.00 9.85 109 VAL B C 1
ATOM 2902 O O . VAL B 1 109 ? 53.917 -0.905 -5.274 1.00 10.46 109 VAL B O 1
ATOM 2906 N N . ARG B 1 110 ? 55.078 1.027 -5.211 1.00 10.37 110 ARG B N 1
ATOM 2907 C CA . ARG B 1 110 ? 54.268 1.714 -6.204 1.00 11.58 110 ARG B CA 1
ATOM 2908 C C . ARG B 1 110 ? 55.153 2.012 -7.393 1.00 12.73 110 ARG B C 1
ATOM 2909 O O . ARG B 1 110 ? 56.207 2.630 -7.254 1.00 11.86 110 ARG B O 1
ATOM 2917 N N . LEU B 1 111 ? 54.727 1.557 -8.560 1.00 15.70 111 LEU B N 1
ATOM 2918 C CA . LEU B 1 111 ? 55.483 1.799 -9.773 1.00 19.31 111 LEU B CA 1
ATOM 2919 C C . LEU B 1 111 ? 55.225 3.241 -10.174 1.00 22.38 111 LEU B C 1
ATOM 2920 O O . LEU B 1 111 ? 56.152 3.977 -10.530 1.00 23.14 111 LEU B O 1
ATOM 2925 N N . ASN B 1 112 ? 53.948 3.620 -10.094 1.00 25.65 112 ASN B N 1
ATOM 2926 C CA . ASN B 1 112 ? 53.444 4.961 -10.421 1.00 28.58 112 ASN B CA 1
ATOM 2927 C C . ASN B 1 112 ? 53.874 5.480 -11.792 1.00 30.07 112 ASN B C 1
ATOM 2928 O O . ASN B 1 112 ? 54.871 6.198 -11.899 1.00 30.80 112 ASN B O 1
ATOM 2933 N N . LEU B 1 113 ? 53.118 5.131 -12.832 1.00 31.23 113 LEU B N 1
ATOM 2934 C CA . LEU B 1 113 ? 53.432 5.566 -14.196 1.00 32.19 113 LEU B CA 1
ATOM 2935 C C . LEU B 1 113 ? 52.780 6.922 -14.505 1.00 33.50 113 LEU B C 1
ATOM 2936 O O . LEU B 1 113 ? 53.464 7.943 -14.600 1.00 33.21 113 LEU B O 1
ATOM 2949 N N . GLY B 1 115 ? 51.451 9.355 -16.847 1.00 40.02 115 GLY B N 1
ATOM 2950 C CA . GLY B 1 115 ? 52.195 10.418 -17.504 1.00 42.09 115 GLY B CA 1
ATOM 2951 C C . GLY B 1 115 ? 53.627 9.987 -17.764 1.00 43.52 115 GLY B C 1
ATOM 2952 O O . GLY B 1 115 ? 54.499 10.811 -18.072 1.00 43.33 115 GLY B O 1
ATOM 2953 N N . GLN B 1 116 ? 53.860 8.684 -17.621 1.00 44.61 116 GLN B N 1
ATOM 2954 C CA . GLN B 1 116 ? 55.168 8.077 -17.846 1.00 46.25 116 GLN B CA 1
ATOM 2955 C C . GLN B 1 116 ? 55.049 7.049 -18.956 1.00 47.50 116 GLN B C 1
ATOM 2956 O O . GLN B 1 116 ? 53.947 6.634 -19.317 1.00 47.50 116 GLN B O 1
ATOM 2962 N N . ASP B 1 117 ? 56.192 6.633 -19.490 1.00 48.89 117 ASP B N 1
ATOM 2963 C CA . ASP B 1 117 ? 56.229 5.648 -20.566 1.00 50.04 117 ASP B CA 1
ATOM 2964 C C . ASP B 1 117 ? 55.815 4.246 -20.104 1.00 50.33 117 ASP B C 1
ATOM 2965 O O . ASP B 1 117 ? 56.294 3.742 -19.089 1.00 49.53 117 ASP B O 1
ATOM 2978 N N . PRO B 1 119 ? 55.620 0.711 -19.137 1.00 49.42 119 PRO B N 1
ATOM 2979 C CA . PRO B 1 119 ? 56.635 -0.296 -18.839 1.00 48.50 119 PRO B CA 1
ATOM 2980 C C . PRO B 1 119 ? 56.130 -1.682 -19.199 1.00 47.40 119 PRO B C 1
ATOM 2981 O O . PRO B 1 119 ? 54.928 -1.926 -19.186 1.00 46.32 119 PRO B O 1
ATOM 2985 N N . ASP B 1 120 ? 57.044 -2.582 -19.541 1.00 47.17 120 ASP B N 1
ATOM 2986 C CA . ASP B 1 120 ? 56.654 -3.947 -19.875 1.00 47.44 120 ASP B CA 1
ATOM 2987 C C . ASP B 1 120 ? 56.936 -4.844 -18.669 1.00 46.23 120 ASP B C 1
ATOM 2988 O O . ASP B 1 120 ? 58.000 -5.448 -18.575 1.00 45.17 120 ASP B O 1
ATOM 2993 N N . LEU B 1 121 ? 55.976 -4.930 -17.753 1.00 45.61 121 LEU B N 1
ATOM 2994 C CA . LEU B 1 121 ? 56.144 -5.724 -16.543 1.00 45.34 121 LEU B CA 1
ATOM 2995 C C . LEU B 1 121 ? 56.433 -7.193 -16.801 1.00 45.43 121 LEU B C 1
ATOM 2996 O O . LEU B 1 121 ? 57.162 -7.832 -16.045 1.00 45.23 121 LEU B O 1
ATOM 3001 N N . THR B 1 122 ? 55.868 -7.734 -17.870 1.00 45.50 122 THR B N 1
ATOM 3002 C CA . THR B 1 122 ? 56.089 -9.136 -18.190 1.00 45.75 122 THR B CA 1
ATOM 3003 C C . THR B 1 122 ? 57.512 -9.298 -18.755 1.00 45.58 122 THR B C 1
ATOM 3004 O O . THR B 1 122 ? 58.011 -10.408 -18.936 1.00 45.71 122 THR B O 1
ATOM 3008 N N . GLY B 1 123 ? 58.164 -8.171 -19.015 1.00 45.47 123 GLY B N 1
ATOM 3009 C CA . GLY B 1 123 ? 59.512 -8.197 -19.552 1.00 45.06 123 GLY B CA 1
ATOM 3010 C C . GLY B 1 123 ? 60.526 -8.772 -18.585 1.00 44.87 123 GLY B C 1
ATOM 3011 O O . GLY B 1 123 ? 60.151 -9.292 -17.537 1.00 45.90 123 GLY B O 1
ATOM 3012 N N . ALA B 1 124 ? 61.811 -8.676 -18.926 1.00 44.37 124 ALA B N 1
ATOM 3013 C CA . ALA B 1 124 ? 62.862 -9.213 -18.068 1.00 43.04 124 ALA B CA 1
ATOM 3014 C C . ALA B 1 124 ? 63.616 -8.115 -17.337 1.00 42.85 124 ALA B C 1
ATOM 3015 O O . ALA B 1 124 ? 64.432 -8.397 -16.461 1.00 43.15 124 ALA B O 1
ATOM 3017 N N . GLN B 1 125 ? 63.342 -6.863 -17.687 1.00 42.56 125 GLN B N 1
ATOM 3018 C CA . GLN B 1 125 ? 64.021 -5.756 -17.040 1.00 41.49 125 GLN B CA 1
ATOM 3019 C C . GLN B 1 125 ? 63.281 -5.333 -15.782 1.00 41.15 125 GLN B C 1
ATOM 3020 O O . GLN B 1 125 ? 63.702 -4.406 -15.093 1.00 41.75 125 GLN B O 1
ATOM 3026 N N . TRP B 1 126 ? 62.175 -6.012 -15.488 1.00 39.83 126 TRP B N 1
ATOM 3027 C CA . TRP B 1 126 ? 61.380 -5.701 -14.308 1.00 38.92 126 TRP B CA 1
ATOM 3028 C C . TRP B 1 126 ? 61.258 -6.899 -13.366 1.00 38.76 126 TRP B C 1
ATOM 3029 O O . TRP B 1 126 ? 61.100 -6.732 -12.153 1.00 39.31 126 TRP B O 1
ATOM 3040 N N . ARG B 1 127 ? 61.335 -8.103 -13.926 1.00 38.31 127 ARG B N 1
ATOM 3041 C CA . ARG B 1 127 ? 61.237 -9.336 -13.139 1.00 38.15 127 ARG B CA 1
ATOM 3042 C C . ARG B 1 127 ? 62.166 -9.356 -11.915 1.00 37.16 127 ARG B C 1
ATOM 3043 O O . ARG B 1 127 ? 61.757 -9.762 -10.825 1.00 36.07 127 ARG B O 1
ATOM 3051 N N . PRO B 1 128 ? 63.430 -8.921 -12.081 1.00 36.06 128 PRO B N 1
ATOM 3052 C CA . PRO B 1 128 ? 64.383 -8.908 -10.967 1.00 35.37 128 PRO B CA 1
ATOM 3053 C C . PRO B 1 128 ? 63.822 -8.255 -9.698 1.00 34.66 128 PRO B C 1
ATOM 3054 O O . PRO B 1 128 ? 64.124 -8.697 -8.581 1.00 32.51 128 PRO B O 1
ATOM 3058 N N . LEU B 1 129 ? 63.010 -7.209 -9.893 1.00 33.00 129 LEU B N 1
ATOM 3059 C CA . LEU B 1 129 ? 62.385 -6.455 -8.807 1.00 31.18 129 LEU B CA 1
ATOM 3060 C C . LEU B 1 129 ? 61.060 -7.093 -8.386 1.00 31.06 129 LEU B C 1
ATOM 3061 O O . LEU B 1 129 ? 60.765 -7.214 -7.192 1.00 30.70 129 LEU B O 1
ATOM 3066 N N . LEU B 1 130 ? 60.270 -7.511 -9.368 1.00 30.88 130 LEU B N 1
ATOM 3067 C CA . LEU B 1 130 ? 58.985 -8.141 -9.094 1.00 31.61 130 LEU B CA 1
ATOM 3068 C C . LEU B 1 130 ? 59.148 -9.380 -8.228 1.00 31.95 130 LEU B C 1
ATOM 3069 O O . LEU B 1 130 ? 58.287 -9.690 -7.415 1.00 31.47 130 LEU B O 1
ATOM 3074 N N . GLU B 1 131 ? 60.253 -10.096 -8.404 1.00 34.12 131 GLU B N 1
ATOM 3075 C CA . GLU B 1 131 ? 60.494 -11.286 -7.595 1.00 35.44 131 GLU B CA 1
ATOM 3076 C C . GLU B 1 131 ? 60.891 -10.846 -6.187 1.00 35.13 131 GLU B C 1
ATOM 3077 O O . GLU B 1 131 ? 60.462 -11.452 -5.206 1.00 35.76 131 GLU B O 1
ATOM 3083 N N . ARG B 1 132 ? 61.710 -9.797 -6.083 1.00 33.98 132 ARG B N 1
ATOM 3084 C CA . ARG B 1 132 ? 62.135 -9.309 -4.775 1.00 33.00 132 ARG B CA 1
ATOM 3085 C C . ARG B 1 132 ? 60.941 -8.963 -3.896 1.00 31.35 132 ARG B C 1
ATOM 3086 O O . ARG B 1 132 ? 60.892 -9.375 -2.743 1.00 31.08 132 ARG B O 1
ATOM 3094 N N . ILE B 1 133 ? 59.979 -8.216 -4.435 1.00 29.85 133 ILE B N 1
ATOM 3095 C CA . ILE B 1 133 ? 58.819 -7.824 -3.638 1.00 28.58 133 ILE B CA 1
ATOM 3096 C C . ILE B 1 133 ? 57.900 -8.998 -3.347 1.00 27.51 133 ILE B C 1
ATOM 3097 O O . ILE B 1 133 ? 57.178 -8.994 -2.351 1.00 27.84 133 ILE B O 1
ATOM 3102 N N . GLY B 1 134 ? 57.917 -9.995 -4.226 1.00 26.33 134 GLY B N 1
ATOM 3103 C CA . GLY B 1 134 ? 57.084 -11.169 -4.027 1.00 24.47 134 GLY B CA 1
ATOM 3104 C C . GLY B 1 134 ? 57.526 -11.990 -2.823 1.00 23.32 134 GLY B C 1
ATOM 3105 O O . GLY B 1 134 ? 56.699 -12.422 -2.024 1.00 22.28 134 GLY B O 1
ATOM 3106 N N . GLU B 1 135 ? 58.834 -12.197 -2.692 1.00 22.73 135 GLU B N 1
ATOM 3107 C CA . GLU B 1 135 ? 59.400 -12.958 -1.581 1.00 22.91 135 GLU B CA 1
ATOM 3108 C C . GLU B 1 135 ? 59.195 -12.215 -0.261 1.00 22.53 135 GLU B C 1
ATOM 3109 O O . GLU B 1 135 ? 59.319 -12.800 0.820 1.00 22.79 135 GLU B O 1
ATOM 3115 N N . GLN B 1 136 ? 58.880 -10.925 -0.342 1.00 21.69 136 GLN B N 1
ATOM 3116 C CA . GLN B 1 136 ? 58.649 -10.141 0.872 1.00 20.82 136 GLN B CA 1
ATOM 3117 C C . GLN B 1 136 ? 57.155 -10.110 1.183 1.00 18.82 136 GLN B C 1
ATOM 3118 O O . GLN B 1 136 ? 56.746 -9.784 2.292 1.00 20.18 136 GLN B O 1
ATOM 3124 N N . GLY B 1 137 ? 56.343 -10.463 0.198 1.00 17.12 137 GLY B N 1
ATOM 3125 C CA . GLY B 1 137 ? 54.909 -10.457 0.400 1.00 14.91 137 GLY B CA 1
ATOM 3126 C C . GLY B 1 137 ? 54.268 -9.117 0.067 1.00 12.63 137 GLY B C 1
ATOM 3127 O O . GLY B 1 137 ? 53.043 -8.992 0.098 1.00 13.05 137 GLY B O 1
ATOM 3128 N N . TRP B 1 138 ? 55.096 -8.125 -0.252 1.00 10.43 138 TRP B N 1
ATOM 3129 C CA . TRP B 1 138 ? 54.645 -6.775 -0.589 1.00 9.33 138 TRP B CA 1
ATOM 3130 C C . TRP B 1 138 ? 53.727 -6.734 -1.797 1.00 10.35 138 TRP B C 1
ATOM 3131 O O . TRP B 1 138 ? 53.885 -7.516 -2.735 1.00 11.85 138 TRP B O 1
ATOM 3142 N N . HIS B 1 139 ? 52.770 -5.816 -1.791 1.00 9.25 139 HIS B N 1
ATOM 3143 C CA . HIS B 1 139 ? 51.889 -5.714 -2.935 1.00 10.10 139 HIS B CA 1
ATOM 3144 C C . HIS B 1 139 ? 52.434 -4.660 -3.893 1.00 10.43 139 HIS B C 1
ATOM 3145 O O . HIS B 1 139 ? 53.356 -3.915 -3.554 1.00 9.19 139 HIS B O 1
ATOM 3152 N N . VAL B 1 140 ? 51.866 -4.615 -5.094 1.00 11.69 140 VAL B N 1
ATOM 3153 C CA . VAL B 1 140 ? 52.279 -3.644 -6.109 1.00 13.68 140 VAL B CA 1
ATOM 3154 C C . VAL B 1 140 ? 51.146 -2.677 -6.444 1.00 14.01 140 VAL B C 1
ATOM 3155 O O . VAL B 1 140 ? 50.081 -3.089 -6.910 1.00 12.97 140 VAL B O 1
ATOM 3159 N N . GLU B 1 141 ? 51.391 -1.388 -6.206 1.00 14.87 141 GLU B N 1
ATOM 3160 C CA . GLU B 1 141 ? 50.397 -0.347 -6.462 1.00 15.89 141 GLU B CA 1
ATOM 3161 C C . GLU B 1 141 ? 50.483 0.206 -7.876 1.00 14.63 141 GLU B C 1
ATOM 3162 O O . GLU B 1 141 ? 51.559 0.557 -8.358 1.00 14.49 141 GLU B O 1
ATOM 3168 N N . LEU B 1 142 ? 49.336 0.284 -8.531 1.00 14.62 142 LEU B N 1
ATOM 3169 C CA . LEU B 1 142 ? 49.260 0.806 -9.884 1.00 15.25 142 LEU B CA 1
ATOM 3170 C C . LEU B 1 142 ? 48.554 2.161 -9.940 1.00 16.52 142 LEU B C 1
ATOM 3171 O O . LEU B 1 142 ? 47.660 2.456 -9.145 1.00 17.39 142 LEU B O 1
ATOM 3176 N N . HIS B 1 143 ? 48.972 2.989 -10.885 1.00 17.17 143 HIS B N 1
ATOM 3177 C CA . HIS B 1 143 ? 48.377 4.302 -11.052 1.00 16.94 143 HIS B CA 1
ATOM 3178 C C . HIS B 1 143 ? 48.518 4.718 -12.512 1.00 18.13 143 HIS B C 1
ATOM 3179 O O . HIS B 1 143 ? 49.575 5.184 -12.928 1.00 18.03 143 HIS B O 1
ATOM 3186 N N . ARG B 1 144 ? 47.458 4.534 -13.292 1.00 19.23 144 ARG B N 1
ATOM 3187 C CA . ARG B 1 144 ? 47.497 4.907 -14.700 1.00 22.53 144 ARG B CA 1
ATOM 3188 C C . ARG B 1 144 ? 46.081 4.882 -15.287 1.00 22.95 144 ARG B C 1
ATOM 3189 O O . ARG B 1 144 ? 45.169 4.365 -14.647 1.00 23.64 144 ARG B O 1
ATOM 3197 N N . GLN B 1 145 ? 45.888 5.434 -16.487 1.00 22.75 145 GLN B N 1
ATOM 3198 C CA . GLN B 1 145 ? 44.554 5.437 -17.101 1.00 24.41 145 GLN B CA 1
ATOM 3199 C C . GLN B 1 145 ? 43.937 4.047 -17.036 1.00 24.13 145 GLN B C 1
ATOM 3200 O O . GLN B 1 145 ? 44.625 3.045 -17.247 1.00 23.23 145 GLN B O 1
ATOM 3206 N N . VAL B 1 146 ? 42.635 3.978 -16.782 1.00 23.99 146 VAL B N 1
ATOM 3207 C CA . VAL B 1 146 ? 41.989 2.674 -16.712 1.00 24.45 146 VAL B CA 1
ATOM 3208 C C . VAL B 1 146 ? 42.249 1.854 -17.962 1.00 23.90 146 VAL B C 1
ATOM 3209 O O . VAL B 1 146 ? 42.250 0.628 -17.908 1.00 23.79 146 VAL B O 1
ATOM 3213 N N . ALA B 1 147 ? 42.463 2.537 -19.083 1.00 24.09 147 ALA B N 1
ATOM 3214 C CA . ALA B 1 147 ? 42.702 1.867 -20.356 1.00 24.41 147 ALA B CA 1
ATOM 3215 C C . ALA B 1 147 ? 43.902 0.922 -20.308 1.00 24.52 147 ALA B C 1
ATOM 3216 O O . ALA B 1 147 ? 43.882 -0.130 -20.939 1.00 24.90 147 ALA B O 1
ATOM 3218 N N . ASP B 1 148 ? 44.926 1.283 -19.535 1.00 24.46 148 ASP B N 1
ATOM 3219 C CA . ASP B 1 148 ? 46.128 0.461 -19.407 1.00 22.94 148 ASP B CA 1
ATOM 3220 C C . ASP B 1 148 ? 46.170 -0.474 -18.190 1.00 22.60 148 ASP B C 1
ATOM 3221 O O . ASP B 1 148 ? 47.023 -1.367 -18.109 1.00 21.27 148 ASP B O 1
ATOM 3226 N N . ILE B 1 149 ? 45.247 -0.282 -17.252 1.00 21.71 149 ILE B N 1
ATOM 3227 C CA . ILE B 1 149 ? 45.204 -1.107 -16.045 1.00 19.60 149 ILE B CA 1
ATOM 3228 C C . ILE B 1 149 ? 45.113 -2.603 -16.308 1.00 19.35 149 ILE B C 1
ATOM 3229 O O . ILE B 1 149 ? 45.965 -3.356 -15.865 1.00 20.53 149 ILE B O 1
ATOM 3234 N N . PRO B 1 150 ? 44.087 -3.058 -17.033 1.00 19.71 150 PRO B N 1
ATOM 3235 C CA . PRO B 1 150 ? 43.985 -4.498 -17.292 1.00 20.85 150 PRO B CA 1
ATOM 3236 C C . PRO B 1 150 ? 45.225 -5.146 -17.910 1.00 22.18 150 PRO B C 1
ATOM 3237 O O . PRO B 1 150 ? 45.436 -6.347 -17.773 1.00 21.97 150 PRO B O 1
ATOM 3241 N N . VAL B 1 151 ? 46.047 -4.353 -18.587 1.00 24.22 151 VAL B N 1
ATOM 3242 C CA . VAL B 1 151 ? 47.256 -4.883 -19.211 1.00 24.98 151 VAL B CA 1
ATOM 3243 C C . VAL B 1 151 ? 48.373 -5.007 -18.180 1.00 25.45 151 VAL B C 1
ATOM 3244 O O . VAL B 1 151 ? 49.141 -5.969 -18.201 1.00 27.27 151 VAL B O 1
ATOM 3248 N N . LEU B 1 152 ? 48.453 -4.032 -17.281 1.00 25.63 152 LEU B N 1
ATOM 3249 C CA . LEU B 1 152 ? 49.466 -4.024 -16.233 1.00 25.11 152 LEU B CA 1
ATOM 3250 C C . LEU B 1 152 ? 49.117 -5.056 -15.174 1.00 24.83 152 LEU B C 1
ATOM 3251 O O . LEU B 1 152 ? 49.999 -5.656 -14.574 1.00 24.93 152 LEU B O 1
ATOM 3253 N N . VAL B 1 153 ? 47.824 -5.262 -14.951 1.00 26.35 153 VAL B N 1
ATOM 3254 C CA . VAL B 1 153 ? 47.363 -6.238 -13.960 1.00 28.42 153 VAL B CA 1
ATOM 3255 C C . VAL B 1 153 ? 47.635 -7.673 -14.421 1.00 29.17 153 VAL B C 1
ATOM 3256 O O . VAL B 1 153 ? 48.081 -8.505 -13.635 1.00 28.61 153 VAL B O 1
ATOM 3260 N N . ARG B 1 154 ? 47.349 -7.943 -15.695 1.00 30.41 154 ARG B N 1
ATOM 3261 C CA . ARG B 1 154 ? 47.555 -9.256 -16.287 1.00 31.19 154 ARG B CA 1
ATOM 3262 C C . ARG B 1 154 ? 49.028 -9.594 -16.462 1.00 31.17 154 ARG B C 1
ATOM 3263 O O . ARG B 1 154 ? 49.388 -10.754 -16.638 1.00 31.42 154 ARG B O 1
ATOM 3271 N N . ALA B 1 155 ? 49.874 -8.574 -16.417 1.00 31.26 155 ALA B N 1
ATOM 3272 C CA . ALA B 1 155 ? 51.308 -8.761 -16.562 1.00 31.19 155 ALA B CA 1
ATOM 3273 C C . ALA B 1 155 ? 51.888 -9.160 -15.211 1.00 32.12 155 ALA B C 1
ATOM 3274 O O . ALA B 1 155 ? 52.796 -9.983 -15.141 1.00 33.08 155 ALA B O 1
ATOM 3276 N N . LEU B 1 156 ? 51.354 -8.577 -14.139 1.00 32.96 156 LEU B N 1
ATOM 3277 C CA . LEU B 1 156 ? 51.818 -8.866 -12.785 1.00 33.19 156 LEU B CA 1
ATOM 3278 C C . LEU B 1 156 ? 51.058 -10.055 -12.227 1.00 33.88 156 LEU B C 1
ATOM 3279 O O . LEU B 1 156 ? 51.385 -10.569 -11.155 1.00 35.09 156 LEU B O 1
ATOM 3284 N N . GLN B 1 157 ? 50.040 -10.472 -12.966 1.00 34.67 157 GLN B N 1
ATOM 3285 C CA . GLN B 1 157 ? 49.176 -11.587 -12.593 1.00 35.97 157 GLN B CA 1
ATOM 3286 C C . GLN B 1 157 ? 49.963 -12.881 -12.298 1.00 36.00 157 GLN B C 1
ATOM 3287 O O . GLN B 1 157 ? 49.781 -13.503 -11.245 1.00 36.57 157 GLN B O 1
ATOM 3293 N N . PRO B 1 158 ? 50.860 -13.290 -13.217 1.00 35.11 158 PRO B N 1
ATOM 3294 C CA . PRO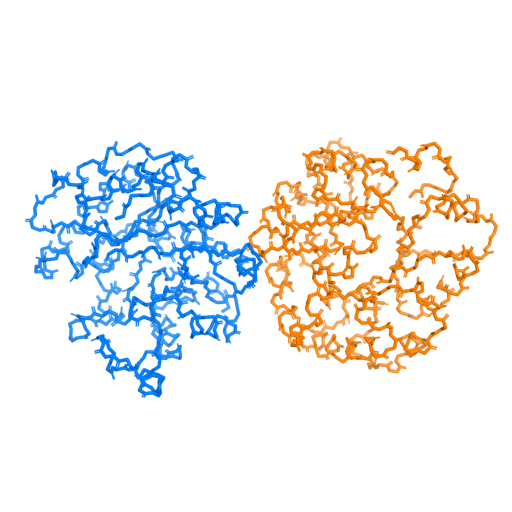 B 1 158 ? 51.656 -14.512 -13.038 1.00 34.28 158 PRO B CA 1
ATOM 3295 C C . PRO B 1 158 ? 52.516 -14.549 -11.779 1.00 33.67 158 PRO B C 1
ATOM 3296 O O . PRO B 1 158 ? 52.647 -15.599 -11.136 1.00 33.62 158 PRO B O 1
ATOM 3300 N N . TYR B 1 159 ? 53.110 -13.405 -11.441 1.00 32.84 159 TYR B N 1
ATOM 3301 C CA . TYR B 1 159 ? 53.977 -13.276 -10.262 1.00 30.79 159 TYR B CA 1
ATOM 3302 C C . TYR B 1 159 ? 53.281 -13.616 -8.948 1.00 29.57 159 TYR B C 1
ATOM 3303 O O . TYR B 1 159 ? 53.917 -13.665 -7.891 1.00 28.74 159 TYR B O 1
ATOM 3312 N N . GLY B 1 160 ? 51.971 -13.840 -9.029 1.00 28.60 160 GLY B N 1
ATOM 3313 C CA . GLY B 1 160 ? 51.184 -14.206 -7.863 1.00 28.04 160 GLY B CA 1
ATOM 3314 C C . GLY B 1 160 ? 51.277 -13.265 -6.677 1.00 27.52 160 GLY B C 1
ATOM 3315 O O . GLY B 1 160 ? 51.572 -13.669 -5.552 1.00 28.64 160 GLY B O 1
ATOM 3316 N N . LEU B 1 161 ? 51.013 -11.994 -6.912 1.00 25.63 161 LEU B N 1
ATOM 3317 C CA . LEU B 1 161 ? 51.090 -11.052 -5.826 1.00 24.99 161 LEU B CA 1
ATOM 3318 C C . LEU B 1 161 ? 49.902 -10.114 -5.838 1.00 24.10 161 LEU B C 1
ATOM 3319 O O . LEU B 1 161 ? 49.187 -10.018 -6.836 1.00 24.31 161 LEU B O 1
ATOM 3324 N N . ASP B 1 162 ? 49.681 -9.457 -4.704 1.00 22.52 162 ASP B N 1
ATOM 3325 C CA . ASP B 1 162 ? 48.583 -8.519 -4.547 1.00 21.17 162 ASP B CA 1
ATOM 3326 C C . ASP B 1 162 ? 48.784 -7.305 -5.447 1.00 20.32 162 ASP B C 1
ATOM 3327 O O . ASP B 1 162 ? 49.875 -6.735 -5.540 1.00 19.23 162 ASP B O 1
ATOM 3332 N N . ILE B 1 163 ? 47.708 -6.916 -6.112 1.00 18.85 163 ILE B N 1
ATOM 3333 C CA . ILE B 1 163 ? 47.745 -5.775 -6.996 1.00 17.43 163 ILE B CA 1
ATOM 3334 C C . ILE B 1 163 ? 46.713 -4.761 -6.535 1.00 16.53 163 ILE B C 1
ATOM 3335 O O . ILE B 1 163 ? 45.521 -5.062 -6.492 1.00 16.69 163 ILE B O 1
ATOM 3340 N N . VAL B 1 164 ? 47.195 -3.569 -6.194 1.00 14.78 164 VAL B N 1
ATOM 3341 C CA . VAL B 1 164 ? 46.363 -2.454 -5.739 1.00 14.58 164 VAL B CA 1
ATOM 3342 C C . VAL B 1 164 ? 46.237 -1.386 -6.826 1.00 14.74 164 VAL B C 1
ATOM 3343 O O . VAL B 1 164 ? 47.234 -0.796 -7.239 1.00 14.58 164 VAL B O 1
ATOM 3347 N N . ILE B 1 165 ? 45.009 -1.130 -7.264 1.00 15.41 165 ILE B N 1
ATOM 3348 C CA . ILE B 1 165 ? 44.723 -0.131 -8.291 1.00 16.07 165 ILE B CA 1
ATOM 3349 C C . ILE B 1 165 ? 44.311 1.220 -7.658 1.00 17.49 165 ILE B C 1
ATOM 3350 O O . ILE B 1 165 ? 43.404 1.282 -6.815 1.00 17.69 165 ILE B O 1
ATOM 3355 N N . ASP B 1 166 ? 44.983 2.295 -8.068 1.00 16.96 166 ASP B N 1
ATOM 3356 C CA . ASP B 1 166 ? 44.699 3.633 -7.546 1.00 17.42 166 ASP B CA 1
ATOM 3357 C C . ASP B 1 166 ? 43.530 4.380 -8.175 1.00 18.05 166 ASP B C 1
ATOM 3358 O O . ASP B 1 166 ? 43.299 4.298 -9.379 1.00 19.53 166 ASP B O 1
ATOM 3363 N N . HIS B 1 167 ? 42.813 5.124 -7.334 1.00 17.05 167 HIS B N 1
ATOM 3364 C CA . HIS B 1 167 ? 41.685 5.951 -7.751 1.00 14.18 167 HIS B CA 1
ATOM 3365 C C . HIS B 1 167 ? 40.739 5.332 -8.745 1.00 13.67 167 HIS B C 1
ATOM 3366 O O . HIS B 1 167 ? 40.693 5.748 -9.899 1.00 14.58 167 HIS B O 1
ATOM 3373 N N . PHE B 1 168 ? 39.981 4.337 -8.308 1.00 13.46 168 PHE B N 1
ATOM 3374 C CA . PHE B 1 168 ? 38.996 3.713 -9.198 1.00 13.64 168 PHE B CA 1
ATOM 3375 C C . PHE B 1 168 ? 39.598 3.199 -10.501 1.00 13.70 168 PHE B C 1
ATOM 3376 O O . PHE B 1 168 ? 38.871 2.747 -11.395 1.00 13.05 168 PHE B O 1
ATOM 3384 N N . GLY B 1 169 ? 40.918 3.261 -10.604 1.00 13.06 169 GLY B N 1
ATOM 3385 C CA . GLY B 1 169 ? 41.558 2.832 -11.825 1.00 15.81 169 GLY B CA 1
ATOM 3386 C C . GLY B 1 169 ? 41.757 4.035 -12.730 1.00 17.34 169 GLY B C 1
ATOM 3387 O O . GLY B 1 169 ? 42.119 3.900 -13.903 1.00 18.20 169 GLY B O 1
ATOM 3388 N N . ARG B 1 170 ? 41.506 5.219 -12.181 1.00 18.67 170 ARG B N 1
ATOM 3389 C CA . ARG B 1 170 ? 41.676 6.460 -12.921 1.00 20.70 170 ARG B CA 1
ATOM 3390 C C . ARG B 1 170 ? 40.919 6.410 -14.245 1.00 22.29 170 ARG B C 1
ATOM 3391 O O . ARG B 1 170 ? 41.497 6.606 -15.315 1.00 22.83 170 ARG B O 1
ATOM 3399 N N . PRO B 1 171 ? 39.614 6.119 -14.192 1.00 23.62 171 PRO B N 1
ATOM 3400 C CA . PRO B 1 171 ? 38.811 6.057 -15.409 1.00 24.99 171 PRO B CA 1
ATOM 3401 C C . PRO B 1 171 ? 38.359 7.474 -15.723 1.00 26.82 171 PRO B C 1
ATOM 3402 O O . PRO B 1 171 ? 38.746 8.417 -15.030 1.00 26.22 171 PRO B O 1
ATOM 3406 N N . ASP B 1 172 ? 37.527 7.609 -16.751 1.00 29.73 172 ASP B N 1
ATOM 3407 C CA . ASP B 1 172 ? 36.994 8.903 -17.194 1.00 32.12 172 ASP B CA 1
ATOM 3408 C C . ASP B 1 172 ? 35.555 9.085 -16.693 1.00 32.38 172 ASP B C 1
ATOM 3409 O O . ASP B 1 172 ? 34.637 8.471 -17.235 1.00 33.44 172 ASP B O 1
ATOM 3414 N N . ALA B 1 173 ? 35.354 9.933 -15.685 1.00 32.59 173 ALA B N 1
ATOM 3415 C CA . ALA B 1 173 ? 34.015 10.166 -15.120 1.00 33.17 173 ALA B CA 1
ATOM 3416 C C . ALA B 1 173 ? 32.949 10.482 -16.172 1.00 33.36 173 ALA B C 1
ATOM 3417 O O . ALA B 1 173 ? 31.771 10.147 -16.012 1.00 32.73 173 ALA B O 1
ATOM 3419 N N . ARG B 1 174 ? 33.358 11.144 -17.245 1.00 33.93 174 ARG B N 1
ATOM 3420 C CA . ARG B 1 174 ? 32.421 11.469 -18.308 1.00 34.94 174 ARG B CA 1
ATOM 3421 C C . ARG B 1 174 ? 32.587 10.493 -19.472 1.00 35.74 174 ARG B C 1
ATOM 3422 O O . ARG B 1 174 ? 32.896 10.903 -20.589 1.00 36.07 174 ARG B O 1
ATOM 3430 N N . ARG B 1 175 ? 32.374 9.206 -19.204 1.00 36.04 175 ARG B N 1
ATOM 3431 C CA . ARG B 1 175 ? 32.526 8.176 -20.224 1.00 36.28 175 ARG B CA 1
ATOM 3432 C C . ARG B 1 175 ? 31.698 6.920 -19.947 1.00 36.21 175 ARG B C 1
ATOM 3433 O O . ARG B 1 175 ? 31.447 6.116 -20.850 1.00 35.93 175 ARG B O 1
ATOM 3441 N N . GLY B 1 176 ? 31.274 6.747 -18.701 1.00 35.20 176 GLY B N 1
ATOM 3442 C CA . GLY B 1 176 ? 30.475 5.583 -18.367 1.00 33.98 176 GLY B CA 1
ATOM 3443 C C . GLY B 1 176 ? 31.289 4.422 -17.835 1.00 33.83 176 GLY B C 1
ATOM 3444 O O . GLY B 1 176 ? 32.512 4.486 -17.741 1.00 33.31 176 GLY B O 1
ATOM 3445 N N . LEU B 1 177 ? 30.592 3.348 -17.488 1.00 34.04 177 LEU B N 1
ATOM 3446 C CA . LEU B 1 177 ? 31.221 2.150 -16.948 1.00 34.03 177 LEU B CA 1
ATOM 3447 C C . LEU B 1 177 ? 31.733 1.232 -18.059 1.00 34.32 177 LEU B C 1
ATOM 3448 O O . LEU B 1 177 ? 32.562 0.351 -17.818 1.00 35.20 177 LEU B O 1
ATOM 3453 N N . GLY B 1 178 ? 31.232 1.434 -19.273 1.00 34.37 178 GLY B N 1
ATOM 3454 C CA . GLY B 1 178 ? 31.664 0.617 -20.394 1.00 34.30 178 GLY B CA 1
ATOM 3455 C C . GLY B 1 178 ? 32.915 1.168 -21.056 1.00 33.77 178 GLY B C 1
ATOM 3456 O O . GLY B 1 178 ? 33.284 0.757 -22.153 1.00 33.16 178 GLY B O 1
ATOM 3457 N N . GLN B 1 179 ? 33.561 2.116 -20.390 1.00 34.04 179 GLN B N 1
ATOM 3458 C CA . GLN B 1 179 ? 34.784 2.716 -20.905 1.00 35.41 179 GLN B CA 1
ATOM 3459 C C . GLN B 1 179 ? 35.711 1.635 -21.419 1.00 36.59 179 GLN B C 1
ATOM 3460 O O . GLN B 1 179 ? 35.613 0.475 -21.020 1.00 38.40 179 GLN B O 1
ATOM 3466 N N . PRO B 1 180 ? 36.662 2.016 -22.280 1.00 37.13 180 PRO B N 1
ATOM 3467 C CA . PRO B 1 180 ? 37.617 1.067 -22.848 1.00 37.65 180 PRO B CA 1
ATOM 3468 C C . PRO B 1 180 ? 38.449 0.291 -21.810 1.00 38.05 180 PRO B C 1
ATOM 3469 O O . PRO B 1 180 ? 38.844 -0.859 -22.048 1.00 39.17 180 PRO B O 1
ATOM 3473 N N . GLY B 1 181 ? 38.714 0.897 -20.658 1.00 36.61 181 GLY B N 1
ATOM 3474 C CA . GLY B 1 181 ? 39.506 0.191 -19.663 1.00 35.54 181 GLY B CA 1
ATOM 3475 C C . GLY B 1 181 ? 38.728 -0.295 -18.456 1.00 34.95 181 GLY B C 1
ATOM 3476 O O . GLY B 1 181 ? 39.022 -1.348 -17.880 1.00 33.52 181 GLY B O 1
ATOM 3477 N N . PHE B 1 182 ? 37.724 0.480 -18.069 1.00 34.84 182 PHE B N 1
ATOM 3478 C CA . PHE B 1 182 ? 36.921 0.138 -16.915 1.00 34.41 182 PHE B CA 1
ATOM 3479 C C . PHE B 1 182 ? 36.069 -1.093 -17.136 1.00 33.71 182 PHE B C 1
ATOM 3480 O O . PHE B 1 182 ? 35.769 -1.824 -16.202 1.00 32.84 182 PHE B O 1
ATOM 3488 N N . ALA B 1 183 ? 35.665 -1.306 -18.377 1.00 34.21 183 ALA B N 1
ATOM 3489 C CA . ALA B 1 183 ? 34.841 -2.449 -18.694 1.00 36.10 183 ALA B CA 1
ATOM 3490 C C . ALA B 1 183 ? 35.598 -3.728 -18.367 1.00 37.54 183 ALA B C 1
ATOM 3491 O O . ALA B 1 183 ? 35.100 -4.588 -17.639 1.00 38.05 183 ALA B O 1
ATOM 3493 N N . GLU B 1 184 ? 36.810 -3.851 -18.896 1.00 39.37 184 GLU B N 1
ATOM 3494 C CA . GLU B 1 184 ? 37.625 -5.042 -18.662 1.00 40.65 184 GLU B CA 1
ATOM 3495 C C . GLU B 1 184 ? 37.861 -5.213 -17.169 1.00 39.87 184 GLU B C 1
ATOM 3496 O O . GLU B 1 184 ? 38.024 -6.324 -16.674 1.00 39.47 184 GLU B O 1
ATOM 3502 N N . LEU B 1 185 ? 37.866 -4.097 -16.455 1.00 40.08 185 LEU B N 1
ATOM 3503 C CA . LEU B 1 185 ? 38.090 -4.112 -15.019 1.00 39.84 185 LEU B CA 1
ATOM 3504 C C . LEU B 1 185 ? 36.940 -4.801 -14.272 1.00 39.83 185 LEU B C 1
ATOM 3505 O O . LEU B 1 185 ? 37.177 -5.568 -13.343 1.00 39.38 185 LEU B O 1
ATOM 3510 N N . LEU B 1 186 ? 35.702 -4.538 -14.688 1.00 39.85 186 LEU B N 1
ATOM 3511 C CA . LEU B 1 186 ? 34.528 -5.134 -14.047 1.00 40.31 186 LEU B CA 1
ATOM 3512 C C . LEU B 1 186 ? 34.325 -6.568 -14.484 1.00 41.76 186 LEU B C 1
ATOM 3513 O O . LEU B 1 186 ? 33.337 -7.206 -14.110 1.00 41.53 186 LEU B O 1
ATOM 3518 N N . THR B 1 187 ? 35.254 -7.069 -15.286 1.00 43.66 187 THR B N 1
ATOM 3519 C CA . THR B 1 187 ? 35.157 -8.424 -15.801 1.00 44.93 187 THR B CA 1
ATOM 3520 C C . THR B 1 187 ? 36.511 -9.099 -15.687 1.00 45.37 187 THR B C 1
ATOM 3521 O O . THR B 1 187 ? 36.669 -10.252 -16.077 1.00 46.05 187 THR B O 1
ATOM 3525 N N . LEU B 1 188 ? 37.483 -8.381 -15.135 1.00 45.72 188 LEU B N 1
ATOM 3526 C CA . LEU B 1 188 ? 38.829 -8.918 -14.998 1.00 46.39 188 LEU B CA 1
ATOM 3527 C C . LEU B 1 188 ? 38.856 -10.268 -14.291 1.00 46.99 188 LEU B C 1
ATOM 3528 O O . LEU B 1 188 ? 37.916 -10.633 -13.581 1.00 46.53 188 LEU B O 1
ATOM 3533 N N . SER B 1 189 ? 39.940 -11.008 -14.508 1.00 47.84 189 SER B N 1
ATOM 3534 C CA . SER B 1 189 ? 40.136 -12.317 -13.894 1.00 47.97 189 SER B CA 1
ATOM 3535 C C . SER B 1 189 ? 41.107 -12.185 -12.720 1.00 47.74 189 SER B C 1
ATOM 3536 O O . SER B 1 189 ? 42.277 -12.564 -12.823 1.00 48.28 189 SER B O 1
ATOM 3539 N N . GLY B 1 190 ? 40.617 -11.634 -11.611 1.00 47.05 190 GLY B N 1
ATOM 3540 C CA . GLY B 1 190 ? 41.453 -11.459 -10.435 1.00 45.25 190 GLY B CA 1
ATOM 3541 C C . GLY B 1 190 ? 41.121 -12.477 -9.369 1.00 43.86 190 GLY B C 1
ATOM 3542 O O . GLY B 1 190 ? 40.032 -12.443 -8.800 1.00 44.62 190 GLY B O 1
ATOM 3543 N N . ARG B 1 191 ? 42.052 -13.393 -9.112 1.00 42.55 191 ARG B N 1
ATOM 3544 C CA . ARG B 1 191 ? 41.856 -14.433 -8.102 1.00 40.52 191 ARG B CA 1
ATOM 3545 C C . ARG B 1 191 ? 41.945 -13.856 -6.686 1.00 37.58 191 ARG B C 1
ATOM 3546 O O . ARG B 1 191 ? 42.761 -14.305 -5.870 1.00 37.13 191 ARG B O 1
ATOM 3554 N N . GLY B 1 192 ? 41.111 -12.856 -6.412 1.00 33.32 192 GLY B N 1
ATOM 3555 C CA . GLY B 1 192 ? 41.079 -12.225 -5.104 1.00 28.79 192 GLY B CA 1
ATOM 3556 C C . GLY B 1 192 ? 42.369 -11.545 -4.719 1.00 25.95 192 GLY B C 1
ATOM 3557 O O . GLY B 1 192 ? 42.518 -11.075 -3.599 1.00 25.31 192 GLY B O 1
ATOM 3558 N N . LYS B 1 193 ? 43.308 -11.492 -5.650 1.00 24.57 193 LYS B N 1
ATOM 3559 C CA . LYS B 1 193 ? 44.590 -10.872 -5.387 1.00 22.74 193 LYS B CA 1
ATOM 3560 C C . LYS B 1 193 ? 44.608 -9.432 -5.920 1.00 23.01 193 LYS B C 1
ATOM 3561 O O . LYS B 1 193 ? 45.650 -8.764 -5.911 1.00 24.86 193 LYS B O 1
ATOM 3567 N N . VAL B 1 194 ? 43.456 -8.943 -6.371 1.00 20.92 194 VAL B N 1
ATOM 3568 C CA . VAL B 1 194 ? 43.387 -7.588 -6.887 1.00 20.02 194 VAL B CA 1
ATOM 3569 C C . VAL B 1 194 ? 42.547 -6.644 -6.029 1.00 20.18 194 VAL B C 1
ATOM 3570 O O . VAL B 1 194 ? 41.365 -6.877 -5.768 1.00 19.23 194 VAL B O 1
ATOM 3574 N N . TRP B 1 195 ? 43.202 -5.575 -5.589 1.00 20.23 195 TRP B N 1
ATOM 3575 C CA . TRP B 1 195 ? 42.590 -4.538 -4.769 1.00 19.93 195 TRP B CA 1
ATOM 3576 C C . TRP B 1 195 ? 42.426 -3.272 -5.567 1.00 19.31 195 TRP B C 1
ATOM 3577 O O . TRP B 1 195 ? 43.243 -2.945 -6.421 1.00 19.83 195 TRP B O 1
ATOM 3588 N N . VAL B 1 196 ? 41.373 -2.540 -5.256 1.00 18.41 196 VAL B N 1
ATOM 3589 C CA . VAL B 1 196 ? 41.108 -1.296 -5.932 1.00 16.66 196 VAL B CA 1
ATOM 3590 C C . VAL B 1 196 ? 40.814 -0.235 -4.890 1.00 16.01 196 VAL B C 1
ATOM 3591 O O . VAL B 1 196 ? 40.005 -0.447 -3.981 1.00 15.59 196 VAL B O 1
ATOM 3595 N N . LYS B 1 197 ? 41.503 0.896 -5.007 1.00 14.59 197 LYS B N 1
ATOM 3596 C CA . LYS B 1 197 ? 41.317 2.004 -4.082 1.00 13.32 197 LYS B CA 1
ATOM 3597 C C . LYS B 1 197 ? 40.286 3.011 -4.584 1.00 13.51 197 LYS B C 1
ATOM 3598 O O . LYS B 1 197 ? 40.309 3.452 -5.746 1.00 13.47 197 LYS B O 1
ATOM 3604 N N . VAL B 1 198 ? 39.367 3.355 -3.696 1.00 13.42 198 VAL B N 1
ATOM 3605 C CA . VAL B 1 198 ? 38.340 4.332 -4.001 1.00 12.97 198 VAL B CA 1
ATOM 3606 C C . VAL B 1 198 ? 38.802 5.624 -3.328 1.00 12.14 198 VAL B C 1
ATOM 3607 O O . VAL B 1 198 ? 38.585 5.836 -2.138 1.00 11.84 198 VAL B O 1
ATOM 3611 N N . SER B 1 199 ? 39.470 6.467 -4.112 1.00 11.53 199 SER B N 1
ATOM 3612 C CA . SER B 1 199 ? 40.006 7.721 -3.616 1.00 10.71 199 SER B CA 1
ATOM 3613 C C . SER B 1 199 ? 40.204 8.768 -4.712 1.00 11.50 199 SER B C 1
ATOM 3614 O O . SER B 1 199 ? 40.216 8.464 -5.909 1.00 11.15 199 SER B O 1
ATOM 3617 N N . GLY B 1 200 ? 40.361 10.012 -4.282 1.00 12.56 200 GLY B N 1
ATOM 3618 C CA . GLY B 1 200 ? 40.553 11.107 -5.215 1.00 14.25 200 GLY B CA 1
ATOM 3619 C C . GLY B 1 200 ? 39.567 11.127 -6.371 1.00 14.32 200 GLY B C 1
ATOM 3620 O O . GLY B 1 200 ? 39.983 11.102 -7.534 1.00 16.11 200 GLY B O 1
ATOM 3621 N N . ILE B 1 201 ? 38.270 11.190 -6.093 1.00 12.19 201 ILE B N 1
ATOM 3622 C CA . ILE B 1 201 ? 37.348 11.208 -7.205 1.00 12.45 201 ILE B CA 1
ATOM 3623 C C . ILE B 1 201 ? 37.566 12.504 -7.979 1.00 13.22 201 ILE B C 1
ATOM 3624 O O . ILE B 1 201 ? 37.247 12.590 -9.169 1.00 11.46 201 ILE B O 1
ATOM 3629 N N . TYR B 1 202 ? 38.123 13.516 -7.319 1.00 13.74 202 TYR B N 1
ATOM 3630 C CA . TYR B 1 202 ? 38.361 14.782 -8.008 1.00 15.32 202 TYR B CA 1
ATOM 3631 C C . TYR B 1 202 ? 39.398 14.687 -9.131 1.00 16.34 202 TYR B C 1
ATOM 3632 O O . TYR B 1 202 ? 39.797 15.703 -9.715 1.00 16.69 202 TYR B O 1
ATOM 3641 N N . ARG B 1 203 ? 39.827 13.468 -9.435 1.00 16.36 203 ARG B N 1
ATOM 3642 C CA . ARG B 1 203 ? 40.810 13.244 -10.482 1.00 16.61 203 ARG B CA 1
ATOM 3643 C C . ARG B 1 203 ? 40.198 12.637 -11.741 1.00 17.71 203 ARG B C 1
ATOM 3644 O O . ARG B 1 203 ? 40.879 12.500 -12.749 1.00 17.33 203 ARG B O 1
ATOM 3652 N N . LEU B 1 204 ? 38.913 12.295 -11.683 1.00 18.61 204 LEU B N 1
ATOM 3653 C CA . LEU B 1 204 ? 38.232 11.677 -12.808 1.00 18.60 204 LEU B CA 1
ATOM 3654 C C . LEU B 1 204 ? 37.986 12.541 -14.043 1.00 20.34 204 LEU B C 1
ATOM 3655 O O . LEU B 1 204 ? 37.071 12.263 -14.806 1.00 19.59 204 LEU B O 1
ATOM 3660 N N . GLN B 1 205 ? 38.806 13.576 -14.237 1.00 22.92 205 GLN B N 1
ATOM 3661 C CA . GLN B 1 205 ? 38.706 14.468 -15.400 1.00 24.66 205 GLN B CA 1
ATOM 3662 C C . GLN B 1 205 ? 37.340 15.096 -15.618 1.00 26.03 205 GLN B C 1
ATOM 3663 O O . GLN B 1 205 ? 37.009 15.497 -16.738 1.00 25.89 205 GLN B O 1
ATOM 3669 N N . GLY B 1 206 ? 36.539 15.180 -14.566 1.00 26.98 206 GLY B N 1
ATOM 3670 C CA . GLY B 1 206 ? 35.224 15.759 -14.738 1.00 27.81 206 GLY B CA 1
ATOM 3671 C C . GLY B 1 206 ? 34.904 16.850 -13.746 1.00 28.74 206 GLY B C 1
ATOM 3672 O O . GLY B 1 206 ? 35.783 17.348 -13.029 1.00 28.50 206 GLY B O 1
ATOM 3673 N N . SER B 1 207 ? 33.631 17.230 -13.729 1.00 28.77 207 SER B N 1
ATOM 3674 C CA . SER B 1 207 ? 33.137 18.246 -12.822 1.00 28.79 207 SER B CA 1
ATOM 3675 C C . SER B 1 207 ? 32.874 17.564 -11.485 1.00 28.63 207 SER B C 1
ATOM 3676 O O . SER B 1 207 ? 32.487 16.394 -11.446 1.00 27.71 207 SER B O 1
ATOM 3679 N N . PRO B 1 208 ? 33.064 18.289 -10.372 1.00 28.61 208 PRO B N 1
ATOM 3680 C CA . PRO B 1 208 ? 32.835 17.701 -9.046 1.00 29.52 208 PRO B CA 1
ATOM 3681 C C . PRO B 1 208 ? 31.504 16.958 -8.875 1.00 30.22 208 PRO B C 1
ATOM 3682 O O . PRO B 1 208 ? 31.376 16.096 -8.006 1.00 32.01 208 PRO B O 1
ATOM 3686 N N . GLU B 1 209 ? 30.533 17.286 -9.721 1.00 30.31 209 GLU B N 1
ATOM 3687 C CA . GLU B 1 209 ? 29.214 16.671 -9.681 1.00 30.91 209 GLU B CA 1
ATOM 3688 C C . GLU B 1 209 ? 29.140 15.453 -10.600 1.00 31.06 209 GLU B C 1
ATOM 3689 O O . GLU B 1 209 ? 28.331 14.535 -10.393 1.00 30.63 209 GLU B O 1
ATOM 3695 N N . GLU B 1 210 ? 29.979 15.447 -11.627 1.00 30.52 210 GLU B N 1
ATOM 3696 C CA . GLU B 1 210 ? 30.011 14.325 -12.560 1.00 30.85 210 GLU B CA 1
ATOM 3697 C C . GLU B 1 210 ? 30.860 13.178 -12.019 1.00 30.06 210 GLU B C 1
ATOM 3698 O O . GLU B 1 210 ? 30.470 12.012 -12.117 1.00 30.74 210 GLU B O 1
ATOM 3704 N N . ASN B 1 211 ? 32.018 13.520 -11.454 1.00 29.01 211 ASN B N 1
ATOM 3705 C CA . ASN B 1 211 ? 32.924 12.528 -10.888 1.00 27.90 211 ASN B CA 1
ATOM 3706 C C . ASN B 1 211 ? 32.210 11.841 -9.748 1.00 27.53 211 ASN B C 1
ATOM 3707 O O . ASN B 1 211 ? 32.301 10.627 -9.584 1.00 28.09 211 ASN B O 1
ATOM 3712 N N . LEU B 1 212 ? 31.496 12.638 -8.964 1.00 26.69 212 LEU B N 1
ATOM 3713 C CA . LEU B 1 212 ? 30.761 12.131 -7.828 1.00 26.37 212 LEU B CA 1
ATOM 3714 C C . LEU B 1 212 ? 29.657 11.183 -8.295 1.00 26.45 212 LEU B C 1
ATOM 3715 O O . LEU B 1 212 ? 29.407 10.153 -7.663 1.00 28.36 212 LEU B O 1
ATOM 3720 N N . ALA B 1 213 ? 29.001 11.500 -9.406 1.00 25.77 213 ALA B N 1
ATOM 3721 C CA . ALA B 1 213 ? 27.938 10.617 -9.895 1.00 25.32 213 ALA B CA 1
ATOM 3722 C C . ALA B 1 213 ? 28.537 9.311 -10.396 1.00 25.28 213 ALA B C 1
ATOM 3723 O O . ALA B 1 213 ? 27.965 8.233 -10.208 1.00 25.23 213 ALA B O 1
ATOM 3725 N N . PHE B 1 214 ? 29.701 9.416 -11.029 1.00 25.02 214 PHE B N 1
ATOM 3726 C CA . PHE B 1 214 ? 30.385 8.247 -11.566 1.00 25.33 214 PHE B CA 1
ATOM 3727 C C . PHE B 1 214 ? 31.066 7.438 -10.455 1.00 25.28 214 PHE B C 1
ATOM 3728 O O . PHE B 1 214 ? 31.146 6.209 -10.522 1.00 23.97 214 PHE B O 1
ATOM 3736 N N . ALA B 1 215 ? 31.552 8.136 -9.436 1.00 25.99 215 ALA B N 1
ATOM 3737 C CA . ALA B 1 215 ? 32.205 7.475 -8.324 1.00 27.66 215 ALA B CA 1
ATOM 3738 C C . ALA B 1 215 ? 31.172 6.584 -7.651 1.00 28.40 215 ALA B C 1
ATOM 3739 O O . ALA B 1 215 ? 31.492 5.510 -7.146 1.00 28.44 215 ALA B O 1
ATOM 3741 N N . ARG B 1 216 ? 29.924 7.039 -7.665 1.00 30.58 216 ARG B N 1
ATOM 3742 C CA . ARG B 1 216 ? 28.819 6.307 -7.058 1.00 31.57 216 ARG B CA 1
ATOM 3743 C C . ARG B 1 216 ? 28.524 5.022 -7.816 1.00 30.35 216 ARG B C 1
ATOM 3744 O O . ARG B 1 216 ? 28.378 3.954 -7.214 1.00 30.77 216 ARG B O 1
ATOM 3752 N N . GLN B 1 217 ? 28.432 5.132 -9.139 1.00 29.45 217 GLN B N 1
ATOM 3753 C CA . GLN B 1 217 ? 28.156 3.980 -9.991 1.00 28.73 217 GLN B CA 1
ATOM 3754 C C . GLN B 1 217 ? 29.344 3.016 -9.944 1.00 28.26 217 GLN B C 1
ATOM 3755 O O . GLN B 1 217 ? 29.164 1.801 -9.797 1.00 28.32 217 GLN B O 1
ATOM 3761 N N . ALA B 1 218 ? 30.550 3.579 -10.063 1.00 26.51 218 ALA B N 1
ATOM 3762 C CA . ALA B 1 218 ? 31.794 2.816 -10.053 1.00 26.35 218 ALA B CA 1
ATOM 3763 C C . ALA B 1 218 ? 31.931 1.931 -8.819 1.00 26.75 218 ALA B C 1
ATOM 3764 O O . ALA B 1 218 ? 32.330 0.763 -8.912 1.00 25.78 218 ALA B O 1
ATOM 3766 N N . LEU B 1 219 ? 31.604 2.496 -7.662 1.00 25.88 219 LEU B N 1
A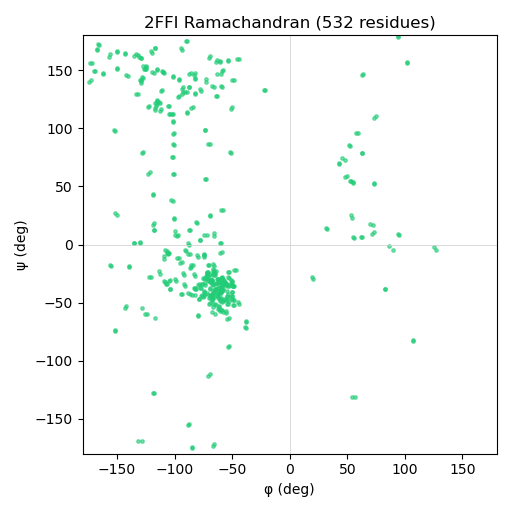TOM 3767 C CA . LEU B 1 219 ? 31.682 1.757 -6.413 1.00 25.69 219 LEU B CA 1
ATOM 3768 C C . LEU B 1 219 ? 30.762 0.541 -6.473 1.00 25.90 219 LEU B C 1
ATOM 3769 O O . LEU B 1 219 ? 31.197 -0.599 -6.291 1.00 26.13 219 LEU B O 1
ATOM 3774 N N . CYS B 1 220 ? 29.485 0.778 -6.736 1.00 26.47 220 CYS B N 1
ATOM 3775 C CA . CYS B 1 220 ? 28.546 -0.328 -6.792 1.00 27.72 220 CYS B CA 1
ATOM 3776 C C . CYS B 1 220 ? 28.983 -1.419 -7.744 1.00 26.67 220 CYS B C 1
ATOM 3777 O O . CYS B 1 220 ? 28.872 -2.586 -7.410 1.00 26.72 220 CYS B O 1
ATOM 3780 N N . ALA B 1 221 ? 29.485 -1.049 -8.919 1.00 27.04 221 ALA B N 1
ATOM 3781 C CA . ALA B 1 221 ? 29.926 -2.046 -9.899 1.00 27.36 221 ALA B CA 1
ATOM 3782 C C . ALA B 1 221 ? 31.219 -2.733 -9.464 1.00 27.47 221 ALA B C 1
ATOM 3783 O O . ALA B 1 221 ? 31.374 -3.939 -9.609 1.00 27.48 221 ALA B O 1
ATOM 3785 N N . LEU B 1 222 ? 32.143 -1.947 -8.929 1.00 29.21 222 LEU B N 1
ATOM 3786 C CA . LEU B 1 222 ? 33.416 -2.456 -8.456 1.00 29.70 222 LEU B CA 1
ATOM 3787 C C . LEU B 1 222 ? 33.207 -3.486 -7.353 1.00 30.09 222 LEU B C 1
ATOM 3788 O O . LEU B 1 222 ? 33.646 -4.628 -7.480 1.00 30.59 222 LEU B O 1
ATOM 3793 N N . GLU B 1 223 ? 32.520 -3.100 -6.282 1.00 30.92 223 GLU B N 1
ATOM 3794 C CA . GLU B 1 223 ? 32.283 -4.031 -5.178 1.00 32.87 223 GLU B CA 1
ATOM 3795 C C . GLU B 1 223 ? 31.516 -5.270 -5.616 1.00 33.75 223 GLU B C 1
ATOM 3796 O O . GLU B 1 223 ? 31.667 -6.335 -5.026 1.00 34.96 223 GLU B O 1
ATOM 3802 N N . ALA B 1 224 ? 30.684 -5.127 -6.642 1.00 33.87 224 ALA B N 1
ATOM 3803 C CA . ALA B 1 224 ? 29.898 -6.246 -7.139 1.00 33.89 224 ALA B CA 1
ATOM 3804 C C . ALA B 1 224 ? 30.779 -7.313 -7.787 1.00 34.12 224 ALA B C 1
ATOM 3805 O O . ALA B 1 224 ? 30.407 -8.488 -7.820 1.00 34.21 224 ALA B O 1
ATOM 3807 N N . HIS B 1 225 ? 31.941 -6.904 -8.294 1.00 33.94 225 HIS B N 1
ATOM 3808 C CA . HIS B 1 225 ? 32.863 -7.827 -8.950 1.00 33.64 225 HIS B CA 1
ATOM 3809 C C . HIS B 1 225 ? 34.072 -8.189 -8.082 1.00 33.68 225 HIS B C 1
ATOM 3810 O O . HIS B 1 225 ? 34.621 -9.293 -8.192 1.00 33.72 225 HIS B O 1
ATOM 3817 N N . TYR B 1 226 ? 34.500 -7.266 -7.228 1.00 32.63 226 TYR B N 1
ATOM 3818 C CA . TYR B 1 226 ? 35.641 -7.545 -6.373 1.00 32.35 226 TYR B CA 1
ATOM 3819 C C . TYR B 1 226 ? 35.252 -7.839 -4.938 1.00 33.05 226 TYR B C 1
ATOM 3820 O O . TYR B 1 226 ? 35.843 -8.715 -4.303 1.00 34.12 226 TYR B O 1
ATOM 3829 N N . GLY B 1 227 ? 34.255 -7.113 -4.437 1.00 32.23 227 GLY B N 1
ATOM 3830 C CA . GLY B 1 227 ? 33.801 -7.309 -3.072 1.00 30.73 227 GLY B CA 1
ATOM 3831 C C . GLY B 1 227 ? 34.323 -6.237 -2.138 1.00 30.46 227 GLY B C 1
ATOM 3832 O O . GLY B 1 227 ? 35.348 -5.622 -2.413 1.00 30.22 227 GLY B O 1
ATOM 3833 N N . ALA B 1 228 ? 33.614 -6.019 -1.033 1.00 30.95 228 ALA B N 1
ATOM 3834 C CA . ALA B 1 228 ? 33.979 -5.016 -0.035 1.00 30.20 228 ALA B CA 1
ATOM 3835 C C . ALA B 1 228 ? 35.351 -5.275 0.571 1.00 30.59 228 ALA B C 1
ATOM 3836 O O . ALA B 1 228 ? 36.054 -4.337 0.962 1.00 29.91 228 ALA B O 1
ATOM 3838 N N . GLU B 1 229 ? 35.727 -6.549 0.657 1.00 31.58 229 GLU B N 1
ATOM 3839 C CA . GLU B 1 229 ? 37.021 -6.927 1.229 1.00 32.91 229 GLU B CA 1
ATOM 3840 C C . GLU B 1 229 ? 38.165 -6.619 0.268 1.00 31.09 229 GLU B C 1
ATOM 3841 O O . GLU B 1 229 ? 39.315 -6.994 0.520 1.00 31.67 229 GLU B O 1
ATOM 3847 N N . ARG B 1 230 ? 37.852 -5.921 -0.821 1.00 28.59 230 ARG B N 1
ATOM 3848 C CA . ARG B 1 230 ? 38.864 -5.568 -1.803 1.00 24.91 230 ARG B CA 1
ATOM 3849 C C . ARG B 1 230 ? 38.847 -4.104 -2.157 1.00 23.36 230 ARG B C 1
ATOM 3850 O O . ARG B 1 230 ? 39.635 -3.668 -2.989 1.00 23.86 230 ARG B O 1
ATOM 3858 N N . LEU B 1 231 ? 37.966 -3.344 -1.517 1.00 20.87 231 LEU B N 1
ATOM 3859 C CA . LEU B 1 231 ? 37.882 -1.915 -1.762 1.00 18.64 231 LEU B CA 1
ATOM 3860 C C . LEU B 1 231 ? 38.217 -1.138 -0.494 1.00 18.37 231 LEU B C 1
ATOM 3861 O O . LEU B 1 231 ? 37.724 -1.459 0.579 1.00 18.18 231 LEU B O 1
ATOM 3874 N N . TRP B 1 233 ? 39.127 3.017 1.144 1.00 13.24 233 TRP B N 1
ATOM 3875 C CA . TRP B 1 233 ? 39.107 4.455 0.926 1.00 11.95 233 TRP B CA 1
ATOM 3876 C C . TRP B 1 233 ? 40.420 5.178 1.199 1.00 12.02 233 TRP B C 1
ATOM 3877 O O . TRP B 1 233 ? 41.105 4.905 2.181 1.00 12.49 233 TRP B O 1
ATOM 3888 N N . GLY B 1 234 ? 40.752 6.129 0.331 1.00 11.95 234 GLY B N 1
ATOM 3889 C CA . GLY B 1 234 ? 41.962 6.915 0.509 1.00 11.22 234 GLY B CA 1
ATOM 3890 C C . GLY B 1 234 ? 41.648 8.408 0.502 1.00 10.91 234 GLY B C 1
ATOM 3891 O O . GLY B 1 234 ? 40.696 8.833 -0.133 1.00 12.68 234 GLY B O 1
ATOM 3892 N N . SER B 1 235 ? 42.433 9.215 1.200 1.00 10.19 235 SER B N 1
ATOM 3893 C CA . SER B 1 235 ? 42.175 10.641 1.214 1.00 12.35 235 SER B CA 1
ATOM 3894 C C . SER B 1 235 ? 42.964 11.299 0.097 1.00 13.93 235 SER B C 1
ATOM 3895 O O . SER B 1 235 ? 42.529 12.284 -0.494 1.00 16.06 235 SER B O 1
ATOM 3898 N N . ASP B 1 236 ? 44.137 10.754 -0.177 1.00 13.39 236 ASP B N 1
ATOM 3899 C CA . ASP B 1 236 ? 45.005 11.258 -1.228 1.00 13.25 236 ASP B CA 1
ATOM 3900 C C . ASP B 1 236 ? 45.584 12.609 -0.860 1.00 12.87 236 ASP B C 1
ATOM 3901 O O . ASP B 1 236 ? 46.071 13.347 -1.714 1.00 14.18 236 ASP B O 1
ATOM 3906 N N . TRP B 1 237 ? 45.527 12.921 0.427 1.00 12.00 237 TRP B N 1
ATOM 3907 C CA . TRP B 1 237 ? 46.067 14.170 0.974 1.00 9.74 237 TRP B CA 1
ATOM 3908 C C . TRP B 1 237 ? 47.560 14.234 0.647 1.00 9.73 237 TRP B C 1
ATOM 3909 O O . TRP B 1 237 ? 48.232 13.201 0.591 1.00 10.05 237 TRP B O 1
ATOM 3920 N N . PRO B 1 238 ? 48.106 15.446 0.464 1.00 9.60 238 PRO B N 1
ATOM 3921 C CA . PRO B 1 238 ? 47.432 16.743 0.546 1.00 8.63 238 PRO B CA 1
ATOM 3922 C C . PRO B 1 238 ? 46.666 17.102 -0.724 1.00 10.44 238 PRO B C 1
ATOM 3923 O O . PRO B 1 238 ? 46.324 18.256 -0.952 1.00 10.44 238 PRO B O 1
ATOM 3927 N N . HIS B 1 239 ? 46.387 16.098 -1.542 1.00 12.53 239 HIS B N 1
ATOM 3928 C CA . HIS B 1 239 ? 45.670 16.308 -2.793 1.00 14.28 239 HIS B CA 1
ATOM 3929 C C . HIS B 1 239 ? 46.519 17.210 -3.691 1.00 15.62 239 HIS B C 1
ATOM 3930 O O . HIS B 1 239 ? 46.256 18.408 -3.786 1.00 16.10 239 HIS B O 1
ATOM 3937 N N . THR B 1 240 ? 47.533 16.637 -4.343 1.00 16.63 240 THR B N 1
ATOM 3938 C CA . THR B 1 240 ? 48.399 17.422 -5.222 1.00 17.68 240 THR B CA 1
ATOM 3939 C C . THR B 1 240 ? 47.681 17.811 -6.524 1.00 18.67 240 THR B C 1
ATOM 3940 O O . THR B 1 240 ? 46.886 17.032 -7.059 1.00 18.43 240 THR B O 1
ATOM 3944 N N . GLN B 1 241 ? 47.946 19.034 -6.996 1.00 18.63 241 GLN B N 1
ATOM 3945 C CA . GLN B 1 241 ? 47.337 19.600 -8.209 1.00 20.72 241 GLN B CA 1
ATOM 3946 C C . GLN B 1 241 ? 45.862 19.947 -8.024 1.00 20.49 241 GLN B C 1
ATOM 3947 O O . GLN B 1 241 ? 45.166 20.297 -8.978 1.00 20.66 241 GLN B O 1
ATOM 3953 N N . HIS B 1 242 ? 45.407 19.867 -6.779 1.00 20.59 242 HIS B N 1
ATOM 3954 C CA . HIS B 1 242 ? 44.022 20.147 -6.433 1.00 21.26 242 HIS B CA 1
ATOM 3955 C C . HIS B 1 242 ? 43.950 20.702 -5.003 1.00 21.59 242 HIS B C 1
ATOM 3956 O O . HIS B 1 242 ? 42.936 20.574 -4.329 1.00 22.77 242 HIS B O 1
ATOM 3963 N N . GLU B 1 243 ? 45.028 21.316 -4.542 1.00 22.10 243 GLU B N 1
ATOM 3964 C CA . GLU B 1 243 ? 45.066 21.859 -3.191 1.00 22.84 243 GLU B CA 1
ATOM 3965 C C . GLU B 1 243 ? 44.019 22.949 -2.992 1.00 25.64 243 GLU B C 1
ATOM 3966 O O . GLU B 1 243 ? 43.409 23.070 -1.920 1.00 27.86 243 GLU B O 1
ATOM 3972 N N . SER B 1 244 ? 43.817 23.748 -4.033 1.00 26.13 244 SER B N 1
ATOM 3973 C CA . SER B 1 244 ? 42.869 24.859 -3.995 1.00 26.25 244 SER B CA 1
ATOM 3974 C C . SER B 1 244 ? 41.420 24.421 -3.899 1.00 26.26 244 SER B C 1
ATOM 3975 O O . SER B 1 244 ? 40.583 25.121 -3.323 1.00 26.41 244 SER B O 1
ATOM 3978 N N . GLU B 1 245 ? 41.123 23.263 -4.472 1.00 26.36 245 GLU B N 1
ATOM 3979 C CA . GLU B 1 245 ? 39.755 22.757 -4.492 1.00 26.66 245 GLU B CA 1
ATOM 3980 C C . GLU B 1 245 ? 39.427 21.695 -3.430 1.00 24.89 245 GLU B C 1
ATOM 3981 O O . GLU B 1 245 ? 38.282 21.608 -2.977 1.00 24.76 245 GLU B O 1
ATOM 3987 N N . VAL B 1 246 ? 40.431 20.907 -3.039 1.00 22.03 246 VAL B N 1
ATOM 3988 C CA . VAL B 1 246 ? 40.248 19.826 -2.085 1.00 18.31 246 VAL B CA 1
ATOM 3989 C C . VAL B 1 246 ? 41.048 19.911 -0.796 1.00 16.87 246 VAL B C 1
ATOM 3990 O O . VAL B 1 246 ? 42.171 20.426 -0.763 1.00 16.30 246 VAL B O 1
ATOM 3994 N N . SER B 1 247 ? 40.440 19.378 0.261 1.00 13.93 247 SER B N 1
ATOM 3995 C CA . SER B 1 247 ? 41.029 19.313 1.596 1.00 11.33 247 SER B CA 1
ATOM 3996 C C . SER B 1 247 ? 40.576 17.977 2.197 1.00 9.60 247 SER B C 1
ATOM 3997 O O . SER B 1 247 ? 39.657 17.335 1.697 1.00 7.80 247 SER B O 1
ATOM 4000 N N . PHE B 1 248 ? 41.224 17.562 3.272 1.00 8.02 248 PHE B N 1
ATOM 4001 C CA . PHE B 1 248 ? 40.886 16.312 3.912 1.00 7.54 248 PHE B CA 1
ATOM 4002 C C . PHE B 1 248 ? 39.375 16.286 4.194 1.00 6.80 248 PHE B C 1
ATOM 4003 O O . PHE B 1 248 ? 38.697 15.298 3.931 1.00 7.40 248 PHE B O 1
ATOM 4011 N N . GLY B 1 249 ? 38.842 17.381 4.718 1.00 7.44 249 GLY B N 1
ATOM 4012 C CA . GLY B 1 249 ? 37.415 17.437 4.994 1.00 7.30 249 GLY B CA 1
ATOM 4013 C C . GLY B 1 249 ? 36.561 17.302 3.739 1.00 9.12 249 GLY B C 1
ATOM 4014 O O . GLY B 1 249 ? 35.584 16.547 3.715 1.00 9.78 249 GLY B O 1
ATOM 4015 N N . SER B 1 250 ? 36.909 18.031 2.682 1.00 10.09 250 SER B N 1
ATOM 4016 C CA . SER B 1 250 ? 36.117 17.952 1.460 1.00 11.29 250 SER B CA 1
ATOM 4017 C C . SER B 1 250 ? 36.217 16.550 0.882 1.00 11.66 250 SER B C 1
ATOM 4018 O O . SER B 1 250 ? 35.333 16.098 0.159 1.00 13.08 250 SER B O 1
ATOM 4021 N N . ALA B 1 251 ? 37.295 15.854 1.211 1.00 11.24 251 ALA B N 1
ATOM 4022 C CA . ALA B 1 251 ? 37.471 14.506 0.713 1.00 11.71 251 ALA B CA 1
ATOM 4023 C C . ALA B 1 251 ? 36.545 13.553 1.467 1.00 12.82 251 ALA B C 1
ATOM 4024 O O . ALA B 1 251 ? 35.890 12.705 0.854 1.00 13.58 251 ALA B O 1
ATOM 4026 N N . VAL B 1 252 ? 36.481 13.694 2.792 1.00 13.50 252 VAL B N 1
ATOM 4027 C CA . VAL B 1 252 ? 35.619 12.838 3.620 1.00 13.96 252 VAL B CA 1
ATOM 4028 C C . VAL B 1 252 ? 34.146 13.053 3.239 1.00 15.71 252 VAL B C 1
ATOM 4029 O O . VAL B 1 252 ? 33.375 12.096 3.095 1.00 13.39 252 VAL B O 1
ATOM 4033 N N . GLU B 1 253 ? 33.787 14.331 3.074 1.00 18.44 253 GLU B N 1
ATOM 4034 C CA . GLU B 1 253 ? 32.451 14.767 2.687 1.00 18.83 253 GLU B CA 1
ATOM 4035 C C . GLU B 1 253 ? 32.008 14.085 1.407 1.00 19.48 253 GLU B C 1
ATOM 4036 O O . GLU B 1 253 ? 30.828 13.778 1.256 1.00 20.72 253 GLU B O 1
ATOM 4042 N N . GLN B 1 254 ? 32.948 13.855 0.486 1.00 20.39 254 GLN B N 1
ATOM 4043 C CA . GLN B 1 254 ? 32.640 13.177 -0.778 1.00 21.27 254 GLN B CA 1
ATOM 4044 C C . GLN B 1 254 ? 32.443 11.699 -0.489 1.00 21.42 254 GLN B C 1
ATOM 4045 O O . GLN B 1 254 ? 31.720 10.998 -1.200 1.00 20.78 254 GLN B O 1
ATOM 4051 N N . PHE B 1 255 ? 33.124 11.209 0.538 1.00 22.52 255 PHE B N 1
ATOM 4052 C CA . PHE B 1 255 ? 32.975 9.805 0.891 1.00 24.43 255 PHE B CA 1
ATOM 4053 C C . PHE B 1 255 ? 31.567 9.618 1.451 1.00 25.03 255 PHE B C 1
ATOM 4054 O O . PHE B 1 255 ? 30.823 8.734 1.011 1.00 25.32 255 PHE B O 1
ATOM 4062 N N . GLU B 1 256 ? 31.210 10.469 2.409 1.00 25.37 256 GLU B N 1
ATOM 4063 C CA . GLU B 1 256 ? 29.895 10.445 3.025 1.00 25.10 256 GLU B CA 1
ATOM 4064 C C . GLU B 1 256 ? 28.838 10.549 1.927 1.00 25.89 256 GLU B C 1
ATOM 4065 O O . GLU B 1 256 ? 27.769 9.954 2.026 1.00 27.03 256 GLU B O 1
ATOM 4071 N N . ALA B 1 257 ? 29.146 11.299 0.874 1.00 26.47 257 ALA B N 1
ATOM 4072 C CA . ALA B 1 257 ? 28.215 11.486 -0.231 1.00 25.91 257 ALA B CA 1
ATOM 4073 C C . ALA B 1 257 ? 27.933 10.225 -1.027 1.00 26.52 257 ALA B C 1
ATOM 4074 O O . ALA B 1 257 ? 26.826 10.042 -1.517 1.00 27.84 257 ALA B O 1
ATOM 4076 N N . LEU B 1 258 ? 28.930 9.358 -1.175 1.00 28.60 258 LEU B N 1
ATOM 4077 C CA . LEU B 1 258 ? 28.745 8.115 -1.930 1.00 29.28 258 LEU B CA 1
ATOM 4078 C C . LEU B 1 258 ? 27.513 7.378 -1.438 1.00 30.79 258 LEU B C 1
ATOM 4079 O O . LEU B 1 258 ? 26.851 6.678 -2.200 1.00 31.91 258 LEU B O 1
ATOM 4084 N N . GLY B 1 259 ? 27.206 7.543 -0.156 1.00 32.16 259 GLY B N 1
ATOM 4085 C CA . GLY B 1 259 ? 26.039 6.890 0.405 1.00 33.49 259 GLY B CA 1
ATOM 4086 C C . GLY B 1 259 ? 26.257 5.401 0.581 1.00 34.84 259 GLY B C 1
ATOM 4087 O O . GLY B 1 259 ? 25.469 4.573 0.114 1.00 34.91 259 GLY B O 1
ATOM 4088 N N . CYS B 1 260 ? 27.346 5.055 1.256 1.00 35.96 260 CYS B N 1
ATOM 4089 C CA . CYS B 1 260 ? 27.670 3.661 1.514 1.00 36.03 260 CYS B CA 1
ATOM 4090 C C . CYS B 1 260 ? 27.006 3.195 2.803 1.00 36.35 260 CYS B C 1
ATOM 4091 O O . CYS B 1 260 ? 27.030 3.901 3.815 1.00 36.45 260 CYS B O 1
ATOM 4094 N N . SER B 1 261 ? 26.411 2.006 2.760 1.00 36.13 261 SER B N 1
ATOM 4095 C CA . SER B 1 261 ? 25.759 1.432 3.935 1.00 35.00 261 SER B CA 1
ATOM 4096 C C . SER B 1 261 ? 26.805 1.251 5.033 1.00 34.99 261 SER B C 1
ATOM 4097 O O . SER B 1 261 ? 27.997 1.146 4.747 1.00 35.08 261 SER B O 1
ATOM 4100 N N . ALA B 1 262 ? 26.364 1.204 6.285 1.00 34.87 262 ALA B N 1
ATOM 4101 C CA . ALA B 1 262 ? 27.299 1.052 7.396 1.00 34.48 262 ALA B CA 1
ATOM 4102 C C . ALA B 1 262 ? 28.314 -0.087 7.189 1.00 33.92 262 ALA B C 1
ATOM 4103 O O . ALA B 1 262 ? 29.476 0.030 7.593 1.00 33.45 262 ALA B O 1
ATOM 4105 N N . GLN B 1 263 ? 27.888 -1.178 6.553 1.00 33.34 263 GLN B N 1
ATOM 4106 C CA . GLN B 1 263 ? 28.786 -2.315 6.314 1.00 32.57 263 GLN B CA 1
ATOM 4107 C C . GLN B 1 263 ? 29.985 -1.977 5.442 1.00 31.70 263 GLN B C 1
ATOM 4108 O O . GLN B 1 263 ? 31.131 -2.206 5.832 1.00 32.67 263 GLN B O 1
ATOM 4114 N N . LEU B 1 264 ? 29.706 -1.451 4.254 1.00 29.90 264 LEU B N 1
ATOM 4115 C CA . LEU B 1 264 ? 30.746 -1.088 3.301 1.00 28.50 264 LEU B CA 1
ATOM 4116 C C . LEU B 1 264 ? 31.711 -0.055 3.867 1.00 28.35 264 LEU B C 1
ATOM 4117 O O . LEU B 1 264 ? 32.921 -0.130 3.628 1.00 28.73 264 LEU B O 1
ATOM 4122 N N . ARG B 1 265 ? 31.174 0.915 4.603 1.00 28.25 265 ARG B N 1
ATOM 4123 C CA . ARG B 1 265 ? 31.996 1.969 5.193 1.00 27.75 265 ARG B CA 1
ATOM 4124 C C . ARG B 1 265 ? 33.027 1.378 6.139 1.00 25.97 265 ARG B C 1
ATOM 4125 O O . ARG B 1 265 ? 34.150 1.868 6.223 1.00 26.32 265 ARG B O 1
ATOM 4133 N N . GLN B 1 266 ? 32.649 0.326 6.853 1.00 25.08 266 GLN B N 1
ATOM 4134 C CA . GLN B 1 266 ? 33.577 -0.310 7.780 1.00 24.26 266 GLN B CA 1
ATOM 4135 C C . GLN B 1 266 ? 34.662 -1.052 7.010 1.00 21.88 266 GLN B C 1
ATOM 4136 O O . GLN B 1 266 ? 35.784 -1.203 7.493 1.00 20.17 266 GLN B O 1
ATOM 4142 N N . ALA B 1 267 ? 34.319 -1.502 5.804 1.00 19.97 267 ALA B N 1
ATOM 4143 C CA . ALA B 1 267 ? 35.267 -2.192 4.941 1.00 17.34 267 ALA B CA 1
ATOM 4144 C C . ALA B 1 267 ? 36.169 -1.169 4.273 1.00 15.60 267 ALA B C 1
ATOM 4145 O O . ALA B 1 267 ? 37.377 -1.332 4.253 1.00 16.52 267 ALA B O 1
ATOM 4147 N N . LEU B 1 268 ? 35.586 -0.105 3.737 1.00 14.07 268 LEU B N 1
ATOM 4148 C CA . LEU B 1 268 ? 36.375 0.916 3.063 1.00 12.84 268 LEU B CA 1
ATOM 4149 C C . LEU B 1 268 ? 37.204 1.780 3.994 1.00 11.61 268 LEU B C 1
ATOM 4150 O O . LEU B 1 268 ? 38.209 2.342 3.574 1.00 11.44 268 LEU B O 1
ATOM 4155 N N . LEU B 1 269 ? 36.799 1.885 5.256 1.00 9.52 269 LEU B N 1
ATOM 4156 C CA . LEU B 1 269 ? 37.528 2.729 6.186 1.00 8.60 269 LEU B CA 1
ATOM 4157 C C . LEU B 1 269 ? 38.360 1.975 7.207 1.00 8.33 269 LEU B C 1
ATOM 4158 O O . LEU B 1 269 ? 39.143 2.578 7.944 1.00 8.30 269 LEU B O 1
ATOM 4163 N N . LEU B 1 270 ? 38.225 0.657 7.237 1.00 9.04 270 LEU B N 1
ATOM 4164 C CA . LEU B 1 270 ? 38.981 -0.115 8.205 1.00 10.21 270 LEU B CA 1
ATOM 4165 C C . LEU B 1 270 ? 39.326 -1.552 7.816 1.00 12.10 270 LEU B C 1
ATOM 4166 O O . LEU B 1 270 ? 40.472 -1.864 7.518 1.00 13.53 270 LEU B O 1
ATOM 4171 N N . ASP B 1 271 ? 38.328 -2.426 7.856 1.00 12.82 271 ASP B N 1
ATOM 4172 C CA . ASP B 1 271 ? 38.511 -3.847 7.552 1.00 13.32 271 ASP B CA 1
ATOM 4173 C C . ASP B 1 271 ? 39.479 -4.155 6.423 1.00 12.79 271 ASP B C 1
ATOM 4174 O O . ASP B 1 271 ? 40.528 -4.760 6.655 1.00 14.19 271 ASP B O 1
ATOM 4179 N N . THR B 1 272 ? 39.135 -3.758 5.204 1.00 11.66 272 THR B N 1
ATOM 4180 C CA . THR B 1 272 ? 40.003 -4.016 4.063 1.00 9.76 272 THR B CA 1
ATOM 4181 C C . THR B 1 272 ? 41.425 -3.491 4.278 1.00 10.27 272 THR B C 1
ATOM 4182 O O . THR B 1 272 ? 42.377 -4.265 4.336 1.00 9.56 272 THR B O 1
ATOM 4186 N N . ALA B 1 273 ? 41.589 -2.184 4.406 1.00 11.01 273 ALA B N 1
ATOM 4187 C CA . ALA B 1 273 ? 42.934 -1.683 4.598 1.00 12.26 273 ALA B CA 1
ATOM 4188 C C . ALA B 1 273 ? 43.648 -2.375 5.750 1.00 13.18 273 ALA B C 1
ATOM 4189 O O . ALA B 1 273 ? 44.847 -2.598 5.689 1.00 14.32 273 ALA B O 1
ATOM 4191 N N . ARG B 1 274 ? 42.916 -2.709 6.805 1.00 15.24 274 ARG B N 1
ATOM 4192 C CA . ARG B 1 274 ? 43.513 -3.364 7.975 1.00 15.51 274 ARG B CA 1
ATOM 4193 C C . ARG B 1 274 ? 44.116 -4.717 7.636 1.00 15.14 274 ARG B C 1
ATOM 4194 O O . ARG B 1 274 ? 45.073 -5.145 8.280 1.00 15.63 274 ARG B O 1
ATOM 4202 N N . ALA B 1 275 ? 43.558 -5.391 6.633 1.00 14.47 275 ALA B N 1
ATOM 4203 C CA . ALA B 1 275 ? 44.086 -6.691 6.221 1.00 14.25 275 ALA B CA 1
ATOM 4204 C C . ALA B 1 275 ? 45.330 -6.522 5.347 1.00 14.70 275 ALA B C 1
ATOM 4205 O O . ALA B 1 275 ? 46.413 -6.965 5.712 1.00 17.38 275 ALA B O 1
ATOM 4207 N N . LEU B 1 276 ? 45.175 -5.868 4.204 1.00 14.70 276 LEU B N 1
ATOM 4208 C CA . LEU B 1 276 ? 46.285 -5.652 3.280 1.00 14.15 276 LEU B CA 1
ATOM 4209 C C . LEU B 1 276 ? 47.549 -5.081 3.912 1.00 14.28 276 LEU B C 1
ATOM 4210 O O . LEU B 1 276 ? 48.664 -5.485 3.583 1.00 14.99 276 LEU B O 1
ATOM 4215 N N . PHE B 1 277 ? 47.386 -4.126 4.813 1.00 16.40 277 PHE B N 1
ATOM 4216 C CA . PHE B 1 277 ? 48.549 -3.512 5.456 1.00 17.89 277 PHE B CA 1
ATOM 4217 C C . PHE B 1 277 ? 48.815 -4.085 6.827 1.00 19.10 277 PHE B C 1
ATOM 4218 O O . PHE B 1 277 ? 49.604 -3.539 7.570 1.00 21.11 277 PHE B O 1
ATOM 4226 N N . GLY B 1 278 ? 48.161 -5.183 7.171 1.00 21.36 278 GLY B N 1
ATOM 4227 C CA . GLY B 1 278 ? 48.381 -5.768 8.482 1.00 23.83 278 GLY B CA 1
ATOM 4228 C C . GLY B 1 278 ? 48.392 -4.775 9.640 1.00 26.06 278 GLY B C 1
ATOM 4229 O O . GLY B 1 278 ? 49.451 -4.452 10.172 1.00 25.30 278 GLY B O 1
ATOM 4230 N N . PHE B 1 279 ? 47.217 -4.283 10.025 1.00 27.96 279 PHE B N 1
ATOM 4231 C CA . PHE B 1 279 ? 47.102 -3.357 11.140 1.00 29.97 279 PHE B CA 1
ATOM 4232 C C . PHE B 1 279 ? 46.571 -4.126 12.332 1.00 33.55 279 PHE B C 1
ATOM 4233 O O . PHE B 1 279 ? 45.767 -3.626 13.106 1.00 35.59 279 PHE B O 1
ATOM 4241 N N . GLU B 1 280 ? 47.038 -5.359 12.460 1.00 38.19 280 GLU B N 1
ATOM 4242 C CA . GLU B 1 280 ? 46.647 -6.253 13.545 1.00 42.95 280 GLU B CA 1
ATOM 4243 C C . GLU B 1 280 ? 46.812 -5.624 14.930 1.00 44.62 280 GLU B C 1
ATOM 4244 O O . GLU B 1 280 ? 47.792 -5.893 15.622 1.00 44.52 280 GLU B O 1
ATOM 4250 N N . LEU B 1 281 ? 45.861 -4.790 15.336 1.00 47.67 281 LEU B N 1
ATOM 4251 C CA . LEU B 1 281 ? 45.932 -4.152 16.646 1.00 50.80 281 LEU B CA 1
ATOM 4252 C C . LEU B 1 281 ? 44.627 -4.354 17.419 1.00 52.79 281 LEU B C 1
ATOM 4253 O O . LEU B 1 281 ? 44.642 -4.859 18.548 1.00 54.23 281 LEU B O 1
ATOM 4258 N N . GLU B 1 282 ? 43.507 -3.966 16.806 1.00 53.58 282 GLU B N 1
ATOM 4259 C CA . GLU B 1 282 ? 42.177 -4.090 17.420 1.00 54.01 282 GLU B CA 1
ATOM 4260 C C . GLU B 1 282 ? 41.995 -3.168 18.639 1.00 54.11 282 GLU B C 1
ATOM 4261 O O . GLU B 1 282 ? 41.126 -2.269 18.553 1.00 53.61 282 GLU B O 1
#